Protein AF-A0A6C0L052-F1 (afdb_monomer_lite)

Organism: NCBI:txid1070528

Radius of gyration: 24.31 Å; chains: 1; bounding box: 56×55×85 Å

Secondary structure (DSSP, 8-state):
-----------EEEEEEESSEEEHHHHB-TTT--HHHHHHHEEEEE--TTS--EEET--S--EEEGGGSSS--HHHHHTT-TTHHHHHHHHHTTTTTT-SEEEEEETTEEB-SPPPPP-TTEEEEEEEEEESEETTEE-TTT--SS--THHHHHHHHHHHT----TGGGBT-EEEEEEEEEEEHHHHHHHHHHHHHHHHHHSGGGSSTTS--BTTHHHHHHHHHHHHHHHHHHHTT-EEEE---EE-----S-------BSS-TT-GGGGB-SSEEEEEEEEEEGGG--GGGSEEPEE--SS------S--SEEEEEEEETTEEEEEEEETTEEEEEPP-PPPGGGTTT-SSTT-GGGS--TTSEEEEEEEEETTEEEEEEEEEEEEETTTTEEEEEEEEE--

Foldseek 3Di:
DDDPPDDDPAFAAEEAEDAEEFAPVQAEDCVADDQVNQQRHYEYEYEDPVYHHYHPPDPPHHYDYQLLAQDHDNVCVLLQLGQLRVLQSCLVSVVCVPGQKYWYAYSQWHHPDHDDDDDQQEKEFAFPPDFCDEPLDGDPLLDDPPDDCVVLVVLVCVQVVHDDDSVLSHPFTFGARSGMMHGSVLSNVLNSSSVVVLVVCRVQQPDPPHPFFRCVSNSSVRSSVRVSNRVSVSVRGHYDYDDIDRDPPPPPPDPPDGDTSRHCPDPCVLAFPQKDKDWDDKDFLVPDDPVQWAWAAEDDPDDPDPPPPDAQWGWHWDADPQFIFIWIGGNNDIGRGHFYADGPVPCVPDPDRGGPRRHNLPQWTKIWHWDDDPPDSHTHTFWIWTARVVVRMIIIMGIDGND

pLDDT: mean 81.36, std 17.08, range [28.56, 98.69]

Structure (mmCIF, N/CA/C/O backbone):
data_AF-A0A6C0L052-F1
#
_entry.id   AF-A0A6C0L052-F1
#
loop_
_atom_site.group_PDB
_atom_site.id
_atom_site.type_symbol
_atom_site.label_atom_id
_atom_site.label_alt_id
_atom_site.label_comp_id
_atom_site.label_asym_id
_atom_site.label_entity_id
_atom_site.label_seq_id
_atom_site.pdbx_PDB_ins_code
_atom_site.Cartn_x
_atom_site.Cartn_y
_atom_site.Cartn_z
_atom_site.occupancy
_atom_site.B_iso_or_equiv
_atom_site.auth_seq_id
_atom_site.auth_comp_id
_atom_site.auth_asym_id
_atom_site.auth_atom_id
_atom_site.pdbx_PDB_model_num
ATOM 1 N N . MET A 1 1 ? -18.364 -15.162 44.210 1.00 34.34 1 MET A N 1
ATOM 2 C CA . MET A 1 1 ? -17.426 -14.215 43.572 1.00 34.34 1 MET A CA 1
ATOM 3 C C . MET A 1 1 ? -16.785 -14.972 42.418 1.00 34.34 1 MET A C 1
ATOM 5 O O . MET A 1 1 ? -15.914 -15.796 42.653 1.00 34.34 1 MET A O 1
ATOM 9 N N . VAL A 1 2 ? -17.345 -14.854 41.212 1.00 28.56 2 VAL A N 1
ATOM 10 C CA . VAL A 1 2 ? -16.835 -15.578 40.038 1.00 28.56 2 VAL A CA 1
ATOM 11 C C . VAL A 1 2 ? -15.667 -14.765 39.505 1.00 28.56 2 VAL A C 1
ATOM 13 O O . VAL A 1 2 ? -15.855 -13.648 39.029 1.00 28.56 2 VAL A O 1
ATOM 16 N N . VAL A 1 3 ? -14.462 -15.298 39.674 1.00 31.58 3 VAL A N 1
ATOM 17 C CA . VAL A 1 3 ? -13.251 -14.767 39.055 1.00 31.58 3 VAL A CA 1
ATOM 18 C C . VAL A 1 3 ? -13.452 -14.914 37.552 1.00 31.58 3 VAL A C 1
ATOM 20 O O . VAL A 1 3 ? -13.498 -16.030 37.038 1.00 31.58 3 VAL A O 1
ATOM 23 N N . ALA A 1 4 ? -13.665 -13.789 36.869 1.00 32.47 4 ALA A N 1
ATOM 24 C CA . ALA A 1 4 ? -13.688 -13.750 35.419 1.00 32.47 4 ALA A CA 1
ATOM 25 C C . ALA A 1 4 ? -12.354 -14.317 34.923 1.00 32.47 4 ALA A C 1
ATOM 27 O O . ALA A 1 4 ? -11.288 -13.785 35.233 1.00 32.47 4 ALA A O 1
ATOM 28 N N . SER A 1 5 ? -12.431 -15.443 34.218 1.00 31.64 5 SER A N 1
ATOM 29 C CA . SER A 1 5 ? -11.298 -16.077 33.561 1.00 31.64 5 SER A CA 1
ATOM 30 C C . SER A 1 5 ? -10.594 -15.054 32.677 1.00 31.64 5 SER A C 1
ATOM 32 O O . SER A 1 5 ? -11.250 -14.401 31.862 1.00 31.64 5 SER A O 1
ATOM 34 N N . CYS A 1 6 ? -9.277 -14.932 32.847 1.00 33.31 6 CYS A N 1
ATOM 35 C CA . CYS A 1 6 ? -8.391 -14.150 31.997 1.00 33.31 6 CYS A CA 1
ATOM 36 C C . CYS A 1 6 ? -8.767 -14.345 30.524 1.00 33.31 6 CYS A C 1
ATOM 38 O O . CYS A 1 6 ? -8.654 -15.451 29.995 1.00 33.31 6 CYS A O 1
ATOM 40 N N . SER A 1 7 ? -9.224 -13.278 29.867 1.00 41.44 7 SER A N 1
ATOM 41 C CA . SER A 1 7 ? -9.304 -13.252 28.412 1.00 41.44 7 SER A CA 1
ATOM 42 C C . SER A 1 7 ? -7.902 -13.528 27.883 1.00 41.44 7 SER A C 1
ATOM 44 O O . SER A 1 7 ? -6.975 -12.800 28.244 1.00 41.44 7 SER A O 1
ATOM 46 N N . SER A 1 8 ? -7.743 -14.566 27.063 1.00 45.16 8 SER A N 1
ATOM 47 C CA . SER A 1 8 ? -6.544 -14.763 26.252 1.00 45.16 8 SER A CA 1
ATOM 48 C C . SER A 1 8 ? -6.166 -13.423 25.625 1.00 45.16 8 SER A C 1
ATOM 50 O O . SER A 1 8 ? -6.999 -12.807 24.955 1.00 45.16 8 SER A O 1
ATOM 52 N N . GLU A 1 9 ? -4.968 -12.930 25.917 1.00 58.28 9 GLU A N 1
ATOM 53 C CA . GLU A 1 9 ? -4.509 -11.643 25.416 1.00 58.28 9 GLU A CA 1
ATOM 54 C C . GLU A 1 9 ? -4.489 -11.709 23.883 1.00 58.28 9 GLU A C 1
ATOM 56 O O . GLU A 1 9 ? -3.733 -12.482 23.300 1.00 58.28 9 GLU A O 1
ATOM 61 N N . GLN A 1 10 ? -5.409 -10.994 23.229 1.00 75.19 10 GLN A N 1
ATOM 62 C CA . GLN A 1 10 ? -5.582 -11.078 21.778 1.00 75.19 10 GLN A CA 1
ATOM 63 C C . GLN A 1 10 ? -4.306 -10.616 21.070 1.00 75.19 10 GLN A C 1
ATOM 65 O O . GLN A 1 10 ? -3.712 -9.598 21.446 1.00 75.19 10 GLN A O 1
ATOM 70 N N . ASN A 1 11 ? -3.885 -11.351 20.039 1.00 91.19 11 ASN A N 1
ATOM 71 C CA . ASN A 1 11 ? -2.610 -11.105 19.380 1.00 91.19 11 ASN A CA 1
ATOM 72 C C . ASN A 1 11 ? -2.710 -9.895 18.438 1.00 91.19 11 ASN A C 1
ATOM 74 O O . ASN A 1 11 ? -3.114 -10.014 17.279 1.00 91.19 11 ASN A O 1
ATOM 78 N N . SER A 1 12 ? -2.384 -8.707 18.943 1.00 93.31 12 SER A N 1
ATOM 79 C CA . SER A 1 12 ? -2.395 -7.456 18.182 1.00 93.31 12 SER A CA 1
ATOM 80 C C . SER A 1 12 ? -0.989 -6.913 17.973 1.00 93.31 12 SER A C 1
ATOM 82 O O . SER A 1 12 ? -0.229 -6.841 18.939 1.00 93.31 12 SER A O 1
ATOM 84 N N . HIS A 1 13 ? -0.701 -6.400 16.776 1.00 96.56 13 HIS A N 1
ATOM 85 C CA . HIS A 1 13 ? 0.561 -5.709 16.497 1.00 96.56 13 HIS A CA 1
ATOM 86 C C . HIS A 1 13 ? 0.348 -4.397 15.750 1.00 96.56 13 HIS A C 1
ATOM 88 O O . HIS A 1 13 ? -0.489 -4.328 14.849 1.00 96.56 13 HIS A O 1
ATOM 94 N N . ILE A 1 14 ? 1.098 -3.357 16.115 1.00 97.19 14 ILE A N 1
ATOM 95 C CA . ILE A 1 14 ? 0.934 -1.991 15.607 1.00 97.19 14 ILE A CA 1
ATOM 96 C C . ILE A 1 14 ? 2.226 -1.511 14.938 1.00 97.19 14 ILE A C 1
ATOM 98 O O . ILE A 1 14 ? 3.282 -1.416 15.564 1.00 97.19 14 ILE A O 1
ATOM 102 N N . PHE A 1 15 ? 2.136 -1.146 13.663 1.00 97.88 15 PHE A N 1
ATOM 103 C CA . PHE A 1 15 ? 3.251 -0.608 12.891 1.00 97.88 15 PHE A CA 1
ATOM 104 C C . PHE A 1 15 ? 3.292 0.923 12.988 1.00 97.88 15 PHE A C 1
ATOM 106 O O . PHE A 1 15 ? 2.350 1.606 12.583 1.00 97.88 15 PHE A O 1
ATOM 113 N N . ILE A 1 16 ? 4.386 1.470 13.521 1.00 95.44 16 ILE A N 1
ATOM 114 C CA . ILE A 1 16 ? 4.616 2.917 13.638 1.00 95.44 16 ILE A CA 1
ATOM 115 C C . ILE A 1 16 ? 5.424 3.387 12.435 1.00 95.44 16 ILE A C 1
ATOM 117 O O . ILE A 1 16 ? 6.620 3.116 12.340 1.00 95.44 16 ILE A O 1
ATOM 121 N N . VAL A 1 17 ? 4.780 4.101 11.519 1.00 95.31 17 VAL A N 1
ATOM 122 C CA . VAL A 1 17 ? 5.386 4.510 10.250 1.00 95.31 17 VAL A CA 1
ATOM 123 C C . VAL A 1 17 ? 6.203 5.784 10.422 1.00 95.31 17 VAL A C 1
ATOM 125 O O . VAL A 1 17 ? 5.678 6.787 10.908 1.00 95.31 17 VAL A O 1
ATOM 128 N N . PHE A 1 18 ? 7.468 5.775 9.990 1.00 92.19 18 PHE A N 1
ATOM 129 C CA . PHE A 1 18 ? 8.348 6.947 10.046 1.00 92.19 18 PHE A CA 1
ATOM 130 C C . PHE A 1 18 ? 9.170 7.145 8.762 1.00 92.19 18 PHE A C 1
ATOM 132 O O . PHE A 1 18 ? 9.684 6.202 8.161 1.00 92.19 18 PHE A O 1
ATOM 139 N N . HIS A 1 19 ? 9.322 8.409 8.349 1.00 87.44 19 HIS A N 1
ATOM 140 C CA . HIS A 1 19 ? 9.937 8.780 7.062 1.00 87.44 19 HIS A CA 1
ATOM 141 C C . HIS A 1 19 ? 11.418 9.170 7.156 1.00 87.44 19 HIS A C 1
ATOM 143 O O . HIS A 1 19 ? 12.119 9.183 6.144 1.00 87.44 19 HIS A O 1
ATOM 149 N N . ASN A 1 20 ? 11.906 9.541 8.342 1.00 85.50 20 ASN A N 1
ATOM 150 C CA . ASN A 1 20 ? 13.270 10.047 8.533 1.00 85.50 20 ASN A CA 1
ATOM 151 C C . ASN A 1 20 ? 13.757 9.803 9.976 1.00 85.50 20 ASN A C 1
ATOM 153 O O . ASN A 1 20 ? 13.970 8.654 10.360 1.00 85.50 20 ASN A O 1
ATOM 157 N N . ILE A 1 21 ? 13.884 10.863 10.781 1.00 84.75 21 ILE A N 1
ATOM 158 C CA . ILE A 1 21 ? 14.320 10.794 12.174 1.00 84.75 21 ILE A CA 1
ATOM 159 C C . ILE A 1 21 ? 13.099 10.738 13.085 1.00 84.75 21 ILE A C 1
ATOM 161 O O . ILE A 1 21 ? 12.199 11.574 12.973 1.00 84.75 21 ILE A O 1
ATOM 165 N N . VAL A 1 22 ? 13.103 9.797 14.021 1.00 86.62 22 VAL A N 1
ATOM 166 C CA . VAL A 1 22 ? 12.081 9.664 15.057 1.00 86.62 22 VAL A CA 1
ATOM 167 C C . VAL A 1 22 ? 12.734 9.621 16.436 1.00 86.62 22 VAL A C 1
ATOM 169 O O . VAL A 1 22 ? 13.754 8.968 16.634 1.00 86.62 22 VAL A O 1
ATOM 172 N N . ASN A 1 23 ? 12.148 10.327 17.405 1.00 86.25 23 ASN A N 1
ATOM 173 C CA . ASN A 1 23 ? 12.566 10.241 18.801 1.00 86.25 23 ASN A CA 1
ATOM 174 C C . ASN A 1 23 ? 11.616 9.306 19.552 1.00 86.25 23 ASN A C 1
ATOM 176 O O . ASN A 1 23 ? 10.443 9.623 19.762 1.00 86.25 23 ASN A O 1
ATOM 180 N N . SER A 1 24 ? 12.140 8.147 19.939 1.00 83.06 24 SER A N 1
ATOM 181 C CA . SER A 1 24 ? 11.338 7.044 20.460 1.00 83.06 24 SER A CA 1
ATOM 182 C C . SER A 1 24 ? 10.744 7.324 21.850 1.00 83.06 24 SER A C 1
ATOM 184 O O . SER A 1 24 ? 9.637 6.874 22.149 1.00 83.06 24 SER A O 1
ATOM 186 N N . VAL A 1 25 ? 11.423 8.118 22.691 1.00 82.62 25 VAL A N 1
ATOM 187 C CA . VAL A 1 25 ? 10.948 8.453 24.047 1.00 82.62 25 VAL A CA 1
ATOM 188 C C . VAL A 1 25 ? 9.806 9.456 24.050 1.00 82.62 25 VAL A C 1
ATOM 190 O O . VAL A 1 25 ? 9.066 9.545 25.025 1.00 82.62 25 VAL A O 1
ATOM 193 N N . ARG A 1 26 ? 9.635 10.209 22.960 1.00 85.50 26 ARG A N 1
ATOM 194 C CA . ARG A 1 26 ? 8.521 11.151 22.819 1.00 85.50 26 ARG A CA 1
ATOM 195 C C . ARG A 1 26 ? 7.219 10.466 22.426 1.00 85.50 26 ARG A C 1
ATOM 197 O O . ARG A 1 26 ? 6.167 11.026 22.699 1.00 85.50 26 ARG A O 1
ATOM 204 N N . ILE A 1 27 ? 7.284 9.286 21.815 1.00 89.75 27 ILE A N 1
ATOM 205 C CA . ILE A 1 27 ? 6.112 8.571 21.296 1.00 89.75 27 ILE A CA 1
ATOM 206 C C . ILE A 1 27 ? 5.348 7.879 22.417 1.00 89.75 27 ILE A C 1
ATOM 208 O O . ILE A 1 27 ? 4.124 7.943 22.459 1.00 89.75 27 ILE A O 1
ATOM 212 N N . PHE A 1 28 ? 6.051 7.230 23.343 1.00 91.06 28 PHE A N 1
ATOM 213 C CA . PHE A 1 28 ? 5.418 6.381 24.346 1.00 91.06 28 PHE A CA 1
ATOM 214 C C . PHE A 1 28 ? 5.415 7.019 25.727 1.00 91.06 28 PHE A C 1
ATOM 216 O O . PHE A 1 28 ? 6.459 7.350 26.285 1.00 91.06 28 PHE A O 1
ATOM 223 N N . ASN A 1 29 ? 4.234 7.099 26.337 1.00 89.56 29 ASN A N 1
ATOM 224 C CA . ASN A 1 29 ? 4.146 7.392 27.757 1.00 89.56 29 ASN A CA 1
ATOM 225 C C . ASN A 1 29 ? 4.495 6.134 28.567 1.00 89.56 29 ASN A C 1
ATOM 227 O O . ASN A 1 29 ? 3.733 5.162 28.599 1.00 89.56 29 ASN A O 1
ATOM 231 N N . HIS A 1 30 ? 5.629 6.180 29.268 1.00 86.94 30 HIS A N 1
ATOM 232 C CA . HIS A 1 30 ? 6.147 5.066 30.066 1.00 86.94 30 HIS A CA 1
ATOM 233 C C . HIS A 1 30 ? 5.243 4.634 31.233 1.00 86.94 30 HIS A C 1
ATOM 235 O O . HIS A 1 30 ? 5.433 3.546 31.768 1.00 86.94 30 HIS A O 1
ATOM 241 N N . LYS A 1 31 ? 4.208 5.415 31.578 1.00 88.69 31 LYS A N 1
ATOM 242 C CA . LYS A 1 31 ? 3.135 4.975 32.484 1.00 88.69 31 LYS A CA 1
ATOM 243 C C . LYS A 1 31 ? 2.346 3.780 31.931 1.00 88.69 31 LYS A C 1
ATOM 245 O O . LYS A 1 31 ? 1.877 2.955 32.706 1.00 88.69 31 LYS A O 1
ATOM 250 N N . PHE A 1 32 ? 2.158 3.708 30.613 1.00 88.00 32 PHE A N 1
ATOM 251 C CA . PHE A 1 32 ? 1.315 2.693 29.963 1.00 88.00 32 PHE A CA 1
ATOM 252 C C . PHE A 1 32 ? 2.111 1.662 29.158 1.00 88.00 32 PHE A C 1
ATOM 254 O O . PHE A 1 32 ? 1.600 0.568 28.890 1.00 88.00 32 PHE A O 1
ATOM 261 N N . TYR A 1 33 ? 3.340 2.019 28.777 1.00 90.94 33 TYR A N 1
ATOM 262 C CA . TYR A 1 33 ? 4.181 1.266 27.853 1.00 90.94 33 TYR A CA 1
ATOM 263 C C . TYR A 1 33 ? 5.606 1.122 28.400 1.00 90.94 33 TYR A C 1
ATOM 265 O O . TYR A 1 33 ? 6.430 2.041 28.323 1.00 90.94 33 TYR A O 1
ATOM 273 N N . THR A 1 34 ? 5.892 -0.055 28.956 1.00 91.69 34 THR A N 1
ATOM 274 C CA . THR A 1 34 ? 7.256 -0.498 29.266 1.00 91.69 34 THR A CA 1
ATOM 275 C C . THR A 1 34 ? 7.992 -0.862 27.976 1.00 91.69 34 THR A C 1
ATOM 277 O O . THR A 1 34 ? 7.363 -1.071 26.940 1.00 91.69 34 THR A O 1
ATOM 280 N N . LYS A 1 35 ? 9.326 -0.974 28.026 1.00 89.88 35 LYS A N 1
ATOM 281 C CA . LYS A 1 35 ? 10.120 -1.414 26.869 1.00 89.88 35 LYS A CA 1
ATOM 282 C C . LYS A 1 35 ? 9.641 -2.767 26.326 1.00 89.88 35 LYS A C 1
ATOM 284 O O . LYS A 1 35 ? 9.470 -2.898 25.119 1.00 89.88 35 LYS A O 1
ATOM 289 N N . ASP A 1 36 ? 9.380 -3.726 27.211 1.00 91.06 36 ASP A N 1
ATOM 290 C CA . ASP A 1 36 ? 8.952 -5.071 26.814 1.00 91.06 36 ASP A CA 1
ATOM 291 C C . ASP A 1 36 ? 7.594 -5.034 26.118 1.00 91.06 36 ASP A C 1
ATOM 293 O O . ASP A 1 36 ? 7.454 -5.567 25.024 1.00 91.06 36 ASP A O 1
ATOM 297 N N . LYS A 1 37 ? 6.633 -4.284 26.671 1.00 91.25 37 LYS A N 1
ATOM 298 C CA . LYS A 1 37 ? 5.316 -4.096 26.051 1.00 91.25 37 LYS A CA 1
ATOM 299 C C . LYS A 1 37 ? 5.396 -3.371 24.705 1.00 91.25 37 LYS A C 1
ATOM 301 O O . LYS A 1 37 ? 4.594 -3.638 23.814 1.00 91.25 37 LYS A O 1
ATOM 306 N N . ILE A 1 38 ? 6.344 -2.442 24.547 1.00 93.00 38 ILE A N 1
ATOM 307 C CA . ILE A 1 38 ? 6.591 -1.781 23.259 1.00 93.00 38 ILE A CA 1
ATOM 308 C C . ILE A 1 38 ? 7.080 -2.807 22.239 1.00 93.00 38 ILE A C 1
ATOM 310 O O . ILE A 1 38 ? 6.515 -2.888 21.156 1.00 93.00 38 ILE A O 1
ATOM 314 N N . ASN A 1 39 ? 8.078 -3.618 22.584 1.00 92.69 39 ASN A N 1
ATOM 315 C CA . ASN A 1 39 ? 8.598 -4.642 21.677 1.00 92.69 39 ASN A CA 1
ATOM 316 C C . ASN A 1 39 ? 7.581 -5.745 21.374 1.00 92.69 39 ASN A C 1
ATOM 318 O O . ASN A 1 39 ? 7.561 -6.265 20.263 1.00 92.69 39 ASN A O 1
ATOM 322 N N . GLU A 1 40 ? 6.718 -6.070 22.328 1.00 93.00 40 GLU A N 1
ATOM 323 C CA . GLU A 1 40 ? 5.660 -7.055 22.143 1.00 93.00 40 GLU A CA 1
ATOM 324 C C . GLU A 1 40 ? 4.571 -6.570 21.177 1.00 93.00 40 GLU A C 1
ATOM 326 O O . GLU A 1 40 ? 4.131 -7.339 20.332 1.00 93.00 40 GLU A O 1
ATOM 331 N N . LYS A 1 41 ? 4.126 -5.310 21.294 1.00 94.50 41 LYS A N 1
ATOM 332 C CA . LYS A 1 41 ? 2.937 -4.817 20.571 1.00 94.50 41 LYS A CA 1
ATOM 333 C C . LYS A 1 41 ? 3.242 -3.891 19.395 1.00 94.50 41 LYS A C 1
ATOM 335 O O . LYS A 1 41 ? 2.324 -3.569 18.640 1.00 94.50 41 LYS A O 1
ATOM 340 N N . PHE A 1 42 ? 4.470 -3.390 19.261 1.00 95.50 42 PHE A N 1
ATOM 341 C CA . PHE A 1 42 ? 4.813 -2.362 18.279 1.00 95.50 42 PHE A CA 1
ATOM 342 C C . PHE A 1 42 ? 6.042 -2.721 17.447 1.00 95.50 42 PHE A C 1
ATOM 344 O O . PHE A 1 42 ? 6.959 -3.427 17.868 1.00 95.50 42 PHE A O 1
ATOM 351 N N . THR A 1 43 ? 6.089 -2.176 16.237 1.00 96.00 43 THR A N 1
ATOM 352 C CA . THR A 1 43 ? 7.289 -2.175 15.400 1.00 96.00 43 THR A CA 1
ATOM 353 C C . THR A 1 43 ? 7.410 -0.850 14.672 1.00 96.00 43 THR A C 1
ATOM 355 O O . THR A 1 43 ? 6.468 -0.396 14.024 1.00 96.00 43 THR A O 1
ATOM 358 N N . PHE A 1 44 ? 8.583 -0.234 14.766 1.00 95.56 44 PHE A N 1
ATOM 359 C CA . PHE A 1 44 ? 8.933 0.932 13.970 1.00 95.56 44 PHE A CA 1
ATOM 360 C C . PHE A 1 44 ? 9.140 0.500 12.519 1.00 95.56 44 PHE A C 1
ATOM 362 O O . PHE A 1 44 ? 9.944 -0.382 12.229 1.00 95.56 44 PHE A O 1
ATOM 369 N N . PHE A 1 45 ? 8.399 1.115 11.607 1.00 96.44 45 PHE A N 1
ATOM 370 C CA . PHE A 1 45 ? 8.378 0.775 10.193 1.00 96.44 45 PHE A CA 1
ATOM 371 C C . PHE A 1 45 ? 8.927 1.951 9.381 1.00 96.44 45 PHE A C 1
ATOM 373 O O . PHE A 1 45 ? 8.236 2.941 9.128 1.00 96.44 45 PHE A O 1
ATOM 380 N N . GLY A 1 46 ? 10.202 1.862 9.009 1.00 93.62 46 GLY A N 1
ATOM 381 C CA . GLY A 1 46 ? 10.897 2.913 8.272 1.00 93.62 46 GLY A CA 1
ATOM 382 C C . GLY A 1 46 ? 10.597 2.830 6.781 1.00 93.62 46 GLY A C 1
ATOM 383 O O . GLY A 1 46 ? 10.841 1.797 6.161 1.00 93.62 46 GLY A O 1
ATOM 384 N N . VAL A 1 47 ? 10.106 3.919 6.193 1.00 90.56 47 VAL A N 1
ATOM 385 C CA . VAL A 1 47 ? 9.712 3.979 4.771 1.00 90.56 47 VAL A CA 1
ATOM 386 C C . VAL A 1 47 ? 10.549 4.972 3.978 1.00 90.56 47 VAL A C 1
ATOM 388 O O . VAL A 1 47 ? 11.150 5.863 4.563 1.00 90.56 47 VAL A O 1
ATOM 391 N N . ASN A 1 48 ? 10.542 4.887 2.648 1.00 83.38 48 ASN A N 1
ATOM 392 C CA . ASN A 1 48 ? 11.262 5.799 1.747 1.00 83.38 48 ASN A CA 1
ATOM 393 C C . ASN A 1 48 ? 12.789 5.726 1.917 1.00 83.38 48 ASN A C 1
ATOM 395 O O . ASN A 1 48 ? 13.378 6.412 2.753 1.00 83.38 48 ASN A O 1
ATOM 399 N N . GLU A 1 49 ? 13.452 4.922 1.090 1.00 79.00 49 GLU A N 1
ATOM 400 C CA . GLU A 1 49 ? 14.892 4.651 1.170 1.00 79.00 49 GLU A CA 1
ATOM 401 C C . GLU A 1 49 ? 15.790 5.859 0.864 1.00 79.00 49 GLU 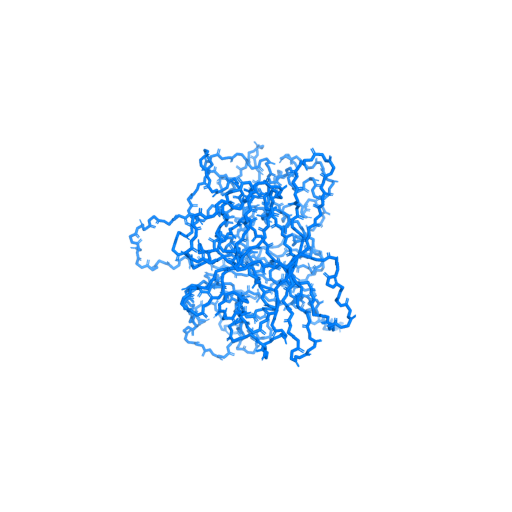A C 1
ATOM 403 O O . GLU A 1 49 ? 16.995 5.798 1.095 1.00 79.00 49 GLU A O 1
ATOM 408 N N . LEU A 1 50 ? 15.237 6.960 0.341 1.00 72.38 50 LEU A N 1
ATOM 409 C CA . LEU A 1 50 ? 16.025 8.149 -0.003 1.00 72.38 50 LEU A CA 1
ATOM 410 C C . LEU A 1 50 ? 16.544 8.906 1.215 1.00 72.38 50 LEU A C 1
ATOM 412 O O . LEU A 1 50 ? 17.511 9.660 1.106 1.00 72.38 50 LEU A O 1
ATOM 416 N N . TYR A 1 51 ? 15.852 8.779 2.341 1.00 77.25 51 TYR A N 1
ATOM 417 C CA . TYR A 1 51 ? 16.213 9.473 3.564 1.00 77.25 51 TYR A CA 1
ATOM 418 C C . TYR A 1 51 ? 16.836 8.483 4.531 1.00 77.25 51 TYR A C 1
ATOM 420 O O . TYR A 1 51 ? 16.269 7.418 4.782 1.00 77.25 51 TYR A O 1
ATOM 428 N N . GLU A 1 52 ? 17.975 8.860 5.102 1.00 78.38 52 GLU A N 1
ATOM 429 C CA . GLU A 1 52 ? 18.563 8.122 6.210 1.00 78.38 52 GLU A CA 1
ATOM 430 C C . GLU A 1 52 ? 17.534 7.962 7.336 1.00 78.38 52 GLU A C 1
ATOM 432 O O . GLU A 1 52 ? 16.714 8.847 7.593 1.00 78.38 52 GLU A O 1
ATOM 437 N N . LYS A 1 53 ? 17.529 6.787 7.962 1.00 84.31 53 LYS A N 1
ATOM 438 C CA . LYS A 1 53 ? 16.608 6.459 9.042 1.00 84.31 53 LYS A CA 1
ATOM 439 C C . LYS A 1 53 ? 17.357 6.463 10.349 1.00 84.31 53 LYS A C 1
ATOM 441 O O . LYS A 1 53 ? 18.362 5.776 10.488 1.00 84.31 53 LYS A O 1
ATOM 446 N N . GLN A 1 54 ? 16.832 7.210 11.310 1.00 83.88 54 GLN A N 1
ATOM 447 C CA . GLN A 1 54 ? 17.423 7.282 12.633 1.00 83.88 54 GLN A CA 1
ATOM 448 C C . GLN A 1 54 ? 16.334 7.265 13.697 1.00 83.88 54 GLN A C 1
ATOM 450 O O . GLN A 1 54 ? 15.461 8.132 13.730 1.00 83.88 54 GLN A O 1
ATOM 455 N N . ILE A 1 55 ? 16.422 6.299 14.606 1.00 84.12 55 ILE A N 1
ATOM 456 C CA . ILE A 1 55 ? 15.672 6.317 15.857 1.00 84.12 55 ILE A CA 1
ATOM 457 C C . ILE A 1 55 ? 16.605 6.916 16.907 1.00 84.12 55 ILE A C 1
ATOM 459 O O . ILE A 1 55 ? 17.538 6.269 17.375 1.00 84.12 55 ILE A O 1
ATOM 463 N N . THR A 1 56 ? 16.417 8.189 17.245 1.00 82.38 56 THR A N 1
ATOM 464 C CA . THR A 1 56 ? 17.191 8.810 18.327 1.00 82.38 56 THR A CA 1
ATOM 465 C C . THR A 1 56 ? 16.703 8.277 19.663 1.00 82.38 56 THR A C 1
ATOM 467 O O . THR A 1 56 ? 15.493 8.096 19.843 1.00 82.38 56 THR A O 1
ATOM 470 N N . GLU A 1 57 ? 17.635 8.089 20.598 1.00 79.88 57 GLU A N 1
ATOM 471 C CA . GLU A 1 57 ? 17.367 7.431 21.882 1.00 79.88 57 GLU A CA 1
ATOM 472 C C . GLU A 1 57 ? 16.795 6.021 21.679 1.00 79.88 57 GLU A C 1
ATOM 474 O O . GLU A 1 57 ? 15.819 5.627 22.318 1.00 79.88 57 GLU A O 1
ATOM 479 N N . ASP A 1 58 ? 17.369 5.275 20.731 1.00 76.31 58 ASP A N 1
ATOM 480 C CA . ASP A 1 58 ? 16.978 3.893 20.486 1.00 76.31 58 ASP A CA 1
ATOM 481 C C . ASP A 1 58 ? 17.178 3.055 21.754 1.00 76.31 58 ASP A C 1
ATOM 483 O O . ASP A 1 58 ? 18.276 2.963 22.307 1.00 76.31 58 ASP A O 1
ATOM 487 N N . LYS A 1 59 ? 16.088 2.446 22.224 1.00 80.38 59 LYS A N 1
ATOM 488 C CA . LYS A 1 59 ? 16.102 1.545 23.378 1.00 80.38 59 LYS A CA 1
ATOM 489 C C . LYS A 1 59 ? 16.214 0.080 22.955 1.00 80.38 59 LYS A C 1
ATOM 491 O O . LYS A 1 59 ? 15.989 -0.795 23.793 1.00 80.38 59 LYS A O 1
ATOM 496 N N . GLY A 1 60 ? 16.566 -0.201 21.701 1.00 84.31 60 GLY A N 1
ATOM 497 C CA . GLY A 1 60 ? 16.537 -1.530 21.097 1.00 84.31 60 GLY A CA 1
ATOM 498 C C . GLY A 1 60 ? 15.105 -1.935 20.771 1.00 84.31 60 GLY A C 1
ATOM 499 O O . GLY A 1 60 ? 14.648 -2.988 21.226 1.00 84.31 60 GLY A O 1
ATOM 500 N N . TYR A 1 61 ? 14.375 -1.050 20.087 1.00 89.12 61 TYR A N 1
ATOM 501 C CA . TYR A 1 61 ? 13.002 -1.331 19.677 1.00 89.12 61 TYR A CA 1
ATOM 502 C C . TYR A 1 61 ? 12.943 -2.120 18.371 1.00 89.12 61 TYR A C 1
ATOM 504 O O . TYR A 1 61 ? 13.748 -1.901 17.462 1.00 89.12 61 TYR A O 1
ATOM 512 N N . ASN A 1 62 ? 11.946 -3.000 18.252 1.00 92.62 62 ASN A N 1
ATOM 513 C CA . ASN A 1 62 ? 11.689 -3.732 17.014 1.00 92.62 62 ASN A CA 1
ATOM 514 C C . ASN A 1 62 ? 11.513 -2.754 15.847 1.00 92.62 62 ASN A C 1
ATOM 516 O O . ASN A 1 62 ? 10.616 -1.908 15.860 1.00 92.62 62 ASN A O 1
ATOM 520 N N . THR A 1 63 ? 12.385 -2.876 14.849 1.00 93.00 63 THR A N 1
ATOM 521 C CA . THR A 1 63 ? 12.446 -1.971 13.701 1.00 93.00 63 THR A CA 1
ATOM 522 C C . THR A 1 63 ? 12.583 -2.776 12.421 1.00 93.00 63 THR A C 1
ATOM 524 O O . THR A 1 63 ? 13.437 -3.656 12.325 1.00 93.00 63 THR A O 1
ATOM 527 N N . ILE A 1 64 ? 11.756 -2.454 11.431 1.00 94.19 64 ILE A N 1
ATOM 528 C CA . ILE A 1 64 ? 11.848 -2.986 10.073 1.00 94.19 64 ILE A CA 1
ATOM 529 C C . ILE A 1 64 ? 11.847 -1.839 9.072 1.00 94.19 64 ILE A C 1
ATOM 531 O O . ILE A 1 64 ? 11.269 -0.778 9.316 1.00 94.19 64 ILE A O 1
ATOM 535 N N . TYR A 1 65 ? 12.488 -2.063 7.932 1.00 90.19 65 TYR A N 1
ATOM 536 C CA . TYR A 1 65 ? 12.509 -1.112 6.832 1.00 90.19 65 TYR A CA 1
ATOM 537 C C . TYR A 1 65 ? 11.721 -1.670 5.658 1.00 90.19 65 TYR A C 1
ATOM 539 O O . TYR A 1 65 ? 11.888 -2.831 5.290 1.00 90.19 65 TYR A O 1
ATOM 547 N N . GLU A 1 66 ? 10.882 -0.833 5.053 1.00 88.06 66 GLU A N 1
ATOM 548 C CA . GLU A 1 66 ? 10.019 -1.205 3.929 1.00 88.06 66 GLU A CA 1
ATOM 549 C C . GLU A 1 66 ? 10.805 -1.835 2.778 1.00 88.06 66 GLU A C 1
ATOM 551 O O . GLU A 1 66 ? 10.386 -2.828 2.188 1.00 88.06 66 GLU A O 1
ATOM 556 N N . TYR A 1 67 ? 11.980 -1.272 2.506 1.00 82.44 67 TYR A N 1
ATOM 557 C CA . TYR A 1 67 ? 12.885 -1.719 1.460 1.00 82.44 67 TYR A CA 1
ATOM 558 C C . TYR A 1 67 ? 13.659 -2.996 1.821 1.00 82.44 67 TYR A C 1
ATOM 560 O O . TYR A 1 67 ? 14.223 -3.607 0.930 1.00 82.44 67 TYR A O 1
ATOM 568 N N . ASP A 1 68 ? 13.664 -3.457 3.075 1.00 81.31 68 ASP A N 1
ATOM 569 C CA . ASP A 1 68 ? 14.296 -4.731 3.463 1.00 81.31 68 ASP A CA 1
ATOM 570 C C . ASP A 1 68 ? 13.318 -5.933 3.440 1.00 81.31 68 ASP A C 1
ATOM 572 O O . ASP A 1 68 ? 13.695 -7.069 3.778 1.00 81.31 68 ASP A O 1
ATOM 576 N N . LEU A 1 69 ? 12.060 -5.699 3.049 1.00 78.75 69 LEU A N 1
ATOM 577 C CA . LEU A 1 69 ? 11.032 -6.729 2.890 1.00 78.75 69 LEU A CA 1
ATOM 578 C C . LEU A 1 69 ? 11.211 -7.550 1.608 1.00 78.75 69 LEU A C 1
ATOM 580 O O . LEU A 1 69 ? 11.851 -7.125 0.649 1.00 78.75 69 LEU A O 1
ATOM 584 N N . ASP A 1 70 ? 10.626 -8.747 1.603 1.00 72.69 70 ASP A N 1
ATOM 585 C CA . ASP A 1 70 ? 10.782 -9.730 0.528 1.00 72.69 70 ASP A CA 1
ATOM 586 C C . ASP A 1 70 ? 10.057 -9.274 -0.747 1.00 72.69 70 ASP A C 1
ATOM 588 O O . ASP A 1 70 ? 10.577 -9.402 -1.856 1.00 72.69 70 ASP A O 1
ATOM 592 N N . ILE A 1 71 ? 8.872 -8.686 -0.571 1.00 74.62 71 ILE A N 1
ATOM 593 C CA . ILE A 1 71 ? 8.084 -8.012 -1.597 1.00 74.62 71 ILE A CA 1
ATOM 594 C C . ILE A 1 71 ? 8.137 -6.512 -1.311 1.00 74.62 71 ILE A C 1
ATOM 596 O O . ILE A 1 71 ? 7.497 -6.027 -0.376 1.00 74.62 71 ILE A O 1
ATOM 600 N N . TYR A 1 72 ? 8.867 -5.770 -2.142 1.00 79.88 72 TYR A N 1
ATOM 601 C CA . TYR A 1 72 ? 9.015 -4.319 -2.042 1.00 79.88 72 TYR A CA 1
ATOM 602 C C . TYR A 1 72 ? 8.629 -3.620 -3.354 1.00 79.88 72 TYR A C 1
ATOM 604 O O . TYR A 1 72 ? 8.886 -4.121 -4.445 1.00 79.88 72 TYR A O 1
ATOM 612 N N . ASN A 1 73 ? 8.016 -2.436 -3.245 1.00 77.62 73 ASN A N 1
ATOM 613 C CA . ASN A 1 73 ? 7.621 -1.605 -4.382 1.00 77.62 73 ASN A CA 1
ATOM 614 C C . ASN A 1 73 ? 8.002 -0.134 -4.114 1.00 77.62 73 ASN A C 1
ATOM 616 O O . ASN A 1 73 ? 7.217 0.589 -3.491 1.00 77.62 73 ASN A O 1
ATOM 620 N N . PRO A 1 74 ? 9.156 0.339 -4.622 1.00 76.19 74 PRO A N 1
ATOM 621 C CA . PRO A 1 74 ? 9.634 1.705 -4.410 1.00 76.19 74 PRO A CA 1
ATOM 622 C C . PRO A 1 74 ? 8.767 2.762 -5.091 1.00 76.19 74 PRO A C 1
ATOM 624 O O . PRO A 1 74 ? 8.827 3.940 -4.732 1.00 76.19 74 PRO A O 1
ATOM 627 N N . PHE A 1 75 ? 7.922 2.382 -6.057 1.00 78.12 75 PHE A N 1
ATOM 628 C CA . PHE A 1 75 ? 7.030 3.347 -6.686 1.00 78.12 75 PHE A CA 1
ATOM 629 C C . PHE A 1 75 ? 6.008 3.902 -5.700 1.00 78.12 75 PHE A C 1
ATOM 631 O O . PHE A 1 75 ? 5.609 5.048 -5.867 1.00 78.12 75 PHE A O 1
ATOM 638 N N . LEU A 1 76 ? 5.611 3.166 -4.658 1.00 85.81 76 LEU A N 1
ATOM 639 C CA . LEU A 1 76 ? 4.653 3.690 -3.684 1.00 85.81 76 LEU A CA 1
ATOM 640 C C . LEU A 1 76 ? 5.226 4.904 -2.930 1.00 85.81 76 LEU A C 1
ATOM 642 O O . LEU A 1 76 ? 4.615 5.971 -2.905 1.00 85.81 76 LEU A O 1
ATOM 646 N N . GLN A 1 77 ? 6.443 4.806 -2.400 1.00 85.62 77 GLN A N 1
ATOM 647 C CA . GLN A 1 77 ? 7.070 5.946 -1.724 1.00 85.62 77 GLN A CA 1
ATOM 648 C C . GLN A 1 77 ? 7.429 7.071 -2.690 1.00 85.62 77 GLN A C 1
ATOM 650 O O . GLN A 1 77 ? 7.121 8.237 -2.438 1.00 85.62 77 GLN A O 1
ATOM 655 N N . LYS A 1 78 ? 7.990 6.730 -3.853 1.00 79.12 78 LYS A N 1
ATOM 656 C CA . LYS A 1 78 ? 8.339 7.705 -4.893 1.00 79.12 78 LYS A CA 1
ATOM 657 C C . LYS A 1 78 ? 7.147 8.542 -5.356 1.00 79.12 78 LYS A C 1
ATOM 659 O O . LYS A 1 78 ? 7.290 9.732 -5.630 1.00 79.12 78 LYS A O 1
ATOM 664 N N . ARG A 1 79 ? 5.985 7.902 -5.483 1.00 81.12 79 ARG A N 1
ATOM 665 C CA . ARG A 1 79 ? 4.729 8.524 -5.908 1.00 81.12 79 ARG A CA 1
ATOM 666 C C . ARG A 1 79 ? 3.992 9.182 -4.741 1.00 81.12 79 ARG A C 1
ATOM 668 O O . ARG A 1 79 ? 2.890 9.658 -4.952 1.00 81.12 79 ARG A O 1
ATOM 675 N N . GLY A 1 80 ? 4.563 9.218 -3.536 1.00 83.31 80 GLY A N 1
ATOM 676 C CA . GLY A 1 80 ? 4.005 9.926 -2.385 1.00 83.31 80 GLY A CA 1
ATOM 677 C C . GLY A 1 80 ? 2.744 9.287 -1.801 1.00 83.31 80 GLY A C 1
ATOM 678 O O . GLY A 1 80 ? 1.857 10.017 -1.361 1.00 83.31 80 GLY A O 1
ATOM 679 N N . TYR A 1 81 ? 2.660 7.948 -1.793 1.00 88.31 81 TYR A N 1
ATOM 680 C CA . TYR A 1 81 ? 1.629 7.201 -1.049 1.00 88.31 81 TYR A CA 1
ATOM 681 C C . TYR A 1 81 ? 1.854 7.209 0.466 1.00 88.31 81 TYR A C 1
ATOM 683 O O . TYR A 1 81 ? 0.935 6.882 1.210 1.00 88.31 81 TYR A O 1
ATOM 691 N N . MET A 1 82 ? 3.048 7.611 0.911 1.00 88.12 82 MET A N 1
ATOM 692 C CA . MET A 1 82 ? 3.391 7.807 2.318 1.00 88.12 82 MET A CA 1
ATOM 693 C C . MET A 1 82 ? 3.037 6.580 3.175 1.00 88.12 82 MET A C 1
ATOM 695 O O . MET A 1 82 ? 3.446 5.478 2.836 1.00 88.12 82 MET A O 1
ATOM 699 N N . GLU A 1 83 ? 2.286 6.731 4.262 1.00 90.38 83 GLU A N 1
ATOM 700 C CA . GLU A 1 83 ? 1.918 5.653 5.182 1.00 90.38 83 GLU A CA 1
ATOM 701 C C . GLU A 1 83 ? 1.100 4.539 4.524 1.00 90.38 83 GLU A C 1
ATOM 703 O O . GLU A 1 83 ? 1.165 3.389 4.960 1.00 90.38 83 GLU A O 1
ATOM 708 N N . THR A 1 84 ? 0.356 4.836 3.455 1.00 92.88 84 THR A N 1
ATOM 709 C CA . THR A 1 84 ? -0.456 3.829 2.753 1.00 92.88 84 THR A CA 1
ATOM 710 C C . THR A 1 84 ? 0.387 2.706 2.163 1.00 92.88 84 THR A C 1
ATOM 712 O O . THR A 1 84 ? -0.104 1.583 2.044 1.00 92.88 84 THR A O 1
ATOM 715 N N . SER A 1 85 ? 1.650 2.958 1.808 1.00 94.25 85 SER A N 1
ATOM 716 C CA . SER A 1 85 ? 2.511 1.887 1.298 1.00 94.25 85 SER A CA 1
ATOM 717 C C . SER A 1 85 ? 2.692 0.770 2.326 1.00 94.25 85 SER A C 1
ATOM 719 O O . SER A 1 85 ? 2.603 -0.401 1.969 1.00 94.25 85 SER A O 1
ATOM 721 N N . VAL A 1 86 ? 2.800 1.119 3.611 1.00 96.75 86 VAL A N 1
ATOM 722 C CA . VAL A 1 86 ? 3.012 0.165 4.706 1.00 96.75 86 VAL A CA 1
ATOM 723 C C . VAL A 1 86 ? 1.841 -0.799 4.837 1.00 96.75 86 VAL A C 1
ATOM 725 O O . VAL A 1 86 ? 2.059 -1.989 5.040 1.00 96.75 86 VAL A O 1
ATOM 728 N N . TYR A 1 87 ? 0.603 -0.332 4.644 1.00 98.19 87 TYR A N 1
ATOM 729 C CA . TYR A 1 87 ? -0.577 -1.205 4.631 1.00 98.19 87 TYR A CA 1
ATOM 730 C C . TYR A 1 87 ? -0.441 -2.304 3.569 1.00 98.19 87 TYR A C 1
ATOM 732 O O . TYR A 1 87 ? -0.711 -3.479 3.834 1.00 98.19 87 TYR A O 1
ATOM 740 N N . LEU A 1 88 ? 0.006 -1.930 2.367 1.00 96.88 88 LEU A N 1
ATOM 741 C CA . LEU A 1 88 ? 0.186 -2.861 1.257 1.00 96.88 88 LEU A CA 1
ATOM 742 C C . LEU A 1 88 ? 1.394 -3.773 1.471 1.00 96.88 88 LEU A C 1
ATOM 744 O O . LEU A 1 88 ? 1.279 -4.974 1.250 1.00 96.88 88 LEU A O 1
ATOM 748 N N . HIS A 1 89 ? 2.521 -3.261 1.963 1.00 94.62 89 HIS A N 1
ATOM 749 C CA . HIS A 1 89 ? 3.706 -4.084 2.214 1.00 94.62 89 HIS A CA 1
ATOM 750 C C . HIS A 1 89 ? 3.521 -5.060 3.380 1.00 94.62 89 HIS A C 1
ATOM 752 O O . HIS A 1 89 ? 3.948 -6.206 3.258 1.00 94.62 89 HIS A O 1
ATOM 758 N N . VAL A 1 90 ? 2.820 -4.681 4.453 1.00 97.75 90 VAL A N 1
ATOM 759 C CA . VAL A 1 90 ? 2.404 -5.604 5.533 1.00 97.75 90 VAL A CA 1
ATOM 760 C C . VAL A 1 90 ? 1.475 -6.697 4.995 1.00 97.75 90 VAL A C 1
ATOM 762 O O . VAL A 1 90 ? 1.568 -7.861 5.400 1.00 97.75 90 VAL A O 1
ATOM 765 N N . TYR A 1 91 ? 0.586 -6.347 4.062 1.00 97.88 91 TYR A N 1
ATOM 766 C CA . TYR A 1 91 ? -0.306 -7.302 3.413 1.00 97.88 91 TYR A CA 1
ATOM 767 C C . TYR A 1 91 ? 0.453 -8.266 2.489 1.00 97.88 91 TYR A C 1
ATOM 769 O O . TYR A 1 91 ? 0.391 -9.476 2.692 1.00 97.88 91 TYR A O 1
ATOM 777 N N . TRP A 1 92 ? 1.225 -7.758 1.529 1.00 92.00 92 TRP A N 1
ATOM 778 C CA . TRP A 1 92 ? 1.948 -8.573 0.549 1.00 92.00 92 TRP A CA 1
ATOM 779 C C . TRP A 1 92 ? 2.982 -9.499 1.192 1.00 92.00 92 TRP A C 1
ATOM 781 O O . TRP A 1 92 ? 3.081 -10.660 0.806 1.00 92.00 92 TRP A O 1
ATOM 791 N N . ASN A 1 93 ? 3.689 -9.027 2.221 1.00 90.69 93 ASN A N 1
ATOM 792 C CA . ASN A 1 93 ? 4.690 -9.819 2.944 1.00 90.69 93 ASN A CA 1
ATOM 793 C C . ASN A 1 93 ? 4.093 -10.692 4.049 1.00 90.69 93 ASN A C 1
ATOM 795 O O . ASN A 1 93 ? 4.833 -11.281 4.829 1.00 90.69 93 ASN A O 1
ATOM 799 N N . ASN A 1 94 ? 2.763 -10.793 4.139 1.00 94.00 94 ASN A N 1
ATOM 800 C CA . ASN A 1 94 ? 2.087 -11.667 5.093 1.00 94.00 94 ASN A CA 1
ATOM 801 C C . ASN A 1 94 ? 2.412 -11.394 6.576 1.00 94.00 94 ASN A C 1
ATOM 803 O O . ASN A 1 94 ? 2.144 -12.250 7.415 1.00 94.00 94 ASN A O 1
ATOM 807 N N . LEU A 1 95 ? 2.895 -10.195 6.925 1.00 96.56 95 LEU A N 1
ATOM 808 C CA . LEU A 1 95 ? 3.265 -9.819 8.303 1.00 96.56 95 LEU A CA 1
ATOM 809 C C . LEU A 1 95 ? 2.062 -9.762 9.265 1.00 96.56 95 LEU A C 1
ATOM 811 O O . LEU A 1 95 ? 2.212 -9.542 10.459 1.00 96.56 95 LEU A O 1
ATOM 815 N N . HIS A 1 96 ? 0.858 -9.944 8.730 1.00 97.38 96 HIS A N 1
ATOM 816 C CA . HIS A 1 96 ? -0.406 -9.948 9.449 1.00 97.38 96 HIS A CA 1
ATOM 817 C C . HIS A 1 96 ? -0.966 -11.355 9.712 1.00 97.38 96 HIS A C 1
ATOM 819 O O . HIS A 1 96 ? -1.987 -11.466 10.388 1.00 97.38 96 HIS A O 1
ATOM 825 N N . LYS A 1 97 ? -0.384 -12.423 9.140 1.00 94.75 97 LYS A N 1
ATOM 826 C CA . LYS A 1 97 ? -1.012 -13.761 9.111 1.00 94.75 97 LYS A CA 1
ATOM 827 C C . LYS A 1 97 ? -1.317 -14.312 10.500 1.00 94.75 97 LYS A C 1
ATOM 829 O O . LYS A 1 97 ? -2.438 -14.777 10.726 1.00 94.75 97 LYS A O 1
ATOM 834 N N . ASP A 1 98 ? -0.359 -14.185 11.410 1.00 95.06 98 ASP A N 1
ATOM 835 C CA . ASP A 1 98 ? -0.432 -14.760 12.756 1.00 95.06 98 ASP A CA 1
ATOM 836 C C . ASP A 1 98 ? -1.090 -13.820 13.775 1.00 95.06 98 ASP A C 1
ATOM 838 O O . ASP A 1 98 ? -1.233 -14.170 14.943 1.00 95.06 98 ASP A O 1
ATOM 842 N N . LEU A 1 99 ? -1.532 -12.639 13.333 1.00 96.44 99 LEU A N 1
ATOM 843 C CA . LEU A 1 99 ? -2.187 -11.643 14.175 1.00 96.44 99 LEU A CA 1
ATOM 844 C C . LEU A 1 99 ? -3.708 -11.823 14.167 1.00 96.44 99 LEU A C 1
ATOM 846 O O . LEU A 1 99 ? -4.310 -12.184 13.150 1.00 96.44 99 LEU A O 1
ATOM 850 N N . ASP A 1 100 ? -4.345 -11.492 15.279 1.00 97.19 100 ASP A N 1
ATOM 851 C CA . ASP A 1 100 ? -5.790 -11.279 15.358 1.00 97.19 100 ASP A CA 1
ATOM 852 C C . ASP A 1 100 ? -6.139 -9.853 14.920 1.00 97.19 100 ASP A C 1
ATOM 854 O O . ASP A 1 100 ? -7.140 -9.632 14.229 1.00 97.19 100 ASP A O 1
ATOM 858 N N . PHE A 1 101 ? -5.265 -8.896 15.255 1.00 98.12 101 PHE A N 1
ATOM 859 C CA . PHE A 1 101 ? -5.440 -7.476 14.964 1.00 98.12 101 PHE A CA 1
ATOM 860 C C . PHE A 1 101 ? -4.181 -6.837 14.387 1.00 98.12 101 PHE A C 1
ATOM 862 O O . PHE A 1 101 ? -3.065 -7.082 14.843 1.00 98.12 101 PHE A O 1
ATOM 869 N N . VAL A 1 102 ? -4.382 -5.956 13.411 1.00 98.44 102 VAL A N 1
ATOM 870 C CA . VAL A 1 102 ? -3.313 -5.239 12.711 1.00 98.44 102 VAL A CA 1
ATOM 871 C C . VAL A 1 102 ? -3.534 -3.746 12.882 1.00 98.44 102 VAL A C 1
ATOM 873 O O . VAL A 1 102 ? -4.593 -3.229 12.514 1.00 98.44 102 VAL A O 1
ATOM 876 N N . GLY A 1 103 ? -2.549 -3.059 13.448 1.00 97.56 103 GLY A N 1
ATOM 877 C CA . GLY A 1 103 ? -2.591 -1.628 13.701 1.00 97.56 103 GLY A CA 1
ATOM 878 C C . GLY A 1 103 ? -1.542 -0.842 12.932 1.00 97.56 103 GLY A C 1
ATOM 879 O O . GLY A 1 103 ? -0.485 -1.357 12.577 1.00 97.56 103 GLY A O 1
ATOM 880 N N . PHE A 1 104 ? -1.834 0.434 12.719 1.00 97.62 104 PHE A N 1
ATOM 881 C CA . PHE A 1 104 ? -0.951 1.403 12.085 1.00 97.62 104 PHE A CA 1
ATOM 882 C C . PHE A 1 104 ? -1.064 2.732 12.824 1.00 97.62 104 PHE A C 1
ATOM 884 O O . PHE A 1 104 ? -2.171 3.138 13.181 1.00 97.62 104 PHE A O 1
ATOM 891 N N . CYS A 1 105 ? 0.064 3.408 13.017 1.00 94.69 105 CYS A N 1
ATOM 892 C CA . CYS A 1 105 ? 0.141 4.759 13.568 1.00 94.69 105 CYS A CA 1
ATOM 893 C C . CYS A 1 105 ? 1.206 5.571 12.831 1.00 94.69 105 CYS A C 1
ATOM 895 O O . CYS A 1 105 ? 2.218 5.022 12.390 1.00 94.69 105 CYS A O 1
ATOM 897 N N . GLN A 1 106 ? 1.022 6.887 12.769 1.00 90.69 106 GLN A N 1
ATOM 898 C CA . GLN A 1 106 ? 2.098 7.804 12.391 1.00 90.69 106 GLN A CA 1
ATOM 899 C C . GLN A 1 106 ? 3.063 8.024 13.564 1.00 90.69 106 GLN A C 1
ATOM 901 O O . GLN A 1 106 ? 2.670 7.974 14.730 1.00 90.69 106 GLN A O 1
ATOM 906 N N . TYR A 1 107 ? 4.340 8.264 13.261 1.00 88.50 107 TYR A N 1
ATOM 907 C CA . TYR A 1 107 ? 5.396 8.473 14.261 1.00 88.50 107 TYR A CA 1
ATOM 908 C C . TYR A 1 107 ? 5.211 9.715 15.148 1.00 88.50 107 TYR A C 1
ATOM 910 O O . TYR A 1 107 ? 5.882 9.843 16.171 1.00 88.50 107 TYR A O 1
ATOM 918 N N . ASP A 1 108 ? 4.356 10.653 14.753 1.00 88.00 108 ASP A N 1
ATOM 919 C CA . ASP A 1 108 ? 4.022 11.867 15.496 1.00 88.00 108 ASP A CA 1
ATOM 920 C C . ASP A 1 108 ? 2.741 11.733 16.342 1.00 88.00 108 ASP A C 1
ATOM 922 O O . ASP A 1 108 ? 2.298 12.703 16.969 1.00 88.00 108 ASP A O 1
ATOM 926 N N . MET A 1 109 ? 2.203 10.513 16.447 1.00 90.62 109 MET A N 1
ATOM 927 C CA . MET A 1 109 ? 1.163 10.149 17.406 1.00 90.62 109 MET A CA 1
ATOM 928 C C . MET A 1 109 ? 1.777 9.775 18.759 1.00 90.62 109 MET A C 1
ATOM 930 O O . MET A 1 109 ? 2.620 8.885 18.867 1.00 90.62 109 MET A O 1
ATOM 934 N N . ILE A 1 110 ? 1.325 10.435 19.823 1.00 91.62 110 ILE A N 1
ATOM 935 C CA . ILE A 1 110 ? 1.782 10.182 21.189 1.00 91.62 110 ILE A CA 1
ATOM 936 C C . ILE A 1 110 ? 0.841 9.187 21.862 1.00 91.62 110 ILE A C 1
ATOM 938 O O . ILE A 1 110 ? -0.329 9.475 22.122 1.00 91.62 110 ILE A O 1
ATOM 942 N N . HIS A 1 111 ? 1.388 8.029 22.213 1.00 91.88 111 HIS A N 1
ATOM 943 C CA . HIS A 1 111 ? 0.737 6.939 22.928 1.00 91.88 111 HIS A CA 1
ATOM 944 C C . HIS A 1 111 ? 0.656 7.247 24.427 1.00 91.88 111 HIS A C 1
ATOM 946 O O . HIS A 1 111 ? 1.359 6.675 25.264 1.00 91.88 111 HIS A O 1
ATOM 952 N N . ASN A 1 112 ? -0.217 8.196 24.761 1.00 90.25 112 ASN A N 1
ATOM 953 C CA . ASN A 1 112 ? -0.521 8.650 26.119 1.00 90.25 112 ASN A CA 1
ATOM 954 C C . ASN A 1 112 ? -1.676 7.879 26.785 1.00 90.25 112 ASN A C 1
ATOM 956 O O . ASN A 1 112 ? -1.994 8.159 27.935 1.00 90.25 112 ASN A O 1
ATOM 960 N N . ASN A 1 113 ? -2.277 6.917 26.084 1.00 91.00 113 ASN A N 1
ATOM 961 C CA . ASN A 1 113 ? -3.367 6.064 26.551 1.00 91.00 113 ASN A CA 1
ATOM 962 C C . ASN A 1 113 ? -3.065 4.596 26.210 1.00 91.00 113 ASN A C 1
ATOM 964 O O . ASN A 1 113 ? -2.382 4.344 25.210 1.00 91.00 113 ASN A O 1
ATOM 968 N N . PRO A 1 114 ? -3.560 3.617 26.994 1.00 91.25 114 PRO A N 1
ATOM 969 C CA . PRO A 1 114 ? -3.407 2.203 26.662 1.00 91.25 114 PRO A CA 1
ATOM 970 C C . PRO A 1 114 ? -4.097 1.864 25.331 1.00 91.25 114 PRO A C 1
ATOM 972 O O . PRO A 1 114 ? -4.997 2.582 24.884 1.00 91.25 114 PRO A O 1
ATOM 975 N N . ILE A 1 115 ? -3.673 0.764 24.705 1.00 91.31 115 ILE A N 1
ATOM 976 C CA . ILE A 1 115 ? -4.381 0.183 23.558 1.00 91.31 115 ILE A CA 1
ATOM 977 C C . ILE A 1 115 ? -5.803 -0.174 24.031 1.00 91.31 115 ILE A C 1
ATOM 979 O O . ILE A 1 115 ? -5.936 -0.776 25.102 1.00 91.31 115 ILE A O 1
ATOM 983 N N . PRO A 1 116 ? -6.865 0.222 23.304 1.00 91.69 116 PRO A N 1
ATOM 984 C CA . PRO A 1 116 ? -8.231 -0.129 23.675 1.00 91.69 116 PRO A CA 1
ATOM 985 C C . PRO A 1 116 ? -8.455 -1.644 23.691 1.00 91.69 116 PRO A C 1
ATOM 987 O O . PRO A 1 116 ? -7.745 -2.386 23.021 1.00 91.69 116 PRO A O 1
ATOM 990 N N . ILE A 1 117 ? -9.482 -2.096 24.413 1.00 88.69 117 ILE A N 1
ATOM 991 C CA . ILE A 1 117 ? -9.921 -3.496 24.347 1.00 88.69 117 ILE A CA 1
ATOM 992 C C . ILE A 1 117 ? -10.391 -3.785 22.919 1.00 88.69 117 ILE A C 1
ATOM 994 O O . ILE A 1 117 ? -11.195 -3.029 22.366 1.00 88.69 117 ILE A O 1
ATOM 998 N N . LEU A 1 118 ? -9.865 -4.863 22.345 1.00 91.69 118 LEU A N 1
ATOM 999 C CA . LEU A 1 118 ? -10.129 -5.277 20.977 1.00 91.69 118 LEU A CA 1
ATOM 1000 C C . LEU A 1 118 ? -11.169 -6.413 20.960 1.00 91.69 118 LEU A C 1
ATOM 1002 O O . LEU A 1 118 ? -11.277 -7.215 21.890 1.00 91.69 118 LEU A O 1
ATOM 1006 N N . ASP A 1 119 ? -11.980 -6.444 19.907 1.00 93.19 119 ASP A N 1
ATOM 1007 C CA . ASP A 1 119 ? -12.889 -7.543 19.590 1.00 93.19 119 ASP A CA 1
ATOM 1008 C C . ASP A 1 119 ? -13.061 -7.635 18.069 1.00 93.19 119 ASP A C 1
ATOM 1010 O O . ASP A 1 119 ? -12.810 -6.671 17.343 1.00 93.19 119 ASP A O 1
ATOM 1014 N N . GLU A 1 120 ? -13.460 -8.804 17.565 1.00 94.88 120 GLU A N 1
ATOM 1015 C CA . GLU A 1 120 ? -13.513 -9.074 16.121 1.00 94.88 120 GLU A CA 1
ATOM 1016 C C . GLU A 1 120 ? -14.504 -8.187 15.345 1.00 94.88 120 GLU A C 1
ATOM 1018 O O . GLU A 1 120 ? -14.425 -8.114 14.118 1.00 94.88 120 GLU A O 1
ATOM 1023 N N . ASN A 1 121 ? -15.395 -7.483 16.050 1.00 95.62 121 ASN A N 1
ATOM 1024 C CA . ASN A 1 121 ? -16.416 -6.600 15.493 1.00 95.62 121 ASN A CA 1
ATOM 1025 C C . ASN A 1 121 ? -16.089 -5.115 15.708 1.00 95.62 121 ASN A C 1
ATOM 1027 O O . ASN A 1 121 ? -16.931 -4.258 15.427 1.00 95.62 121 ASN A O 1
ATOM 1031 N N . THR A 1 122 ? -14.878 -4.784 16.164 1.00 96.19 122 THR A N 1
ATOM 1032 C CA . THR A 1 122 ? -14.476 -3.413 16.481 1.00 96.19 122 THR A CA 1
ATOM 1033 C C . THR A 1 122 ? -13.286 -2.960 15.647 1.00 96.19 122 THR A C 1
ATOM 1035 O O . THR A 1 122 ? -12.219 -3.565 15.663 1.00 96.19 122 THR A O 1
ATOM 1038 N N . ILE A 1 123 ? -13.453 -1.827 14.965 1.00 97.69 123 ILE A N 1
ATOM 1039 C CA . ILE A 1 123 ? -12.364 -1.048 14.375 1.00 97.69 123 ILE A CA 1
ATOM 1040 C C . ILE A 1 123 ? -12.008 0.075 15.346 1.00 97.69 123 ILE A C 1
ATOM 1042 O O . ILE A 1 123 ? -12.867 0.844 15.794 1.00 97.69 123 ILE A O 1
ATOM 1046 N N . VAL A 1 124 ? -10.725 0.194 15.654 1.00 97.12 124 VAL A N 1
ATOM 1047 C CA . VAL A 1 124 ? -10.183 1.302 16.435 1.00 97.12 124 VAL A CA 1
ATOM 1048 C C . VAL A 1 124 ? -9.655 2.350 15.473 1.00 97.12 124 VAL A C 1
ATOM 1050 O O . VAL A 1 124 ? -8.907 2.016 14.561 1.00 97.12 124 VAL A O 1
ATOM 1053 N N . VAL A 1 125 ? -10.014 3.613 15.673 1.00 96.19 125 VAL A N 1
ATOM 1054 C CA . VAL A 1 125 ? -9.559 4.720 14.821 1.00 96.19 125 VAL A CA 1
ATOM 1055 C C . VAL A 1 125 ? -9.151 5.915 15.666 1.00 96.19 125 VAL A C 1
ATOM 1057 O O . VAL A 1 125 ? -9.732 6.155 16.722 1.00 96.19 125 VAL A O 1
ATOM 1060 N N . GLN A 1 126 ? -8.239 6.742 15.176 1.00 93.38 126 GLN A N 1
ATOM 1061 C CA . GLN A 1 126 ? -8.166 8.131 15.611 1.00 93.38 126 GLN A CA 1
ATOM 1062 C C . GLN A 1 126 ? -9.310 8.907 14.945 1.00 93.38 126 GLN A C 1
ATOM 1064 O O . GLN A 1 126 ? -9.429 8.928 13.720 1.00 93.38 126 GLN A O 1
ATOM 1069 N N . SER A 1 127 ? -10.182 9.537 15.736 1.00 86.44 127 SER A N 1
ATOM 1070 C CA . SER A 1 127 ? -11.354 10.256 15.218 1.00 86.44 127 SER A CA 1
ATOM 1071 C C . SER A 1 127 ? -11.197 11.768 15.309 1.00 86.44 127 SER A C 1
ATOM 1073 O O . SER A 1 127 ? -10.679 12.304 16.285 1.00 86.44 127 SER A O 1
ATOM 1075 N N . SER A 1 128 ? -11.757 12.464 14.321 1.00 84.06 128 SER A N 1
ATOM 1076 C CA . SER A 1 128 ? -11.972 13.913 14.375 1.00 84.06 128 SER A CA 1
ATOM 1077 C C . SER A 1 128 ? -13.138 14.347 15.270 1.00 84.06 128 SER A C 1
ATOM 1079 O O . SER A 1 128 ? -13.351 15.547 15.444 1.00 84.06 128 SER A O 1
ATOM 1081 N N . HIS A 1 129 ? -13.951 13.396 15.749 1.00 86.94 129 HIS A N 1
ATOM 1082 C CA . HIS A 1 129 ? -15.275 13.625 16.346 1.00 86.94 129 HIS A CA 1
ATOM 1083 C C . HIS A 1 129 ? -16.287 14.330 15.425 1.00 86.94 129 HIS A C 1
ATOM 1085 O O . HIS A 1 129 ? -17.357 14.737 15.874 1.00 86.94 129 HIS A O 1
ATOM 1091 N N . LYS A 1 130 ? -15.977 14.455 14.130 1.00 92.62 130 LYS A N 1
ATOM 1092 C CA . LYS A 1 130 ? -16.888 14.957 13.100 1.00 92.62 130 LYS A CA 1
ATOM 1093 C C . LYS A 1 130 ? -17.450 13.795 12.289 1.00 92.62 130 LYS A C 1
ATOM 1095 O O . LYS A 1 130 ? -16.881 12.702 12.259 1.00 92.62 130 LYS A O 1
ATOM 1100 N N . ASN A 1 131 ? -18.545 14.067 11.591 1.00 95.00 131 ASN A N 1
ATOM 1101 C CA . ASN A 1 131 ? -19.111 13.127 10.635 1.00 95.00 131 ASN A CA 1
ATOM 1102 C C . ASN A 1 131 ? -18.417 13.282 9.280 1.00 95.00 131 ASN A C 1
ATOM 1104 O O . ASN A 1 131 ? -18.104 14.405 8.886 1.00 95.00 131 ASN A O 1
ATOM 1108 N N . ILE A 1 132 ? -18.197 12.177 8.567 1.00 95.19 132 ILE A N 1
ATOM 1109 C CA . ILE A 1 132 ? -17.599 12.162 7.221 1.00 95.19 132 ILE A CA 1
ATOM 1110 C C . ILE A 1 132 ? -18.473 12.913 6.207 1.00 95.19 132 ILE A C 1
ATOM 1112 O O . ILE A 1 132 ? -17.957 13.605 5.326 1.00 95.19 132 ILE A O 1
ATOM 1116 N N . VAL A 1 133 ? -19.794 12.823 6.383 1.00 94.62 133 VAL A N 1
ATOM 1117 C CA . VAL A 1 133 ? -20.819 13.553 5.636 1.00 94.62 133 VAL A CA 1
ATOM 1118 C C . VAL A 1 133 ? -21.844 14.119 6.616 1.00 94.62 133 VAL A C 1
ATOM 1120 O O . VAL A 1 133 ? -22.310 13.427 7.526 1.00 94.62 133 VAL A O 1
ATOM 1123 N N . ALA A 1 134 ? -22.221 15.378 6.407 1.00 91.50 134 ALA A N 1
ATOM 1124 C CA . ALA A 1 134 ? -23.320 16.039 7.103 1.00 91.50 134 ALA A CA 1
ATOM 1125 C C . ALA A 1 134 ? -24.114 16.895 6.110 1.00 91.50 134 ALA A C 1
ATOM 1127 O O . ALA A 1 134 ? -23.529 17.555 5.252 1.00 91.50 134 ALA A O 1
ATOM 1128 N N . PHE A 1 135 ? -25.447 16.874 6.211 1.00 88.75 135 PHE A N 1
ATOM 1129 C CA . PHE A 1 135 ? -26.345 17.645 5.335 1.00 88.75 135 PHE A CA 1
ATOM 1130 C C . PHE A 1 135 ? -26.078 17.424 3.832 1.00 88.75 135 PHE A C 1
ATOM 1132 O O . PHE A 1 135 ? -26.079 18.363 3.039 1.00 88.75 135 PHE A O 1
ATOM 1139 N N . GLY A 1 136 ? -25.782 16.176 3.446 1.00 87.12 136 GLY A N 1
ATOM 1140 C CA . GLY A 1 136 ? -25.493 15.798 2.057 1.00 87.12 136 GLY A CA 1
ATOM 1141 C C . GLY A 1 136 ? -24.157 16.311 1.507 1.00 87.12 136 GLY A C 1
ATOM 1142 O O . GLY A 1 136 ? -23.926 16.219 0.305 1.00 87.12 136 GLY A O 1
ATOM 1143 N N . LYS A 1 137 ? -23.275 16.853 2.357 1.00 90.12 137 LYS A N 1
ATOM 1144 C CA . LYS A 1 137 ? -21.967 17.388 1.963 1.00 90.12 137 LYS A CA 1
ATOM 1145 C C . LYS A 1 137 ? -20.838 16.662 2.682 1.00 90.12 137 LYS A C 1
ATOM 1147 O O . LYS A 1 137 ? -20.953 16.325 3.861 1.00 90.12 137 LYS A O 1
ATOM 1152 N N . TRP A 1 138 ? -19.735 16.460 1.966 1.00 91.69 138 TRP A N 1
ATOM 1153 C CA . TRP A 1 138 ? -18.481 15.992 2.547 1.00 91.69 138 TRP A CA 1
ATOM 1154 C C . TRP A 1 138 ? -17.991 16.957 3.624 1.00 91.69 138 TRP A C 1
ATOM 1156 O O . TRP A 1 138 ? -18.127 18.176 3.503 1.00 91.69 138 TRP A O 1
ATOM 1166 N N . GLN A 1 139 ? -17.390 16.411 4.673 1.00 92.31 139 GLN A N 1
ATOM 1167 C CA . GLN A 1 139 ? -16.698 17.209 5.674 1.00 92.31 139 GLN A CA 1
ATOM 1168 C C . GLN A 1 139 ? -15.472 17.903 5.043 1.00 92.31 139 GLN A C 1
ATOM 1170 O O . GLN A 1 139 ? -14.801 17.327 4.196 1.00 92.31 139 GLN A O 1
ATOM 1175 N N . ASN A 1 140 ? -15.138 19.126 5.463 1.00 87.81 140 ASN A N 1
ATOM 1176 C CA . ASN A 1 140 ? -14.061 19.923 4.847 1.00 87.81 140 ASN A CA 1
ATOM 1177 C C . ASN A 1 140 ? -12.677 19.235 4.773 1.00 87.81 140 ASN A C 1
ATOM 1179 O O . ASN A 1 140 ? -11.927 19.502 3.846 1.00 87.81 140 ASN A O 1
ATOM 1183 N N . MET A 1 141 ? -12.333 18.353 5.715 1.00 86.69 141 MET A N 1
ATOM 1184 C CA . MET A 1 141 ? -11.093 17.555 5.725 1.00 86.69 141 MET A CA 1
ATOM 1185 C C . MET A 1 141 ? -11.133 16.411 4.704 1.00 86.69 141 MET A C 1
ATOM 1187 O O . MET A 1 141 ? -10.092 15.914 4.289 1.00 86.69 141 MET A O 1
ATOM 1191 N N . MET A 1 142 ? -12.326 16.025 4.247 1.00 87.25 142 MET A N 1
ATOM 1192 C CA . MET A 1 142 ? -12.506 15.111 3.124 1.00 87.25 142 MET A CA 1
ATOM 1193 C C . MET A 1 142 ? -12.380 15.838 1.779 1.00 87.25 142 MET A C 1
ATOM 1195 O O . MET A 1 142 ? -11.942 15.229 0.815 1.00 87.25 142 MET A O 1
ATOM 1199 N N . CYS A 1 143 ? -12.681 17.131 1.676 1.00 78.25 143 CYS A N 1
ATOM 1200 C CA . CYS A 1 143 ? -12.676 17.827 0.386 1.00 78.25 143 CYS A CA 1
ATOM 1201 C C . CYS A 1 143 ? -11.251 17.981 -0.201 1.00 78.25 143 CYS A C 1
ATOM 1203 O O . CYS A 1 143 ? -10.384 18.578 0.445 1.00 78.25 143 CYS A O 1
ATOM 1205 N N . PRO A 1 144 ? -10.979 17.465 -1.416 1.00 74.56 144 PRO A N 1
ATOM 1206 C CA . PRO A 1 144 ? -9.871 17.927 -2.249 1.00 74.56 144 PRO A CA 1
ATOM 1207 C C . PRO A 1 144 ? -10.129 19.374 -2.698 1.00 74.56 144 PRO A C 1
ATOM 1209 O O . PRO A 1 144 ? -11.258 19.865 -2.623 1.00 74.56 144 PRO A O 1
ATOM 1212 N N . LYS A 1 145 ? -9.096 20.063 -3.181 1.00 70.31 145 LYS A N 1
ATOM 1213 C CA . LYS A 1 145 ? -9.199 21.429 -3.720 1.00 70.31 145 LYS A CA 1
ATOM 1214 C C . LYS A 1 145 ? -9.884 21.481 -5.087 1.00 70.31 145 LYS A C 1
ATOM 1216 O O . LYS A 1 145 ? -10.583 22.447 -5.367 1.00 70.31 145 LYS A O 1
ATOM 1221 N N . VAL A 1 146 ? -9.672 20.474 -5.932 1.00 70.00 146 VAL A N 1
ATOM 1222 C CA . VAL A 1 146 ? -10.072 20.489 -7.350 1.00 70.00 146 VAL A CA 1
ATOM 1223 C C . VAL A 1 146 ? -11.147 19.445 -7.661 1.00 70.00 146 VAL A C 1
ATOM 1225 O O . VAL A 1 146 ? -11.948 19.645 -8.571 1.00 70.00 146 VAL A O 1
ATOM 1228 N N . ARG A 1 147 ? -11.216 18.329 -6.918 1.00 69.56 147 ARG A N 1
ATOM 1229 C CA . ARG A 1 147 ? -12.047 17.173 -7.302 1.00 69.56 147 ARG A CA 1
ATOM 1230 C C . ARG A 1 147 ? -13.134 16.815 -6.289 1.00 69.56 147 ARG A C 1
ATOM 1232 O O . ARG A 1 147 ? -12.931 16.857 -5.085 1.00 69.56 147 ARG A O 1
ATOM 1239 N N . ASN A 1 148 ? -14.284 16.358 -6.787 1.00 73.88 148 ASN A N 1
ATOM 1240 C CA . ASN A 1 148 ? -15.312 15.709 -5.968 1.00 73.88 148 ASN A CA 1
ATOM 1241 C C . ASN A 1 148 ? -14.887 14.272 -5.610 1.00 73.88 148 ASN A C 1
ATOM 1243 O O . ASN A 1 148 ? -14.479 13.514 -6.485 1.00 73.88 148 ASN A O 1
ATOM 1247 N N . LEU A 1 149 ? -15.059 13.863 -4.352 1.00 85.19 149 LEU A N 1
ATOM 1248 C CA . LEU A 1 149 ? -14.766 12.512 -3.857 1.00 85.19 149 LEU A CA 1
ATOM 1249 C C . LEU A 1 149 ? -15.694 11.395 -4.350 1.00 85.19 149 LEU A C 1
ATOM 1251 O O . LEU A 1 149 ? -15.514 10.250 -3.940 1.00 85.19 149 LEU A O 1
ATOM 1255 N N . LYS A 1 150 ? -16.665 11.676 -5.227 1.00 86.62 150 LYS A N 1
ATOM 1256 C CA . LYS A 1 150 ? -17.546 10.642 -5.799 1.00 86.62 150 LYS A CA 1
ATOM 1257 C C . LYS A 1 150 ? -16.761 9.429 -6.320 1.00 86.62 150 LYS A C 1
ATOM 1259 O O . LYS A 1 150 ? -17.175 8.301 -6.091 1.00 86.62 150 LYS A O 1
ATOM 1264 N N . PHE A 1 151 ? -15.593 9.650 -6.926 1.00 87.44 151 PHE A N 1
ATOM 1265 C CA . PHE A 1 151 ? -14.758 8.564 -7.446 1.00 87.44 151 PHE A CA 1
ATOM 1266 C C . PHE A 1 151 ? -14.277 7.576 -6.365 1.00 87.44 151 PHE A C 1
ATOM 1268 O O . PHE A 1 151 ? -14.111 6.400 -6.675 1.00 87.44 151 PHE A O 1
ATOM 1275 N N . LEU A 1 152 ? -14.055 8.015 -5.115 1.00 90.94 152 LEU A N 1
ATOM 1276 C CA . LEU A 1 152 ? -13.682 7.111 -4.017 1.00 90.94 152 LEU A CA 1
ATOM 1277 C C . LEU A 1 152 ? -14.822 6.137 -3.727 1.00 90.94 152 LEU A C 1
ATOM 1279 O O . LEU A 1 152 ? -14.603 4.934 -3.611 1.00 90.94 152 LEU A O 1
ATOM 1283 N N . LEU A 1 153 ? -16.043 6.671 -3.645 1.00 94.38 153 LEU A N 1
ATOM 1284 C CA . LEU A 1 153 ? -17.246 5.881 -3.419 1.00 94.38 153 LEU A CA 1
ATOM 1285 C C . LEU A 1 153 ? -17.527 4.950 -4.601 1.00 94.38 153 LEU A C 1
ATOM 1287 O O . LEU A 1 153 ? -17.805 3.776 -4.387 1.00 94.38 153 LEU A O 1
ATOM 1291 N N . ASP A 1 154 ? -17.374 5.440 -5.833 1.00 94.56 154 ASP A N 1
ATOM 1292 C CA . ASP A 1 154 ? -17.519 4.632 -7.047 1.00 94.56 154 ASP A CA 1
ATOM 1293 C C . ASP A 1 154 ? -16.483 3.497 -7.097 1.00 94.56 154 ASP A C 1
ATOM 1295 O O . ASP A 1 154 ? -16.828 2.366 -7.434 1.00 94.56 154 ASP A O 1
ATOM 1299 N N . SER A 1 155 ? -15.227 3.768 -6.719 1.00 95.12 155 SER A N 1
ATOM 1300 C CA . SER A 1 155 ? -14.169 2.753 -6.639 1.00 95.12 155 SER A CA 1
ATOM 1301 C C . SER A 1 155 ? -14.500 1.675 -5.605 1.00 95.12 155 SER A C 1
ATOM 1303 O O . SER A 1 155 ? -14.400 0.488 -5.915 1.00 95.12 155 SER A O 1
ATOM 1305 N N . TYR A 1 156 ? -14.947 2.066 -4.405 1.00 97.19 156 TYR A N 1
ATOM 1306 C CA . TYR A 1 156 ? -15.377 1.120 -3.369 1.00 97.19 156 TYR A CA 1
ATOM 1307 C C . TYR A 1 156 ? -16.557 0.268 -3.852 1.00 97.19 156 TYR A C 1
ATOM 1309 O O . TYR A 1 156 ? -16.511 -0.960 -3.783 1.00 97.19 156 TYR A O 1
ATOM 1317 N N . ASN A 1 157 ? -17.600 0.920 -4.370 1.00 98.12 157 ASN A N 1
ATOM 1318 C CA . ASN A 1 157 ? -18.812 0.273 -4.864 1.00 98.12 157 ASN A CA 1
ATOM 1319 C C . ASN A 1 157 ? -18.502 -0.740 -5.962 1.00 98.12 157 ASN A C 1
ATOM 1321 O O . ASN A 1 157 ? -18.940 -1.883 -5.880 1.00 98.12 157 ASN A O 1
ATOM 1325 N N . LYS A 1 158 ? -17.678 -0.353 -6.940 1.00 97.31 158 LYS A N 1
ATOM 1326 C CA . LYS A 1 158 ? -17.230 -1.246 -8.010 1.00 97.31 158 LYS A CA 1
ATOM 1327 C C . LYS A 1 158 ? -16.442 -2.439 -7.470 1.00 97.31 158 LYS A C 1
ATOM 1329 O O . LYS A 1 158 ? -16.631 -3.550 -7.947 1.00 97.31 158 LYS A O 1
ATOM 1334 N N . HIS A 1 159 ? -15.543 -2.223 -6.508 1.00 97.69 159 HIS A N 1
ATOM 1335 C CA . HIS A 1 159 ? -14.686 -3.289 -5.988 1.00 97.69 159 HIS A CA 1
ATOM 1336 C C . HIS A 1 159 ? -15.457 -4.317 -5.147 1.00 97.69 159 HIS A C 1
ATOM 1338 O O . HIS A 1 159 ? -15.182 -5.510 -5.239 1.00 97.69 159 HIS A O 1
ATOM 1344 N N . PHE A 1 160 ? -16.408 -3.865 -4.327 1.00 97.75 160 PHE A N 1
ATOM 1345 C CA . PHE A 1 160 ? -17.157 -4.719 -3.397 1.00 97.75 160 PHE A CA 1
ATOM 1346 C C . PHE A 1 160 ? -18.575 -5.071 -3.862 1.00 97.75 160 PHE A C 1
ATOM 1348 O O . PHE A 1 160 ? -19.337 -5.625 -3.067 1.00 97.75 160 PHE A O 1
ATOM 1355 N N . ASP A 1 161 ? -18.921 -4.734 -5.107 1.00 97.69 161 ASP A N 1
ATOM 1356 C CA . ASP A 1 161 ? -20.258 -4.895 -5.688 1.00 97.69 161 ASP A CA 1
ATOM 1357 C C . ASP A 1 161 ? -21.356 -4.317 -4.775 1.00 97.69 161 ASP A C 1
ATOM 1359 O O . ASP A 1 161 ? -22.239 -5.000 -4.250 1.00 97.69 161 ASP A O 1
ATOM 1363 N N . LYS A 1 162 ? -21.221 -3.020 -4.482 1.00 97.94 162 LYS A N 1
ATOM 1364 C CA . LYS A 1 162 ? -22.128 -2.241 -3.630 1.00 97.94 162 LYS A CA 1
ATOM 1365 C C . LYS A 1 162 ? -22.708 -1.064 -4.398 1.00 97.94 162 LYS A C 1
ATOM 1367 O O . LYS A 1 162 ? -22.179 -0.643 -5.416 1.00 97.94 162 LYS A O 1
ATOM 1372 N N . ASN A 1 163 ? -23.775 -0.495 -3.843 1.00 97.38 163 ASN A N 1
ATOM 1373 C CA . ASN A 1 163 ? -24.462 0.676 -4.385 1.00 97.38 163 ASN A CA 1
ATOM 1374 C C . ASN A 1 163 ? -24.641 1.759 -3.312 1.00 97.38 163 ASN A C 1
ATOM 1376 O O . ASN A 1 163 ? -25.709 2.357 -3.196 1.00 97.38 163 ASN A O 1
ATOM 1380 N N . PHE A 1 164 ? -23.618 1.983 -2.482 1.00 97.50 164 PHE A N 1
ATOM 1381 C CA . PHE A 1 164 ? -23.674 3.023 -1.459 1.00 97.50 164 PHE A CA 1
ATOM 1382 C C . PHE A 1 164 ? -23.703 4.415 -2.082 1.00 97.50 164 PHE A C 1
ATOM 1384 O O . PHE A 1 164 ? -23.041 4.693 -3.084 1.00 97.50 164 PHE A O 1
ATOM 1391 N N . THR A 1 165 ? -24.439 5.307 -1.439 1.00 95.69 165 THR A N 1
ATOM 1392 C CA . THR A 1 165 ? -24.601 6.709 -1.818 1.00 95.69 165 THR A CA 1
ATOM 1393 C C . THR A 1 165 ? -23.965 7.627 -0.776 1.00 95.69 165 THR A C 1
ATOM 1395 O O . THR A 1 165 ? -23.598 7.203 0.320 1.00 95.69 165 THR A O 1
ATOM 1398 N N . ILE A 1 166 ? -23.845 8.922 -1.081 1.00 93.50 166 ILE A N 1
ATOM 1399 C CA . ILE A 1 166 ? -23.365 9.894 -0.088 1.00 93.50 166 ILE A CA 1
ATOM 1400 C C . ILE A 1 166 ? -24.314 9.984 1.122 1.00 93.50 166 ILE A C 1
ATOM 1402 O O . ILE A 1 166 ? -23.870 10.247 2.238 1.00 93.50 166 ILE A O 1
ATOM 1406 N N . GLN A 1 167 ? -25.609 9.715 0.932 1.00 94.12 167 GLN A N 1
ATOM 1407 C CA . GLN A 1 167 ? -26.599 9.661 2.007 1.00 94.12 167 GLN A CA 1
ATOM 1408 C C . GLN A 1 167 ? -26.318 8.515 2.982 1.00 94.12 167 GLN A C 1
ATOM 1410 O O . GLN A 1 167 ? -26.499 8.698 4.185 1.00 94.12 167 GLN A O 1
ATOM 1415 N N . ASP A 1 168 ? -25.802 7.378 2.506 1.00 96.38 168 ASP A N 1
ATOM 1416 C CA . ASP A 1 168 ? -25.431 6.252 3.372 1.00 96.38 168 ASP A CA 1
ATOM 1417 C C . ASP A 1 168 ? -24.308 6.591 4.351 1.00 96.38 168 ASP A C 1
ATOM 1419 O O . ASP A 1 168 ? -24.212 5.962 5.402 1.00 96.38 168 ASP A O 1
ATOM 1423 N N . LEU A 1 169 ? -23.499 7.600 4.022 1.00 95.88 169 LEU A N 1
ATOM 1424 C CA . LEU A 1 169 ? -22.395 8.101 4.837 1.00 95.88 169 LEU A CA 1
ATOM 1425 C C . LEU A 1 169 ? -22.824 9.160 5.862 1.00 95.88 169 LEU A C 1
ATOM 1427 O O . LEU A 1 169 ? -22.019 9.570 6.704 1.00 95.88 169 LEU A O 1
ATOM 1431 N N . SER A 1 170 ? -24.071 9.632 5.793 1.00 95.44 170 SER A N 1
ATOM 1432 C CA . SER A 1 170 ? -24.571 10.694 6.663 1.00 95.44 170 SER A CA 1
ATOM 1433 C C . SER A 1 170 ? -24.531 10.263 8.130 1.00 95.44 170 SER A C 1
ATOM 1435 O O . SER A 1 170 ? -25.086 9.231 8.505 1.00 95.44 170 SER A O 1
ATOM 1437 N N . GLY A 1 171 ? -23.868 11.059 8.971 1.00 93.81 171 GLY A N 1
ATOM 1438 C CA . GLY A 1 171 ? -23.749 10.770 10.405 1.00 93.81 171 GLY A CA 1
ATOM 1439 C C . GLY A 1 171 ? -22.701 9.712 10.775 1.00 93.81 171 GLY A C 1
ATOM 1440 O O . GLY A 1 171 ? -22.544 9.406 11.956 1.00 93.81 171 GLY A O 1
ATOM 1441 N N . LEU A 1 172 ? -21.969 9.155 9.805 1.00 95.94 172 LEU A N 1
ATOM 1442 C CA . LEU A 1 172 ? -20.885 8.207 10.076 1.00 95.94 172 LEU A CA 1
ATOM 1443 C C . LEU A 1 172 ? -19.596 8.942 10.479 1.00 95.94 172 LEU A C 1
ATOM 1445 O O . LEU A 1 172 ? -19.362 10.056 10.009 1.00 95.94 172 LEU A O 1
ATOM 1449 N N . PRO A 1 173 ? -18.747 8.353 11.341 1.00 94.88 173 PRO A N 1
ATOM 1450 C CA . PRO A 1 173 ? -17.585 9.036 11.895 1.00 94.88 173 PRO A CA 1
ATOM 1451 C C . PRO A 1 173 ? -16.487 9.232 10.849 1.00 94.88 173 PRO A C 1
ATOM 1453 O O . PRO A 1 173 ? -16.258 8.379 9.995 1.00 94.88 173 PRO A O 1
ATOM 1456 N N . LEU A 1 174 ? -15.759 10.338 10.977 1.00 95.19 174 LEU A N 1
ATOM 1457 C CA . LEU A 1 174 ? -14.556 10.625 10.205 1.00 95.19 174 LEU A CA 1
ATOM 1458 C C . LEU A 1 174 ? -13.300 10.270 11.014 1.00 95.19 174 LEU A C 1
ATOM 1460 O O . LEU A 1 174 ? -12.997 10.935 12.017 1.00 95.19 174 LEU A O 1
ATOM 1464 N N . SER A 1 175 ? -12.581 9.235 10.571 1.00 94.81 175 SER A N 1
ATOM 1465 C CA . SER A 1 175 ? -11.238 8.886 11.054 1.00 94.81 175 SER A CA 1
ATOM 1466 C C . SER A 1 175 ? -10.152 9.717 10.364 1.00 94.81 175 SER A C 1
ATOM 1468 O O . SER A 1 175 ? -10.353 10.148 9.231 1.00 94.81 175 SER A O 1
ATOM 1470 N N . LEU A 1 176 ? -9.016 9.923 11.031 1.00 90.06 176 LEU A N 1
ATOM 1471 C CA . LEU A 1 176 ? -7.904 10.766 10.568 1.00 90.06 176 LEU A CA 1
ATOM 1472 C C . LEU A 1 176 ? -6.539 10.070 10.704 1.00 90.06 176 LEU A C 1
ATOM 1474 O O . LEU A 1 176 ? -6.405 9.092 11.443 1.00 90.06 176 LEU A O 1
ATOM 1478 N N . TRP A 1 177 ? -5.529 10.623 10.023 1.00 88.12 177 TRP A N 1
ATOM 1479 C CA . TRP A 1 177 ? -4.091 10.395 10.264 1.00 88.12 177 TRP A CA 1
ATOM 1480 C C . TRP A 1 177 ? -3.641 8.943 10.108 1.00 88.12 177 TRP A C 1
ATOM 1482 O O . TRP A 1 177 ? -2.698 8.492 10.753 1.00 88.12 177 TRP A O 1
ATOM 1492 N N . GLN A 1 178 ? -4.384 8.166 9.311 1.00 91.56 178 GLN A N 1
ATOM 1493 C CA . GLN A 1 178 ? -4.125 6.747 9.032 1.00 91.56 178 GLN A CA 1
ATOM 1494 C C . GLN A 1 178 ? -3.810 5.905 10.285 1.00 91.56 178 GLN A C 1
ATOM 1496 O O . GLN A 1 178 ? -3.127 4.884 10.198 1.00 91.56 178 GLN A O 1
ATOM 1501 N N . THR A 1 179 ? -4.359 6.315 11.432 1.00 94.44 179 THR A N 1
ATOM 1502 C CA . THR A 1 179 ? -4.080 5.742 12.746 1.00 94.44 179 THR A CA 1
ATOM 1503 C C . THR A 1 179 ? -5.249 4.867 13.165 1.00 94.44 179 THR A C 1
ATOM 1505 O O . THR A 1 179 ? -6.301 5.368 13.570 1.00 94.44 179 THR A O 1
ATOM 1508 N N . ASN A 1 180 ? -5.100 3.555 12.988 1.00 96.56 180 ASN A N 1
ATOM 1509 C CA . ASN A 1 180 ? -6.200 2.602 13.107 1.00 96.56 180 ASN A CA 1
ATOM 1510 C C . ASN A 1 180 ? -5.714 1.228 13.585 1.00 96.56 180 ASN A C 1
ATOM 1512 O O . ASN A 1 180 ? -4.568 0.865 13.340 1.00 96.56 180 ASN A O 1
ATOM 1516 N N . ILE A 1 181 ? -6.602 0.441 14.194 1.00 97.81 181 ILE A N 1
ATOM 1517 C CA . ILE A 1 181 ? -6.409 -0.988 14.481 1.00 97.81 181 ILE A CA 1
ATOM 1518 C C . ILE A 1 181 ? -7.619 -1.749 13.942 1.00 97.81 181 ILE A C 1
ATOM 1520 O O . ILE A 1 181 ? -8.765 -1.400 14.235 1.00 97.81 181 ILE A O 1
ATOM 1524 N N . TYR A 1 182 ? -7.360 -2.791 13.158 1.00 98.44 182 TYR A N 1
ATOM 1525 C CA . TYR A 1 182 ? -8.375 -3.588 12.479 1.00 98.44 182 TYR A CA 1
ATOM 1526 C C . TYR A 1 182 ? -8.330 -5.043 12.936 1.00 98.44 182 TYR A C 1
ATOM 1528 O O . TYR A 1 182 ? -7.234 -5.593 13.060 1.00 98.44 182 TYR A O 1
ATOM 1536 N N . PRO A 1 183 ? -9.484 -5.722 13.051 1.00 98.19 183 PRO A N 1
ATOM 1537 C CA . PRO A 1 183 ? -9.517 -7.177 12.988 1.00 98.19 183 PRO A CA 1
ATOM 1538 C C . PRO A 1 183 ? -8.878 -7.645 11.674 1.00 98.19 183 PRO A C 1
ATOM 1540 O O . PRO A 1 183 ? -9.131 -7.056 10.616 1.00 98.19 183 PRO A O 1
ATOM 1543 N N . LYS A 1 184 ? -8.092 -8.728 11.700 1.00 97.94 184 LYS A N 1
ATOM 1544 C CA . LYS A 1 184 ? -7.349 -9.238 10.529 1.00 97.94 184 LYS A CA 1
ATOM 1545 C C . LYS A 1 184 ? -8.210 -9.351 9.267 1.00 97.94 184 LYS A C 1
ATOM 1547 O O . LYS A 1 184 ? -7.780 -8.950 8.188 1.00 97.94 184 LYS A O 1
ATOM 1552 N N . LYS A 1 185 ? -9.443 -9.858 9.389 1.00 97.81 185 LYS A N 1
ATOM 1553 C CA . LYS A 1 185 ? -10.373 -10.010 8.251 1.00 97.81 185 LYS A CA 1
ATOM 1554 C C . LYS A 1 185 ? -10.705 -8.667 7.588 1.00 97.81 185 LYS A C 1
ATOM 1556 O O . LYS A 1 185 ? -10.762 -8.585 6.362 1.00 97.81 185 LYS A O 1
ATOM 1561 N N . VAL A 1 186 ? -10.880 -7.617 8.388 1.00 98.56 186 VAL A N 1
ATOM 1562 C CA . VAL A 1 186 ? -11.187 -6.259 7.919 1.00 98.56 186 VAL A CA 1
ATOM 1563 C C . VAL A 1 186 ? -9.952 -5.609 7.300 1.00 98.56 186 VAL A C 1
ATOM 1565 O O . VAL A 1 186 ? -10.056 -5.012 6.232 1.00 98.56 186 VAL A O 1
ATOM 1568 N N . PHE A 1 187 ? -8.774 -5.799 7.902 1.00 98.69 187 PHE A N 1
ATOM 1569 C CA . PHE A 1 187 ? -7.502 -5.358 7.321 1.00 98.69 187 PHE A CA 1
ATOM 1570 C C . PHE A 1 187 ? -7.266 -5.960 5.927 1.00 98.69 187 PHE A C 1
ATOM 1572 O O . PHE A 1 187 ? -7.005 -5.234 4.971 1.00 98.69 187 PHE A O 1
ATOM 1579 N N . VAL A 1 188 ? -7.433 -7.279 5.777 1.00 98.62 188 VAL A N 1
ATOM 1580 C CA . VAL A 1 188 ? -7.288 -7.960 4.478 1.00 98.62 188 VAL A CA 1
ATOM 1581 C C . VAL A 1 188 ? -8.288 -7.419 3.452 1.00 98.62 188 VAL A C 1
ATOM 1583 O O . VAL A 1 188 ? -7.927 -7.208 2.294 1.00 98.62 188 VAL A O 1
ATOM 1586 N N . LYS A 1 189 ? -9.538 -7.162 3.861 1.00 98.62 189 LYS A N 1
ATOM 1587 C CA . LYS A 1 189 ? -10.559 -6.542 3.002 1.00 98.62 189 LYS A CA 1
ATOM 1588 C C . LYS A 1 189 ? -10.123 -5.149 2.532 1.00 98.62 189 LYS A C 1
ATOM 1590 O O . LYS A 1 189 ? -10.202 -4.875 1.337 1.00 98.62 189 LYS A O 1
ATOM 1595 N N . LEU A 1 190 ? -9.624 -4.307 3.440 1.00 98.62 190 LEU A N 1
ATOM 1596 C CA . LEU A 1 190 ? -9.091 -2.981 3.119 1.00 98.62 190 LEU A CA 1
ATOM 1597 C C . LEU A 1 190 ? -7.947 -3.074 2.102 1.00 98.62 190 LEU A C 1
ATOM 1599 O O . LEU A 1 190 ? -7.991 -2.401 1.074 1.00 98.62 190 LEU A O 1
ATOM 1603 N N . CYS A 1 191 ? -6.952 -3.930 2.344 1.00 98.44 191 CYS A N 1
ATOM 1604 C CA . CYS A 1 191 ? -5.777 -4.030 1.475 1.00 98.44 191 CYS A CA 1
ATOM 1605 C C . CYS A 1 191 ? -6.102 -4.537 0.067 1.00 98.44 191 CYS A C 1
ATOM 1607 O O . CYS A 1 191 ? -5.520 -4.039 -0.896 1.00 98.44 191 CYS A O 1
ATOM 1609 N N . LYS A 1 192 ? -7.068 -5.453 -0.083 1.00 97.62 192 LYS A N 1
ATOM 1610 C CA . LYS A 1 192 ? -7.548 -5.895 -1.407 1.00 97.62 192 LYS A CA 1
ATOM 1611 C C . LYS A 1 192 ? -8.101 -4.743 -2.242 1.00 97.62 192 LYS A C 1
ATOM 1613 O O . LYS A 1 192 ? -7.840 -4.681 -3.442 1.00 97.62 192 LYS A O 1
ATOM 1618 N N . TRP A 1 193 ? -8.824 -3.817 -1.614 1.00 98.19 193 TRP A N 1
ATOM 1619 C CA . TRP A 1 193 ? -9.310 -2.624 -2.300 1.00 98.19 193 TRP A CA 1
ATOM 1620 C C . TRP A 1 193 ? -8.194 -1.606 -2.537 1.00 98.19 193 TRP A C 1
ATOM 1622 O O . TRP A 1 193 ? -8.054 -1.119 -3.660 1.00 98.19 193 TRP A O 1
ATOM 1632 N N . LEU A 1 194 ? -7.358 -1.335 -1.526 1.00 97.12 194 LEU A N 1
ATOM 1633 C CA . LEU A 1 194 ? -6.238 -0.398 -1.649 1.00 97.12 194 LEU A CA 1
ATOM 1634 C C . LEU A 1 194 ? -5.285 -0.783 -2.783 1.00 97.12 194 LEU A C 1
ATOM 1636 O O . LEU A 1 194 ? -4.855 0.100 -3.514 1.00 97.12 194 LEU A O 1
ATOM 1640 N N . GLU A 1 195 ? -4.995 -2.070 -2.991 1.00 92.44 195 GLU A N 1
ATOM 1641 C CA . GLU A 1 195 ? -4.111 -2.525 -4.073 1.00 92.44 195 GLU A CA 1
ATOM 1642 C C . GLU A 1 195 ? -4.603 -2.106 -5.471 1.00 92.44 195 GLU A C 1
ATOM 1644 O O . GLU A 1 195 ? -3.794 -1.814 -6.359 1.00 92.44 195 GLU A O 1
ATOM 1649 N N . ILE A 1 196 ? -5.920 -2.080 -5.677 1.00 91.12 196 ILE A N 1
ATOM 1650 C CA . ILE A 1 196 ? -6.531 -1.599 -6.920 1.00 91.12 196 ILE A CA 1
ATOM 1651 C C . ILE A 1 196 ? -6.564 -0.074 -6.917 1.00 91.12 196 ILE A C 1
ATOM 1653 O O . ILE A 1 196 ? -6.098 0.561 -7.860 1.00 91.12 196 ILE A O 1
ATOM 1657 N N . PHE A 1 197 ? -7.030 0.517 -5.818 1.00 92.81 197 PHE A N 1
ATOM 1658 C CA . PHE A 1 197 ? -7.205 1.957 -5.696 1.00 92.81 197 PHE A CA 1
ATOM 1659 C C . PHE A 1 197 ? -5.906 2.742 -5.922 1.00 92.81 197 PHE A C 1
ATOM 1661 O O . PHE A 1 197 ? -5.916 3.759 -6.617 1.00 92.81 197 PHE A O 1
ATOM 1668 N N . VAL A 1 198 ? -4.768 2.267 -5.397 1.00 89.88 198 VAL A N 1
ATOM 1669 C CA . VAL A 1 198 ? -3.477 2.935 -5.621 1.00 89.88 198 VAL A CA 1
ATOM 1670 C C . VAL A 1 198 ? -3.092 2.951 -7.099 1.00 89.88 198 VAL A C 1
ATOM 1672 O O . VAL A 1 198 ? -2.474 3.912 -7.541 1.00 89.88 198 VAL A O 1
ATOM 1675 N N . LYS A 1 199 ? -3.476 1.946 -7.891 1.00 84.06 199 LYS A N 1
ATOM 1676 C CA . LYS A 1 199 ? -3.211 1.925 -9.338 1.00 84.06 199 LYS A CA 1
ATOM 1677 C C . LYS A 1 199 ? -4.122 2.914 -10.065 1.00 84.06 199 LYS A C 1
ATOM 1679 O O . LYS A 1 199 ? -3.640 3.659 -10.910 1.00 84.06 199 LYS A O 1
ATOM 1684 N N . ASP A 1 200 ? -5.391 2.979 -9.672 1.00 84.75 200 ASP A N 1
ATOM 1685 C CA . ASP A 1 200 ? -6.400 3.831 -10.309 1.00 84.75 200 ASP A CA 1
ATOM 1686 C C . ASP A 1 200 ? -6.164 5.333 -10.068 1.00 84.75 200 ASP A C 1
ATOM 1688 O O . ASP A 1 200 ? -6.402 6.148 -10.957 1.00 84.75 200 ASP A O 1
ATOM 1692 N N . ILE A 1 201 ? -5.697 5.724 -8.875 1.00 84.81 201 ILE A N 1
ATOM 1693 C CA . ILE A 1 201 ? -5.563 7.146 -8.508 1.00 84.81 201 ILE A CA 1
ATOM 1694 C C . ILE A 1 201 ? -4.281 7.804 -9.030 1.00 84.81 201 ILE A C 1
ATOM 1696 O O . ILE A 1 201 ? -4.216 9.032 -9.138 1.00 84.81 201 ILE A O 1
ATOM 1700 N N . TYR A 1 202 ? -3.253 7.007 -9.343 1.00 80.94 202 TYR A N 1
ATOM 1701 C CA . TYR A 1 202 ? -1.941 7.535 -9.715 1.00 80.94 202 TYR A CA 1
ATOM 1702 C C . TYR A 1 202 ? -1.969 8.403 -10.981 1.00 80.94 202 TYR A C 1
ATOM 1704 O O . TYR A 1 202 ? -1.502 9.542 -10.893 1.00 80.94 202 TYR A O 1
ATOM 1712 N N . PRO A 1 203 ? -2.528 7.941 -12.123 1.00 74.81 203 PRO A N 1
ATOM 1713 C CA . PRO A 1 203 ? -2.493 8.707 -13.372 1.00 74.81 203 PRO A CA 1
ATOM 1714 C C . PRO A 1 203 ? -3.162 10.078 -13.244 1.00 74.81 203 PRO A C 1
ATOM 1716 O O . PRO A 1 203 ? -2.808 11.021 -13.935 1.00 74.81 203 PRO A O 1
ATOM 1719 N N . TRP A 1 204 ? -4.105 10.218 -12.313 1.00 71.00 204 TRP A N 1
ATOM 1720 C CA . TRP A 1 204 ? -4.843 11.461 -12.097 1.00 71.00 204 TRP A CA 1
ATOM 1721 C C . TRP A 1 204 ? -4.179 12.411 -11.109 1.00 71.00 204 TRP A C 1
ATOM 1723 O O . TRP A 1 204 ? -4.749 13.445 -10.800 1.00 71.00 204 TRP A O 1
ATOM 1733 N N . SER A 1 205 ? -3.036 12.053 -10.539 1.00 71.38 205 SER A N 1
ATOM 1734 C CA . SER A 1 205 ? -2.369 12.860 -9.511 1.00 71.38 205 SER A CA 1
ATOM 1735 C C . SER A 1 205 ? -0.989 13.340 -9.969 1.00 71.38 205 SER A C 1
ATOM 1737 O O . SER A 1 205 ? -0.153 13.722 -9.148 1.00 71.38 205 SER A O 1
ATOM 1739 N N . ILE A 1 206 ? -0.725 13.264 -11.27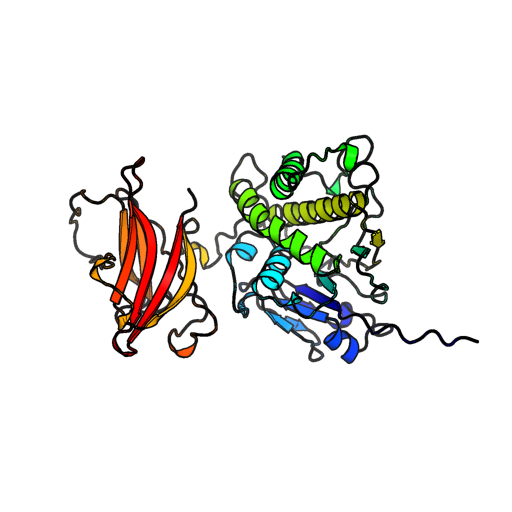8 1.00 69.25 206 ILE A N 1
ATOM 1740 C CA . ILE A 1 206 ? 0.585 13.545 -11.879 1.00 69.25 206 ILE A CA 1
ATOM 1741 C C . ILE A 1 206 ? 0.557 14.590 -12.998 1.00 69.25 206 ILE A C 1
ATOM 1743 O O . ILE A 1 206 ? 1.628 15.030 -13.406 1.00 69.25 206 ILE A O 1
ATOM 1747 N N . GLU A 1 207 ? -0.620 15.024 -13.453 1.00 68.06 207 GLU A N 1
ATOM 1748 C CA . GLU A 1 207 ? -0.763 16.037 -14.504 1.00 68.06 207 GLU A CA 1
ATOM 1749 C C . GLU A 1 207 ? -1.998 16.930 -14.303 1.00 68.06 207 GLU A C 1
ATOM 1751 O O . GLU A 1 207 ? -2.968 16.548 -13.644 1.00 68.06 207 GLU A O 1
ATOM 1756 N N . GLU A 1 208 ? -1.948 18.141 -14.860 1.00 66.56 208 GLU A N 1
ATOM 1757 C CA . GLU A 1 208 ? -3.088 19.063 -14.905 1.00 66.56 208 GLU A CA 1
ATOM 1758 C C . GLU A 1 208 ? -4.247 18.480 -15.744 1.00 66.56 208 GLU A C 1
ATOM 1760 O O . GLU A 1 208 ? -4.002 17.699 -16.662 1.00 66.56 208 GLU A O 1
ATOM 1765 N N . PRO A 1 209 ? -5.522 18.824 -15.460 1.00 69.56 209 PRO A N 1
ATOM 1766 C CA . PRO A 1 209 ? -6.011 19.850 -14.529 1.00 69.56 209 PRO A CA 1
ATOM 1767 C C . PRO A 1 209 ? -6.129 19.368 -13.073 1.00 69.56 209 PRO A C 1
ATOM 1769 O O . PRO A 1 209 ? -6.783 20.016 -12.258 1.00 69.56 209 PRO A O 1
ATOM 1772 N N . TRP A 1 210 ? -5.569 18.207 -12.738 1.00 74.12 210 TRP A N 1
ATOM 1773 C CA . TRP A 1 210 ? -5.726 17.601 -11.422 1.00 74.12 210 TRP A CA 1
ATOM 1774 C C . TRP A 1 210 ? -4.768 18.183 -10.375 1.00 74.12 210 TRP A C 1
ATOM 1776 O O . TRP A 1 210 ? -3.855 18.946 -10.673 1.00 74.12 210 TRP A O 1
ATOM 1786 N N . GLU A 1 211 ? -4.982 17.833 -9.104 1.00 73.06 211 GLU A N 1
ATOM 1787 C CA . GLU A 1 211 ? -4.069 18.228 -8.031 1.00 73.06 211 GLU A CA 1
ATOM 1788 C C . GLU A 1 211 ? -2.728 17.495 -8.173 1.00 73.06 211 GLU A C 1
ATOM 1790 O O . GLU A 1 211 ? -2.674 16.274 -8.068 1.00 73.06 211 GLU A O 1
ATOM 1795 N N . THR A 1 212 ? -1.646 18.254 -8.357 1.00 72.12 212 THR A N 1
ATOM 1796 C CA . THR A 1 212 ? -0.277 17.741 -8.581 1.00 72.12 212 THR A CA 1
ATOM 1797 C C . THR A 1 212 ? 0.705 18.085 -7.450 1.00 72.12 212 THR A C 1
ATOM 1799 O O . THR A 1 212 ? 1.902 17.796 -7.533 1.00 72.12 212 THR A O 1
ATOM 1802 N N . HIS A 1 213 ? 0.220 18.708 -6.370 1.00 75.75 213 HIS A N 1
ATOM 1803 C CA . HIS A 1 213 ? 1.047 19.104 -5.228 1.00 75.75 213 HIS A CA 1
ATOM 1804 C C . HIS A 1 213 ? 1.452 17.901 -4.367 1.00 75.75 213 HIS A C 1
ATOM 1806 O O . HIS A 1 213 ? 0.679 16.958 -4.203 1.00 75.75 213 HIS A O 1
ATOM 1812 N N . TRP A 1 214 ? 2.644 17.951 -3.766 1.00 73.19 214 TRP A N 1
ATOM 1813 C CA . TRP A 1 214 ? 3.110 16.898 -2.861 1.00 73.19 214 TRP A CA 1
ATOM 1814 C C . TRP A 1 214 ? 2.174 16.666 -1.678 1.00 73.19 214 TRP A C 1
ATOM 1816 O O . TRP A 1 214 ? 1.780 17.598 -0.978 1.00 73.19 214 TRP A O 1
ATOM 1826 N N . GLY A 1 215 ? 1.897 15.390 -1.427 1.00 77.00 215 GLY A N 1
ATOM 1827 C CA . GLY A 1 215 ? 1.003 14.930 -0.372 1.00 77.00 215 GLY A CA 1
ATOM 1828 C C . GLY A 1 215 ? -0.429 14.702 -0.848 1.00 77.00 215 GLY A C 1
ATOM 1829 O O . GLY A 1 215 ? -1.219 14.161 -0.078 1.00 77.00 215 GLY A O 1
ATOM 1830 N N . VAL A 1 216 ? -0.774 15.032 -2.099 1.00 83.31 216 VAL A N 1
ATOM 1831 C CA . VAL A 1 216 ? -2.136 14.820 -2.605 1.00 83.31 216 VAL A CA 1
ATOM 1832 C C . VAL A 1 216 ? -2.502 13.334 -2.657 1.00 83.31 216 VAL A C 1
ATOM 1834 O O . VAL A 1 216 ? -3.574 12.958 -2.189 1.00 83.31 216 VAL A O 1
ATOM 1837 N N . ILE A 1 217 ? -1.602 12.471 -3.145 1.00 87.31 217 ILE A N 1
ATOM 1838 C CA . ILE A 1 217 ? -1.844 11.019 -3.221 1.00 87.31 217 ILE A CA 1
ATOM 1839 C C . ILE A 1 217 ? -1.989 10.426 -1.816 1.00 87.31 217 ILE A C 1
ATOM 1841 O O . ILE A 1 217 ? -2.950 9.697 -1.556 1.00 87.31 217 ILE A O 1
ATOM 1845 N N . GLY A 1 218 ? -1.089 10.786 -0.894 1.00 87.75 218 GLY A N 1
ATOM 1846 C CA . GLY A 1 218 ? -1.208 10.433 0.523 1.00 87.75 218 GLY A CA 1
ATOM 1847 C C . GLY A 1 218 ? -2.571 10.851 1.075 1.00 87.75 218 GLY A C 1
ATOM 1848 O O . GLY A 1 218 ? -3.329 10.017 1.564 1.00 87.75 218 GLY A O 1
ATOM 1849 N N . GLY A 1 219 ? -2.973 12.100 0.835 1.00 88.75 219 GLY A N 1
ATOM 1850 C CA . GLY A 1 219 ? -4.280 12.606 1.233 1.00 88.75 219 GLY A CA 1
ATOM 1851 C C . GLY A 1 219 ? -5.464 11.866 0.599 1.00 88.75 219 GLY A C 1
ATOM 1852 O O . GLY A 1 219 ? -6.494 11.707 1.254 1.00 88.75 219 GLY A O 1
ATOM 1853 N N . TYR A 1 220 ? -5.391 11.427 -0.660 1.00 90.44 220 TYR A N 1
ATOM 1854 C CA . TYR A 1 220 ? -6.462 10.625 -1.267 1.00 90.44 220 TYR A CA 1
ATOM 1855 C C . TYR A 1 220 ? -6.585 9.258 -0.607 1.00 90.44 220 TYR A C 1
ATOM 1857 O O . TYR A 1 220 ? -7.698 8.787 -0.377 1.00 90.44 220 TYR A O 1
ATOM 1865 N N . THR A 1 221 ? -5.461 8.635 -0.270 1.00 92.31 221 THR A N 1
ATOM 1866 C CA . THR A 1 221 ? -5.470 7.331 0.397 1.00 92.31 221 THR A CA 1
ATOM 1867 C C . THR A 1 221 ? -5.888 7.408 1.865 1.00 92.31 221 THR A C 1
ATOM 1869 O O . THR A 1 221 ? -6.642 6.545 2.311 1.00 92.31 221 THR A O 1
ATOM 1872 N N . GLU A 1 222 ? -5.555 8.481 2.587 1.00 92.88 222 GLU A N 1
ATOM 1873 C CA . GLU A 1 222 ? -6.115 8.748 3.920 1.00 92.88 222 GLU A CA 1
ATOM 1874 C C . GLU A 1 222 ? -7.646 8.886 3.865 1.00 92.88 222 GLU A C 1
ATOM 1876 O O . GLU A 1 222 ? -8.365 8.251 4.640 1.00 92.88 222 GLU A O 1
ATOM 1881 N N . ARG A 1 223 ? -8.167 9.641 2.889 1.00 93.44 223 ARG A N 1
ATOM 1882 C CA . ARG A 1 223 ? -9.616 9.774 2.659 1.00 93.44 223 ARG A CA 1
ATOM 1883 C C . ARG A 1 223 ? -10.268 8.452 2.258 1.00 93.44 223 ARG A C 1
ATOM 1885 O O . ARG A 1 223 ? -11.389 8.183 2.683 1.00 93.44 223 ARG A O 1
ATOM 1892 N N . ALA A 1 224 ? -9.589 7.626 1.462 1.00 95.38 224 ALA A N 1
ATOM 1893 C CA . ALA A 1 224 ? -10.071 6.297 1.095 1.00 95.38 224 ALA A CA 1
ATOM 1894 C C . ALA A 1 224 ? -10.211 5.398 2.333 1.00 95.38 224 ALA A C 1
ATOM 1896 O O . ALA A 1 224 ? -11.253 4.774 2.519 1.00 95.38 224 ALA A O 1
ATOM 1897 N N . ILE A 1 225 ? -9.217 5.395 3.226 1.00 97.06 225 ILE A N 1
ATOM 1898 C CA . ILE A 1 225 ? -9.273 4.653 4.495 1.00 97.06 225 ILE A CA 1
ATOM 1899 C C . ILE A 1 225 ? -10.399 5.190 5.391 1.00 97.06 225 ILE A C 1
ATOM 1901 O O . ILE A 1 225 ? -11.158 4.408 5.961 1.00 97.06 225 ILE A O 1
ATOM 1905 N N . ALA A 1 226 ? -10.580 6.512 5.470 1.00 96.62 226 ALA A N 1
ATOM 1906 C CA . ALA A 1 226 ? -11.686 7.100 6.223 1.00 96.62 226 ALA A CA 1
ATOM 1907 C C . ALA A 1 226 ? -13.065 6.702 5.674 1.00 96.62 226 ALA A C 1
ATOM 1909 O O . ALA A 1 226 ? -13.969 6.369 6.445 1.00 96.62 226 ALA A O 1
ATOM 1910 N N . LEU A 1 227 ? -13.216 6.686 4.346 1.00 97.12 227 LEU A N 1
ATOM 1911 C CA . LEU A 1 227 ? -14.421 6.200 3.677 1.00 97.12 227 LEU A CA 1
ATOM 1912 C C . LEU A 1 227 ? -14.670 4.718 3.978 1.00 97.12 227 LEU A C 1
ATOM 1914 O O . LEU A 1 227 ? -15.792 4.352 4.326 1.00 97.12 227 LEU A O 1
ATOM 1918 N N . PHE A 1 228 ? -13.633 3.884 3.876 1.00 98.12 228 PHE A N 1
ATOM 1919 C CA . PHE A 1 228 ? -13.710 2.460 4.190 1.00 98.12 228 PHE A CA 1
ATOM 1920 C C . PHE A 1 228 ? -14.215 2.246 5.618 1.00 98.12 228 PHE A C 1
ATOM 1922 O O . PHE A 1 228 ? -15.212 1.558 5.811 1.00 98.12 228 PHE A O 1
ATOM 1929 N N . ASN A 1 229 ? -13.607 2.911 6.603 1.00 97.94 229 ASN A N 1
ATOM 1930 C CA . ASN A 1 229 ? -14.002 2.806 8.008 1.00 97.94 229 ASN A CA 1
ATOM 1931 C C . ASN A 1 229 ? -15.477 3.161 8.210 1.00 97.94 229 ASN A C 1
ATOM 1933 O O . ASN A 1 229 ? -16.225 2.398 8.824 1.00 97.94 229 ASN A O 1
ATOM 1937 N N . ALA A 1 230 ? -15.922 4.288 7.649 1.00 97.44 230 ALA A N 1
ATOM 1938 C CA . ALA A 1 230 ? -17.322 4.687 7.708 1.00 97.44 230 ALA A CA 1
ATOM 1939 C C . ALA A 1 230 ? -18.246 3.604 7.116 1.00 97.44 230 ALA A C 1
ATOM 1941 O O . ALA A 1 230 ? -19.213 3.201 7.762 1.00 97.44 230 ALA A O 1
ATOM 1942 N N . LEU A 1 231 ? -17.930 3.069 5.936 1.00 98.25 231 LEU A N 1
ATOM 1943 C CA . LEU A 1 231 ? -18.744 2.037 5.287 1.00 98.25 231 LEU A CA 1
ATOM 1944 C C . LEU A 1 231 ? -18.716 0.689 6.016 1.00 98.25 231 LEU A C 1
ATOM 1946 O O . LEU A 1 231 ? -19.731 -0.008 6.033 1.00 98.25 231 LEU A O 1
ATOM 1950 N N . GLU A 1 232 ? -17.620 0.312 6.668 1.00 98.31 232 GLU A N 1
ATOM 1951 C CA . GLU A 1 232 ? -17.605 -0.877 7.527 1.00 98.31 232 GLU A CA 1
ATOM 1952 C C . GLU A 1 232 ? -18.511 -0.683 8.751 1.00 98.31 232 GLU A C 1
ATOM 1954 O O . GLU A 1 232 ? -19.255 -1.597 9.111 1.00 98.31 232 GLU A O 1
ATOM 1959 N N . LYS A 1 233 ? -18.556 0.524 9.338 1.00 97.69 233 LYS A N 1
ATOM 1960 C CA . LYS A 1 233 ? -19.530 0.842 10.399 1.00 97.69 233 LYS A CA 1
ATOM 1961 C C . LYS A 1 233 ? -20.967 0.717 9.908 1.00 97.69 233 LYS A C 1
ATOM 1963 O O . LYS A 1 233 ? -21.803 0.138 10.598 1.00 97.69 233 LYS A O 1
ATOM 1968 N N . LYS A 1 234 ? -21.262 1.237 8.714 1.00 97.75 234 LYS A N 1
ATOM 1969 C CA . LYS A 1 234 ? -22.583 1.100 8.075 1.00 97.75 234 LYS A CA 1
ATOM 1970 C C . LYS A 1 234 ? -22.983 -0.368 7.896 1.00 97.75 234 LYS A C 1
ATOM 1972 O O . LYS A 1 234 ? -24.165 -0.684 7.974 1.00 97.75 234 LYS A O 1
ATOM 1977 N N . GLN A 1 235 ? -22.006 -1.244 7.680 1.00 97.19 235 GLN A N 1
ATOM 1978 C CA . GLN A 1 235 ? -22.189 -2.684 7.491 1.00 97.19 235 GLN A CA 1
ATOM 1979 C C . GLN A 1 235 ? -22.165 -3.494 8.799 1.00 97.19 235 GLN A C 1
ATOM 1981 O O . GLN A 1 235 ? -22.215 -4.719 8.742 1.00 97.19 235 GLN A O 1
ATOM 1986 N N . GLY A 1 236 ? -22.129 -2.839 9.964 1.00 97.00 236 GLY A N 1
ATOM 1987 C CA . GLY A 1 236 ? -22.295 -3.489 11.267 1.00 97.00 236 GLY A CA 1
ATOM 1988 C C . GLY A 1 236 ? -21.065 -3.460 12.173 1.00 97.00 236 GLY A C 1
ATOM 1989 O O . GLY A 1 236 ? -21.179 -3.849 13.333 1.00 97.00 236 GLY A O 1
ATOM 1990 N N . MET A 1 237 ? -19.914 -2.960 11.707 1.00 97.56 237 MET A N 1
ATOM 1991 C CA . MET A 1 237 ? -18.739 -2.822 12.573 1.00 97.56 237 MET A CA 1
ATOM 1992 C C . MET A 1 237 ? -18.950 -1.737 13.635 1.00 97.56 237 MET A C 1
ATOM 1994 O O . MET A 1 237 ? -19.459 -0.641 13.376 1.00 97.56 237 MET A O 1
ATOM 1998 N N . LYS A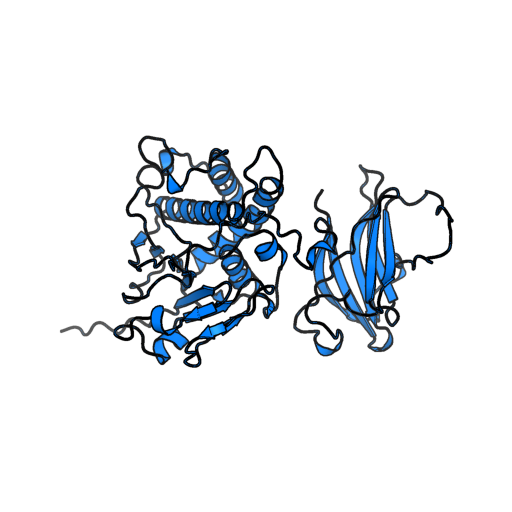 1 238 ? -18.471 -1.993 14.847 1.00 96.69 238 LYS A N 1
ATOM 1999 C CA . LYS A 1 238 ? -18.311 -0.961 15.867 1.00 96.69 238 LYS A CA 1
ATOM 2000 C C . LYS A 1 238 ? -17.061 -0.141 15.552 1.00 96.69 238 LYS A C 1
ATOM 2002 O O . LYS A 1 238 ? -16.031 -0.678 15.165 1.00 96.69 238 LYS A O 1
ATOM 2007 N N . ILE A 1 239 ? -17.148 1.174 15.745 1.00 95.69 239 ILE A N 1
ATOM 2008 C CA . ILE A 1 239 ? -15.985 2.067 15.695 1.00 95.69 239 ILE A CA 1
ATOM 2009 C C . ILE A 1 239 ? -15.778 2.663 17.074 1.00 95.69 239 ILE A C 1
ATOM 2011 O O . ILE A 1 239 ? -16.708 3.265 17.622 1.00 95.69 239 ILE A O 1
ATOM 2015 N N . ILE A 1 240 ? -14.561 2.539 17.596 1.00 94.75 240 ILE A N 1
ATOM 2016 C CA . ILE A 1 240 ? -14.128 3.212 18.820 1.00 94.75 240 ILE A CA 1
ATOM 2017 C C . ILE A 1 240 ? -12.981 4.176 18.529 1.00 94.75 240 ILE A C 1
ATOM 2019 O O . ILE A 1 240 ? -12.142 3.928 17.666 1.00 94.75 240 ILE A O 1
ATOM 2023 N N . CYS A 1 241 ? -12.961 5.295 19.253 1.00 92.56 241 CYS A N 1
ATOM 2024 C CA . CYS A 1 241 ? -11.915 6.300 19.115 1.00 92.56 241 CYS A CA 1
ATOM 2025 C C . CYS A 1 241 ? -10.749 5.984 20.060 1.00 92.56 241 CYS A C 1
ATOM 2027 O O . CYS A 1 241 ? -10.937 5.983 21.280 1.00 92.56 241 CYS A O 1
ATOM 2029 N N . TRP A 1 242 ? -9.555 5.769 19.512 1.00 90.50 242 TRP A N 1
ATOM 2030 C CA . TRP A 1 242 ? -8.311 5.806 20.273 1.00 90.50 242 TRP A CA 1
ATOM 2031 C C . TRP A 1 242 ? -7.847 7.250 20.337 1.00 90.50 242 TRP A C 1
ATOM 2033 O O . TRP A 1 242 ? -7.565 7.853 19.312 1.00 90.50 242 TRP A O 1
ATOM 2043 N N . ARG A 1 243 ? -7.847 7.838 21.533 1.00 86.00 243 ARG A N 1
ATOM 2044 C CA . ARG A 1 243 ? -7.485 9.244 21.720 1.00 86.00 243 ARG A CA 1
ATOM 2045 C C . ARG A 1 243 ? -5.977 9.353 21.886 1.00 86.00 243 ARG A C 1
ATOM 2047 O O . ARG A 1 243 ? -5.483 9.240 23.004 1.00 86.00 243 ARG A O 1
ATOM 2054 N N . LEU A 1 244 ? -5.265 9.536 20.786 1.00 89.62 244 LEU A N 1
ATOM 2055 C CA . LEU A 1 244 ? -3.839 9.833 20.793 1.00 89.62 244 LEU A CA 1
ATOM 2056 C C . LEU A 1 244 ? -3.617 11.324 20.521 1.00 89.62 244 LEU A C 1
ATOM 2058 O O . LEU A 1 244 ? -4.382 11.951 19.778 1.00 89.62 244 LEU A O 1
ATOM 2062 N N . ASP A 1 245 ? -2.567 11.894 21.113 1.00 88.38 245 ASP A N 1
ATOM 2063 C CA . ASP A 1 245 ? -2.190 13.277 20.815 1.00 88.38 245 ASP A CA 1
ATOM 2064 C C . ASP A 1 245 ? -1.380 13.292 19.521 1.00 88.38 245 ASP A C 1
ATOM 2066 O O . ASP A 1 245 ? -0.338 12.649 19.437 1.00 88.38 245 ASP A O 1
ATOM 2070 N N . HIS A 1 246 ? -1.817 14.056 18.526 1.00 85.06 246 HIS A N 1
ATOM 2071 C CA . HIS A 1 246 ? -1.028 14.289 17.322 1.00 85.06 246 HIS A CA 1
ATOM 2072 C C . HIS A 1 246 ? -0.138 15.512 17.540 1.00 85.06 246 HIS A C 1
ATOM 2074 O O . HIS A 1 246 ? -0.619 16.649 17.614 1.00 85.06 246 HIS A O 1
ATOM 2080 N N . ARG A 1 247 ? 1.170 15.295 17.684 1.00 76.06 247 ARG A N 1
ATOM 2081 C CA . ARG A 1 247 ? 2.139 16.385 17.785 1.00 76.06 247 ARG A CA 1
ATOM 2082 C C . ARG A 1 247 ? 2.773 16.597 16.426 1.00 76.06 247 ARG A C 1
ATOM 2084 O O . ARG A 1 247 ? 3.872 16.108 16.194 1.00 76.06 247 ARG A O 1
ATOM 2091 N N . CYS A 1 248 ? 2.148 17.428 15.588 1.00 55.72 248 CYS A N 1
ATOM 2092 C CA . CYS A 1 248 ? 2.850 18.033 14.459 1.00 55.72 248 CYS A CA 1
ATOM 2093 C C . CYS A 1 248 ? 4.116 18.685 15.012 1.00 55.72 248 CYS A C 1
ATOM 2095 O O . CYS A 1 248 ? 4.039 19.742 15.653 1.00 55.72 248 CYS A O 1
ATOM 2097 N N . GLY A 1 249 ? 5.270 18.052 14.815 1.00 43.72 249 GLY A N 1
ATOM 2098 C CA . GLY A 1 249 ? 6.544 18.643 15.161 1.00 43.72 249 GLY A CA 1
ATOM 2099 C C . GLY A 1 249 ? 6.616 19.977 14.441 1.00 43.72 249 GLY A C 1
ATOM 2100 O O . GLY A 1 249 ? 6.848 20.022 13.236 1.00 43.72 249 GLY A O 1
ATOM 2101 N N . HIS A 1 250 ? 6.425 21.070 15.179 1.00 35.75 250 HIS A N 1
ATOM 2102 C CA . HIS A 1 250 ? 6.848 22.395 14.762 1.00 35.75 250 HIS A CA 1
ATOM 2103 C C . HIS A 1 250 ? 8.375 22.387 14.844 1.00 35.75 250 HIS A C 1
ATOM 2105 O O . HIS A 1 250 ? 8.986 23.079 15.654 1.00 35.75 250 HIS A O 1
ATOM 2111 N N . GLY A 1 251 ? 9.011 21.549 14.019 1.00 41.75 251 GLY A N 1
ATOM 2112 C CA . GLY A 1 251 ? 10.355 21.845 13.577 1.00 41.75 251 GLY A CA 1
ATOM 2113 C C . GLY A 1 251 ? 10.331 23.263 13.006 1.00 41.75 251 GLY A C 1
ATOM 2114 O O . GLY A 1 251 ? 9.275 23.703 12.528 1.00 41.75 251 GLY A O 1
ATOM 2115 N N . PRO A 1 252 ? 11.448 24.004 13.089 1.00 36.03 252 PRO A N 1
ATOM 2116 C CA . PRO A 1 252 ? 11.514 25.358 12.550 1.00 36.03 252 PRO A CA 1
ATOM 2117 C C . PRO A 1 252 ? 10.887 25.339 11.163 1.00 36.03 252 PRO A C 1
ATOM 2119 O O . PRO A 1 252 ? 11.203 24.418 10.405 1.00 36.03 252 PRO A O 1
ATOM 2122 N N . LYS A 1 253 ? 9.955 26.273 10.890 1.00 38.16 253 LYS A N 1
ATOM 2123 C CA . LYS A 1 253 ? 9.269 26.415 9.598 1.00 38.16 253 LYS A CA 1
ATOM 2124 C C . LYS A 1 253 ? 10.326 26.254 8.512 1.00 38.16 253 LYS A C 1
ATOM 2126 O O . LYS A 1 253 ? 11.055 27.199 8.220 1.00 38.16 253 LYS A O 1
ATOM 2131 N N . ARG A 1 254 ? 10.471 25.046 7.960 1.00 44.56 254 ARG A N 1
ATOM 2132 C CA . ARG A 1 254 ? 11.332 24.857 6.804 1.00 44.56 254 ARG A CA 1
ATOM 2133 C C . ARG A 1 254 ? 10.652 25.720 5.759 1.00 44.56 254 ARG A C 1
ATOM 2135 O O . ARG A 1 254 ? 9.449 25.553 5.551 1.00 44.56 254 ARG A O 1
ATOM 2142 N N . LEU A 1 255 ? 11.390 26.691 5.212 1.00 38.25 255 LEU A N 1
ATOM 2143 C CA . LEU A 1 255 ? 10.969 27.458 4.041 1.00 38.25 255 LEU A CA 1
ATOM 2144 C C . LEU A 1 255 ? 10.213 26.497 3.131 1.00 38.25 255 LEU A C 1
ATOM 2146 O O . LEU A 1 255 ? 10.696 25.379 2.933 1.00 38.25 255 LEU A O 1
ATOM 2150 N N . ALA A 1 256 ? 9.003 26.873 2.715 1.00 42.50 256 ALA A N 1
ATOM 2151 C CA . ALA A 1 256 ? 8.134 26.028 1.913 1.00 42.50 256 ALA A CA 1
ATOM 2152 C C . ALA A 1 256 ? 8.841 25.729 0.587 1.00 42.50 256 ALA A C 1
ATOM 2154 O O . ALA A 1 256 ? 8.674 26.435 -0.398 1.00 42.50 256 ALA A O 1
ATOM 2155 N N . VAL A 1 257 ? 9.708 24.718 0.593 1.00 49.47 257 VAL A N 1
ATOM 2156 C CA . VAL A 1 257 ? 10.309 24.181 -0.612 1.00 49.47 257 VAL A CA 1
ATOM 2157 C C . VAL A 1 257 ? 9.158 23.499 -1.311 1.00 49.47 257 VAL A C 1
ATOM 2159 O O . VAL A 1 257 ? 8.563 22.572 -0.756 1.00 49.47 257 VAL A O 1
ATOM 2162 N N . GLU A 1 258 ? 8.821 23.999 -2.489 1.00 49.28 258 GLU A N 1
ATOM 2163 C CA . GLU A 1 258 ? 7.858 23.365 -3.365 1.00 49.28 258 GLU A CA 1
ATOM 2164 C C . GLU A 1 258 ? 8.291 21.911 -3.573 1.00 49.28 258 GLU A C 1
ATOM 2166 O O . GLU A 1 258 ? 9.378 21.613 -4.077 1.00 49.28 258 GLU A O 1
ATOM 2171 N N . ARG A 1 259 ? 7.481 20.986 -3.058 1.00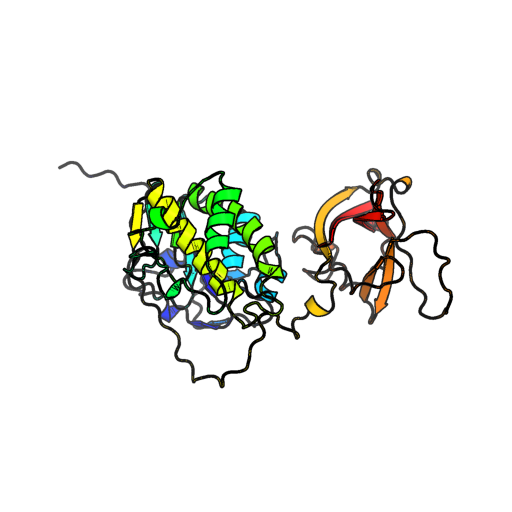 58.47 259 ARG A N 1
ATOM 2172 C CA . ARG A 1 259 ? 7.677 19.558 -3.266 1.00 58.47 259 ARG A CA 1
ATOM 2173 C C . ARG A 1 259 ? 6.715 19.157 -4.370 1.00 58.47 259 ARG 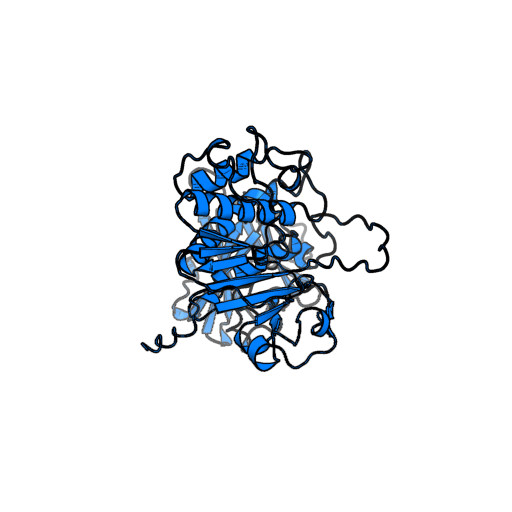A C 1
ATOM 2175 O O . ARG A 1 259 ? 5.505 19.338 -4.246 1.00 58.47 259 ARG A O 1
ATOM 2182 N N . PHE A 1 260 ? 7.264 18.618 -5.446 1.00 58.84 260 PHE A N 1
ATOM 2183 C CA . PHE A 1 260 ? 6.488 17.986 -6.504 1.00 58.84 260 PHE A CA 1
ATOM 2184 C C . PHE A 1 260 ? 5.936 16.654 -5.992 1.00 58.84 260 PHE A C 1
ATOM 2186 O O . PHE A 1 260 ? 6.679 15.925 -5.334 1.00 58.84 260 PHE A O 1
ATOM 2193 N N . GLN A 1 261 ? 4.677 16.309 -6.307 1.00 63.19 261 GLN A N 1
ATOM 2194 C CA . GLN A 1 261 ? 4.101 14.987 -5.989 1.00 63.19 261 GLN A CA 1
ATOM 2195 C C . GLN A 1 261 ? 4.980 13.846 -6.509 1.00 63.19 261 GLN A C 1
ATOM 2197 O O . GLN A 1 261 ? 5.151 12.809 -5.870 1.00 63.19 261 GLN A O 1
ATOM 2202 N N . TYR A 1 262 ? 5.576 14.084 -7.667 1.00 65.44 262 TYR A N 1
ATOM 2203 C CA . TYR A 1 262 ? 6.602 13.260 -8.257 1.00 65.44 262 TYR A CA 1
ATOM 2204 C C . TYR A 1 262 ? 7.976 13.826 -7.908 1.00 65.44 262 TYR A C 1
ATOM 2206 O O . TYR A 1 262 ? 8.307 14.911 -8.366 1.00 65.44 262 TYR A O 1
ATOM 2214 N N . ASN A 1 263 ? 8.806 13.105 -7.150 1.00 67.25 263 ASN A N 1
ATOM 2215 C CA . ASN A 1 263 ? 10.174 13.559 -6.886 1.00 67.25 263 ASN A CA 1
ATOM 2216 C C . ASN A 1 263 ? 11.049 13.389 -8.153 1.00 67.25 263 ASN A C 1
ATOM 2218 O O . ASN A 1 263 ? 11.452 12.257 -8.456 1.00 67.25 263 ASN A O 1
ATOM 2222 N N . PRO A 1 264 ? 11.407 14.473 -8.885 1.00 65.19 264 PRO A N 1
ATOM 2223 C CA . PRO A 1 264 ? 12.168 14.369 -10.131 1.00 65.19 264 PRO A CA 1
ATOM 2224 C C . PRO A 1 264 ? 13.632 13.972 -9.899 1.00 65.19 264 PRO A C 1
ATOM 2226 O O . PRO A 1 264 ? 14.317 13.572 -10.838 1.00 65.19 264 PRO A O 1
ATOM 2229 N N . LYS A 1 265 ? 14.099 14.003 -8.648 1.00 65.75 265 LYS A N 1
ATOM 2230 C CA . LYS A 1 265 ? 15.453 13.604 -8.252 1.00 65.75 265 LYS A CA 1
ATOM 2231 C C . LYS A 1 265 ? 15.531 12.164 -7.735 1.00 65.75 265 LYS A C 1
ATOM 2233 O O . LYS A 1 265 ? 16.614 11.715 -7.377 1.00 65.75 265 LYS A O 1
ATOM 2238 N N . HIS A 1 266 ? 14.416 11.431 -7.667 1.00 69.12 266 HIS A N 1
ATOM 2239 C CA . HIS A 1 266 ? 14.442 10.041 -7.212 1.00 69.12 266 HIS A CA 1
ATOM 2240 C C . HIS A 1 266 ? 15.209 9.165 -8.207 1.00 69.12 266 HIS A C 1
ATOM 2242 O O . HIS A 1 266 ? 14.949 9.215 -9.409 1.00 69.12 266 HIS A O 1
ATOM 2248 N N . TRP A 1 267 ? 16.103 8.309 -7.706 1.00 70.19 267 TRP A N 1
ATOM 2249 C CA . TRP A 1 267 ? 16.954 7.452 -8.542 1.00 70.19 267 TRP A CA 1
ATOM 2250 C C . TRP A 1 267 ? 16.166 6.568 -9.520 1.00 70.19 267 TRP A C 1
ATOM 2252 O O . TRP A 1 267 ? 16.647 6.290 -10.611 1.00 70.19 267 TRP A O 1
ATOM 2262 N N . VAL A 1 268 ? 14.929 6.175 -9.192 1.00 71.81 268 VAL A N 1
ATOM 2263 C CA . VAL A 1 268 ? 14.078 5.370 -10.080 1.00 71.81 268 VAL A CA 1
ATOM 2264 C C . VAL A 1 268 ? 13.696 6.103 -11.376 1.00 71.81 268 VAL A C 1
ATOM 2266 O O . VAL A 1 268 ? 13.198 5.478 -12.302 1.00 71.81 268 VAL A O 1
ATOM 2269 N N . ASN A 1 269 ? 13.935 7.416 -11.486 1.00 73.38 269 ASN A N 1
ATOM 2270 C CA . ASN A 1 269 ? 13.662 8.211 -12.695 1.00 73.38 269 ASN A CA 1
ATOM 2271 C C . ASN A 1 269 ? 14.591 7.895 -13.867 1.00 73.38 269 ASN A C 1
ATOM 2273 O O . ASN A 1 269 ? 14.298 8.314 -14.991 1.00 73.38 269 ASN A O 1
ATOM 2277 N N . GLN A 1 270 ? 15.690 7.183 -13.608 1.00 73.81 270 GLN A N 1
ATOM 2278 C CA . GLN A 1 270 ? 16.556 6.622 -14.644 1.00 73.81 270 GLN A CA 1
ATOM 2279 C C . GLN A 1 270 ? 15.931 5.397 -15.333 1.00 73.81 270 GLN A C 1
ATOM 2281 O O . GLN A 1 270 ? 16.383 5.002 -16.407 1.00 73.81 270 GLN A O 1
ATOM 2286 N N . PHE A 1 271 ? 14.879 4.824 -14.739 1.00 78.62 271 PHE A N 1
ATOM 2287 C CA . PHE A 1 271 ? 14.146 3.692 -15.286 1.00 78.62 271 PHE A CA 1
ATOM 2288 C C . PHE A 1 271 ? 12.824 4.120 -15.932 1.00 78.62 271 PHE A C 1
ATOM 2290 O O . PHE A 1 271 ? 12.304 5.211 -15.675 1.00 78.62 271 PHE A O 1
ATOM 2297 N N . ASP A 1 272 ? 12.296 3.262 -16.801 1.00 77.44 272 ASP A N 1
ATOM 2298 C CA . ASP A 1 272 ? 10.973 3.416 -17.378 1.00 77.44 272 ASP A CA 1
ATOM 2299 C C . ASP A 1 272 ? 9.920 3.134 -16.319 1.00 77.44 272 ASP A C 1
ATOM 2301 O O . ASP A 1 272 ? 9.934 2.110 -15.641 1.00 77.44 272 ASP A O 1
ATOM 2305 N N . LEU A 1 273 ? 9.032 4.101 -16.153 1.00 70.12 273 LEU A N 1
ATOM 2306 C CA . LEU A 1 273 ? 8.077 4.152 -15.054 1.00 70.12 273 LEU A CA 1
ATOM 2307 C C . LEU A 1 273 ? 6.744 3.523 -15.411 1.00 70.12 273 LEU A C 1
ATOM 2309 O O . LEU A 1 273 ? 5.949 3.240 -14.514 1.00 70.12 273 LEU A O 1
ATOM 2313 N N . ASN A 1 274 ? 6.520 3.344 -16.709 1.00 71.50 274 ASN A N 1
ATOM 2314 C CA . ASN A 1 274 ? 5.339 2.708 -17.249 1.00 71.50 274 ASN A CA 1
ATOM 2315 C C . ASN A 1 274 ? 5.592 1.215 -17.441 1.00 71.50 274 ASN A C 1
ATOM 2317 O O . ASN A 1 274 ? 4.650 0.489 -17.719 1.00 71.50 274 ASN A O 1
ATOM 2321 N N . ILE A 1 275 ? 6.833 0.737 -17.293 1.00 75.00 275 ILE A N 1
ATOM 2322 C CA . ILE A 1 275 ? 7.188 -0.678 -17.395 1.00 75.00 275 ILE A CA 1
ATOM 2323 C C . ILE A 1 275 ? 7.428 -1.240 -15.995 1.00 75.00 275 ILE A C 1
ATOM 2325 O O . ILE A 1 275 ? 8.477 -1.051 -15.381 1.00 75.00 275 ILE A O 1
ATOM 2329 N N . HIS A 1 276 ? 6.449 -1.991 -15.508 1.00 74.19 276 HIS A N 1
ATOM 2330 C CA . HIS A 1 276 ? 6.530 -2.730 -14.258 1.00 74.19 276 HIS A CA 1
ATOM 2331 C C . HIS A 1 276 ? 7.147 -4.093 -14.509 1.00 74.19 276 HIS A C 1
ATOM 2333 O O . HIS A 1 276 ? 6.695 -4.824 -15.393 1.00 74.19 276 HIS A O 1
ATOM 2339 N N . SER A 1 277 ? 8.129 -4.465 -13.695 1.00 77.06 277 SER A N 1
ATOM 2340 C CA . SER A 1 277 ? 8.556 -5.853 -13.592 1.00 77.06 277 SER A CA 1
ATOM 2341 C C . SER A 1 277 ? 8.102 -6.456 -12.273 1.00 77.06 277 SER A C 1
ATOM 2343 O O . SER A 1 277 ? 7.893 -5.771 -11.273 1.00 77.06 277 SER A O 1
ATOM 2345 N N . THR A 1 278 ? 7.925 -7.763 -12.258 1.00 75.31 278 THR A N 1
ATOM 2346 C CA . THR A 1 278 ? 7.708 -8.532 -11.038 1.00 75.31 278 THR A CA 1
ATOM 2347 C C . THR A 1 278 ? 8.490 -9.814 -11.192 1.00 75.31 278 THR A C 1
ATOM 2349 O O . THR A 1 278 ? 8.325 -10.504 -12.198 1.00 75.31 278 THR A O 1
ATOM 2352 N N . PHE A 1 279 ? 9.364 -10.118 -10.235 1.00 79.25 279 PHE A N 1
ATOM 2353 C CA . PHE A 1 279 ? 10.017 -11.417 -10.224 1.00 79.25 279 PHE A CA 1
ATOM 2354 C C . PHE A 1 279 ? 8.953 -12.507 -10.140 1.00 79.25 279 PHE A C 1
ATOM 2356 O O . PHE A 1 279 ? 8.050 -12.439 -9.308 1.00 79.25 279 PHE A O 1
ATOM 2363 N N . GLU A 1 280 ? 9.039 -13.480 -11.033 1.00 80.31 280 GLU A N 1
ATOM 2364 C CA . GLU A 1 280 ? 8.064 -14.555 -11.118 1.00 80.31 280 GLU A CA 1
ATOM 2365 C C . GLU A 1 280 ? 8.585 -15.807 -10.421 1.00 80.31 280 GLU A C 1
ATOM 2367 O O . GLU A 1 280 ? 7.905 -16.341 -9.548 1.00 80.31 280 GLU A O 1
ATOM 2372 N N . LYS A 1 281 ? 9.773 -16.283 -10.813 1.00 83.94 281 LYS A N 1
ATOM 2373 C CA . LYS A 1 281 ? 10.374 -17.515 -10.287 1.00 83.94 281 LYS A CA 1
ATOM 2374 C C . LYS A 1 281 ? 11.815 -17.710 -10.756 1.00 83.94 281 LYS A C 1
ATOM 2376 O O . LYS A 1 281 ? 12.215 -17.180 -11.797 1.00 83.94 281 LYS A O 1
ATOM 2381 N N . THR A 1 282 ? 12.525 -18.574 -10.037 1.00 86.44 282 THR A N 1
ATOM 2382 C CA . THR A 1 282 ? 13.731 -19.266 -10.510 1.00 86.44 282 THR A CA 1
ATOM 2383 C C . THR A 1 282 ? 13.329 -20.644 -11.037 1.00 86.44 282 THR A C 1
ATOM 2385 O O . THR A 1 282 ? 12.453 -21.295 -10.466 1.00 86.44 282 THR A O 1
ATOM 2388 N N . MET A 1 283 ? 13.936 -21.087 -12.135 1.00 90.94 283 MET A N 1
ATOM 2389 C CA . MET A 1 283 ? 13.769 -22.434 -12.688 1.00 90.94 283 MET A CA 1
ATOM 2390 C C . MET A 1 283 ? 15.114 -23.015 -13.123 1.00 90.94 283 MET A C 1
ATOM 2392 O O . MET A 1 283 ? 16.065 -22.270 -13.372 1.00 90.94 283 MET A O 1
ATOM 2396 N N . ASP A 1 284 ? 15.185 -24.338 -13.231 1.00 93.88 284 ASP A N 1
ATOM 2397 C CA . ASP A 1 284 ? 16.365 -25.017 -13.762 1.00 93.88 284 ASP A CA 1
ATOM 2398 C C . ASP A 1 284 ? 16.489 -24.784 -15.272 1.00 93.88 284 ASP A C 1
ATOM 2400 O O . ASP A 1 284 ? 15.487 -24.691 -15.985 1.00 93.88 284 ASP A O 1
ATOM 2404 N N . LEU A 1 285 ? 17.724 -24.726 -15.775 1.00 93.56 285 LEU A N 1
ATOM 2405 C CA . LEU A 1 285 ? 18.009 -24.498 -17.197 1.00 93.56 285 LEU A CA 1
ATOM 2406 C C . LEU A 1 285 ? 17.330 -25.527 -18.112 1.00 93.56 285 LEU A C 1
ATOM 2408 O O . LEU A 1 285 ? 16.895 -25.179 -19.200 1.00 93.56 285 LEU A O 1
ATOM 2412 N N . GLU A 1 286 ? 17.185 -26.770 -17.658 1.00 94.19 286 GLU A N 1
ATOM 2413 C CA . GLU A 1 286 ? 16.536 -27.852 -18.414 1.00 94.19 286 GLU A CA 1
ATOM 2414 C C . GLU A 1 286 ? 15.032 -27.617 -18.633 1.00 94.19 286 GLU A C 1
ATOM 2416 O O . GLU A 1 286 ? 14.445 -28.158 -19.567 1.00 94.19 286 GLU A O 1
ATOM 2421 N N . GLN A 1 287 ? 14.404 -26.786 -17.797 1.00 93.38 287 GLN A N 1
ATOM 2422 C CA . GLN A 1 287 ? 12.994 -26.409 -17.925 1.00 93.38 287 GLN A CA 1
ATOM 2423 C C . GLN A 1 287 ? 12.793 -25.211 -18.865 1.00 93.38 287 GLN A C 1
ATOM 2425 O O . GLN A 1 287 ? 11.652 -24.855 -19.175 1.00 93.38 287 GLN A O 1
ATOM 2430 N N . PHE A 1 288 ? 13.878 -24.559 -19.295 1.00 95.12 288 PHE A N 1
ATOM 2431 C CA . PHE A 1 288 ? 13.829 -23.361 -20.120 1.00 95.12 288 PHE A CA 1
ATOM 2432 C C . PHE A 1 288 ? 13.929 -23.706 -21.607 1.00 95.12 288 PHE A C 1
ATOM 2434 O O . PHE A 1 288 ? 14.958 -24.156 -22.101 1.00 95.12 288 PHE A O 1
ATOM 2441 N N . ASP A 1 289 ? 12.838 -23.468 -22.332 1.00 92.25 289 ASP A N 1
ATOM 2442 C CA . ASP A 1 289 ? 12.756 -23.719 -23.768 1.00 92.25 289 ASP A CA 1
ATOM 2443 C C . ASP A 1 289 ? 13.140 -22.460 -24.559 1.00 92.25 289 ASP A C 1
ATOM 2445 O O . ASP A 1 289 ? 12.304 -21.588 -24.820 1.00 92.25 289 ASP A O 1
ATOM 2449 N N . GLU A 1 290 ? 14.417 -22.377 -24.945 1.00 91.75 290 GLU A N 1
ATOM 2450 C CA . GLU A 1 290 ? 14.971 -21.258 -25.721 1.00 91.75 290 GLU A CA 1
ATOM 2451 C C . GLU A 1 290 ? 14.259 -21.054 -27.074 1.00 91.75 290 GLU A C 1
ATOM 2453 O O . GLU A 1 290 ? 14.247 -19.940 -27.593 1.00 91.75 290 GLU A O 1
ATOM 2458 N N . SER A 1 291 ? 13.588 -22.077 -27.625 1.00 87.88 291 SER A N 1
ATOM 2459 C CA . SER A 1 291 ? 12.857 -21.959 -28.898 1.00 87.88 291 SER A CA 1
ATOM 2460 C C . SER A 1 291 ? 11.568 -21.132 -28.799 1.00 87.88 291 SER A C 1
ATOM 2462 O O . SER A 1 291 ? 11.016 -20.713 -29.817 1.00 87.88 291 SER A O 1
ATOM 2464 N N . LYS A 1 292 ? 11.082 -20.878 -27.577 1.00 88.06 292 LYS A N 1
ATOM 2465 C CA . LYS A 1 292 ? 9.839 -20.134 -27.300 1.00 88.06 292 LYS A CA 1
ATOM 2466 C C . LYS A 1 292 ? 10.069 -18.681 -26.892 1.00 88.06 292 LYS A C 1
ATOM 2468 O O . LYS A 1 292 ? 9.118 -17.986 -26.522 1.00 88.06 292 LYS A O 1
ATOM 2473 N N . VAL A 1 293 ? 11.313 -18.222 -26.915 1.00 90.75 293 VAL A N 1
ATOM 2474 C CA . VAL A 1 293 ? 11.711 -16.890 -26.459 1.00 90.75 293 VAL A CA 1
ATOM 2475 C C . VAL A 1 293 ? 12.579 -16.201 -27.504 1.00 90.75 293 VAL A C 1
ATOM 2477 O O . VAL A 1 293 ? 13.139 -16.819 -28.402 1.00 90.75 293 VAL A O 1
ATOM 2480 N N . PHE A 1 294 ? 12.689 -14.888 -27.378 1.00 88.25 294 PHE A N 1
ATOM 2481 C CA . PHE A 1 294 ? 13.525 -14.046 -28.215 1.00 88.25 294 PHE A CA 1
ATOM 2482 C C . PHE A 1 294 ? 14.779 -13.659 -27.442 1.00 88.25 294 PHE A C 1
ATOM 2484 O O . PHE A 1 294 ? 14.697 -13.267 -26.279 1.00 88.25 294 PHE A O 1
ATOM 2491 N N . GLN A 1 295 ? 15.942 -13.727 -28.082 1.00 90.75 295 GLN A N 1
ATOM 2492 C CA . GLN A 1 295 ? 17.184 -13.263 -27.474 1.00 90.75 295 GLN A CA 1
ATOM 2493 C C . GLN A 1 295 ? 17.215 -11.729 -27.415 1.00 90.75 295 GLN A C 1
ATOM 2495 O O . GLN A 1 295 ? 16.856 -11.044 -28.379 1.00 90.75 295 GLN A O 1
ATOM 2500 N N . VAL A 1 296 ? 17.651 -11.177 -26.283 1.00 87.06 296 VAL A N 1
ATOM 2501 C CA . VAL A 1 296 ? 17.908 -9.740 -26.134 1.00 87.06 296 VAL A CA 1
ATOM 2502 C C . VAL A 1 296 ? 19.160 -9.394 -26.930 1.00 87.06 296 VAL A C 1
ATOM 2504 O O . VAL A 1 296 ? 20.223 -9.972 -26.718 1.00 87.06 296 VAL A O 1
ATOM 2507 N N . LYS A 1 297 ? 19.040 -8.434 -27.848 1.00 81.38 297 LYS A N 1
ATOM 2508 C CA . LYS A 1 297 ? 20.160 -8.002 -28.693 1.00 81.38 297 LYS A CA 1
ATOM 2509 C C . LYS A 1 297 ? 21.005 -6.951 -27.976 1.00 81.38 297 LYS A C 1
ATOM 2511 O O . LYS A 1 297 ? 20.467 -6.105 -27.263 1.00 81.38 297 LYS A O 1
ATOM 2516 N N . GLU A 1 298 ? 22.314 -6.962 -28.197 1.00 76.75 298 GLU A N 1
ATOM 2517 C CA . GLU A 1 298 ? 23.184 -5.844 -27.821 1.00 76.75 298 GLU A CA 1
ATOM 2518 C C . GLU A 1 298 ? 23.123 -4.757 -28.893 1.00 76.75 298 GLU A C 1
ATOM 2520 O O . GLU A 1 298 ? 23.227 -5.050 -30.086 1.00 76.75 298 GLU A O 1
ATOM 2525 N N . GLN A 1 299 ? 22.943 -3.500 -28.486 1.00 67.50 299 GLN A N 1
ATOM 2526 C CA . GLN A 1 299 ? 23.037 -2.379 -29.418 1.00 67.50 299 GLN A CA 1
ATOM 2527 C C . GLN A 1 299 ? 24.490 -1.885 -29.461 1.00 67.50 299 GLN A C 1
ATOM 2529 O O . GLN A 1 299 ? 24.998 -1.360 -28.470 1.00 67.50 299 GLN A O 1
ATOM 2534 N N . SER A 1 300 ? 25.172 -2.043 -30.601 1.00 50.41 300 SER A N 1
ATOM 2535 C CA . SER A 1 300 ? 26.501 -1.457 -30.796 1.00 50.41 300 SER A CA 1
ATOM 2536 C C . SER A 1 300 ? 26.389 0.068 -30.891 1.00 50.41 300 SER A C 1
ATOM 2538 O O . SER A 1 300 ? 25.642 0.595 -31.713 1.00 50.41 300 SER A O 1
ATOM 2540 N N . LEU A 1 301 ? 27.163 0.793 -30.077 1.00 42.16 301 LEU A N 1
ATOM 2541 C CA . LEU A 1 301 ? 27.211 2.268 -30.045 1.00 42.16 301 LEU A CA 1
ATOM 2542 C C . LEU A 1 301 ? 27.732 2.913 -31.347 1.00 42.16 301 LEU A C 1
ATOM 2544 O O . LEU A 1 301 ? 27.722 4.133 -31.479 1.00 42.16 301 LEU A O 1
ATOM 2548 N N . GLN A 1 302 ? 28.175 2.114 -32.316 1.00 34.47 302 GLN A N 1
ATOM 2549 C CA . GLN A 1 302 ? 28.615 2.570 -33.627 1.00 34.47 302 GLN A CA 1
ATOM 2550 C C . GLN A 1 302 ? 27.809 1.855 -34.705 1.00 34.47 302 GLN A C 1
ATOM 2552 O O . GLN A 1 302 ? 28.002 0.671 -34.971 1.00 34.47 302 GLN A O 1
ATOM 2557 N N . GLY A 1 303 ? 26.881 2.585 -35.310 1.00 34.72 303 GLY A N 1
ATOM 2558 C CA . GLY A 1 303 ? 26.125 2.109 -36.453 1.00 34.72 303 GLY A CA 1
ATOM 2559 C C . GLY A 1 303 ? 24.833 2.885 -36.617 1.00 34.72 303 GLY A C 1
ATOM 2560 O O . GLY A 1 303 ? 23.828 2.547 -36.001 1.00 34.72 303 GLY A O 1
ATOM 2561 N N . ASN A 1 304 ? 24.834 3.857 -37.531 1.00 34.22 304 ASN A N 1
ATOM 2562 C CA . ASN A 1 304 ? 23.631 4.378 -38.192 1.00 34.22 304 ASN A CA 1
ATOM 2563 C C . ASN A 1 304 ? 22.982 3.293 -39.081 1.00 34.22 304 ASN A C 1
ATOM 2565 O O . ASN A 1 304 ? 22.665 3.515 -40.247 1.00 34.22 304 ASN A O 1
ATOM 2569 N N . GLY A 1 305 ? 22.828 2.082 -38.551 1.00 35.88 305 GLY A N 1
ATOM 2570 C CA . GLY A 1 305 ? 22.086 1.001 -39.161 1.00 35.88 305 GLY A CA 1
ATOM 2571 C C . GLY A 1 305 ? 20.666 1.071 -38.640 1.00 35.88 305 GLY A C 1
ATOM 2572 O O . GLY A 1 305 ? 20.367 0.506 -37.592 1.00 35.88 305 GLY A O 1
ATOM 2573 N N . LEU A 1 306 ? 19.793 1.764 -39.372 1.00 37.91 306 LEU A N 1
ATOM 2574 C CA . LEU A 1 306 ? 18.355 1.523 -39.309 1.00 37.91 306 LEU A CA 1
ATOM 2575 C C . LEU A 1 306 ? 18.139 0.009 -39.434 1.00 37.91 306 LEU A C 1
ATOM 2577 O O . LEU A 1 306 ? 18.241 -0.551 -40.528 1.00 37.91 306 LEU A O 1
ATOM 2581 N N . MET A 1 307 ? 17.881 -0.668 -38.311 1.00 39.88 307 MET A N 1
ATOM 2582 C CA . MET A 1 307 ? 17.331 -2.016 -38.341 1.00 39.88 307 MET A CA 1
ATOM 2583 C C . MET A 1 307 ? 16.047 -1.930 -39.159 1.00 39.88 307 MET A C 1
ATOM 2585 O O . MET A 1 307 ? 15.130 -1.189 -38.804 1.00 39.88 307 MET A O 1
ATOM 2589 N N . LYS A 1 308 ? 16.027 -2.623 -40.302 1.00 39.31 308 LYS A N 1
ATOM 2590 C CA . LYS A 1 308 ? 14.878 -2.655 -41.205 1.00 39.31 308 LYS A CA 1
ATOM 2591 C C . LYS A 1 308 ? 13.630 -3.015 -40.403 1.00 39.31 308 LYS A C 1
ATOM 2593 O O . LYS A 1 308 ? 13.570 -4.081 -39.794 1.00 39.31 308 LYS A O 1
ATOM 2598 N N . LEU A 1 309 ? 12.672 -2.087 -40.424 1.00 41.81 309 LEU A N 1
ATOM 2599 C CA . LEU A 1 309 ? 11.337 -2.228 -39.868 1.00 41.81 309 LEU A CA 1
ATOM 2600 C C . LEU A 1 309 ? 10.711 -3.532 -40.370 1.00 41.81 309 LEU A C 1
ATOM 2602 O O . LEU A 1 309 ? 10.438 -3.682 -41.560 1.00 41.81 309 LEU A O 1
ATOM 2606 N N . GLY A 1 310 ? 10.493 -4.454 -39.441 1.00 44.25 310 GLY A N 1
ATOM 2607 C CA . GLY A 1 310 ? 9.772 -5.703 -39.655 1.00 44.25 310 GLY A CA 1
ATOM 2608 C C . GLY A 1 310 ? 9.080 -6.158 -38.373 1.00 44.25 310 GLY A C 1
ATOM 2609 O O . GLY A 1 310 ? 7.908 -6.505 -38.423 1.00 44.25 310 GLY A O 1
ATOM 2610 N N . ASP A 1 311 ? 9.746 -6.007 -37.221 1.00 51.56 311 ASP A N 1
ATOM 2611 C CA . ASP A 1 311 ? 9.168 -6.328 -35.914 1.00 51.56 311 ASP A CA 1
ATOM 2612 C C . ASP A 1 311 ? 9.024 -5.073 -35.048 1.00 51.56 311 ASP A C 1
ATOM 2614 O O . ASP A 1 311 ? 9.993 -4.411 -34.676 1.00 51.56 311 ASP A O 1
ATOM 2618 N N . SER A 1 312 ? 7.774 -4.725 -34.748 1.00 68.19 312 SER A N 1
ATOM 2619 C CA . SER A 1 312 ? 7.373 -3.456 -34.142 1.00 68.19 312 SER A CA 1
ATOM 2620 C C . SER A 1 312 ? 7.730 -3.307 -32.659 1.00 68.19 312 SER A C 1
ATOM 2622 O O . SER A 1 312 ? 7.531 -2.227 -32.108 1.00 68.19 312 SER A O 1
ATOM 2624 N N . THR A 1 313 ? 8.241 -4.330 -31.963 1.00 76.75 313 THR A N 1
ATOM 2625 C CA . THR A 1 313 ? 8.581 -4.242 -30.528 1.00 76.75 313 THR A CA 1
ATOM 2626 C C . THR A 1 313 ? 9.638 -5.269 -30.106 1.00 76.75 313 THR A C 1
ATOM 2628 O O . THR A 1 313 ? 9.481 -6.450 -30.400 1.00 76.75 313 THR A O 1
ATOM 2631 N N . TYR A 1 314 ? 10.687 -4.846 -29.389 1.00 83.88 314 TYR A N 1
ATOM 2632 C CA . TYR A 1 314 ? 11.774 -5.719 -28.911 1.00 83.88 314 TYR A CA 1
ATOM 2633 C C . TYR A 1 314 ? 12.479 -5.172 -27.658 1.00 83.88 314 TYR A C 1
ATOM 2635 O O . TYR A 1 314 ? 12.366 -3.986 -27.345 1.00 83.88 314 TYR A O 1
ATOM 2643 N N . ILE A 1 315 ? 13.240 -6.025 -26.957 1.00 87.06 315 ILE A N 1
ATOM 2644 C CA . ILE A 1 315 ? 14.167 -5.605 -25.889 1.00 87.06 315 ILE A CA 1
ATOM 2645 C C . ILE A 1 315 ? 15.603 -5.681 -26.378 1.00 87.06 315 ILE A C 1
ATOM 2647 O O . ILE A 1 315 ? 15.997 -6.631 -27.058 1.00 87.06 315 ILE A O 1
ATOM 2651 N N . TYR A 1 316 ? 16.395 -4.694 -25.980 1.00 88.69 316 TYR A N 1
ATOM 2652 C CA . TYR A 1 316 ? 17.828 -4.680 -26.217 1.00 88.69 316 TYR A CA 1
ATOM 2653 C C . TYR A 1 316 ? 18.602 -4.222 -24.975 1.00 88.69 316 TYR A C 1
ATOM 2655 O O . TYR A 1 316 ? 18.037 -3.608 -24.066 1.00 88.69 316 TYR A O 1
ATOM 2663 N N . LYS A 1 317 ? 19.897 -4.541 -24.938 1.00 89.12 317 LYS A N 1
ATOM 2664 C CA . LYS A 1 317 ? 20.830 -4.208 -23.855 1.00 89.12 317 LYS A CA 1
ATOM 2665 C C . LYS A 1 317 ? 21.832 -3.140 -24.314 1.00 89.12 317 LYS A C 1
ATOM 2667 O O . LYS A 1 317 ? 22.377 -3.240 -25.412 1.00 89.12 317 LYS A O 1
ATOM 2672 N N . GLU A 1 318 ? 22.120 -2.166 -23.451 1.00 88.56 318 GLU A N 1
ATOM 2673 C CA . GLU A 1 318 ? 23.309 -1.298 -23.532 1.00 88.56 318 GLU A CA 1
ATOM 2674 C C . GLU A 1 318 ? 24.097 -1.401 -22.224 1.00 88.56 318 GLU A C 1
ATOM 2676 O O . GLU A 1 318 ? 23.495 -1.441 -21.154 1.00 88.56 318 GLU A O 1
ATOM 2681 N N . ASN A 1 319 ? 25.426 -1.360 -22.285 1.00 85.38 319 ASN A N 1
ATOM 2682 C CA . ASN A 1 319 ? 26.269 -1.279 -21.093 1.00 85.38 319 ASN A CA 1
ATOM 2683 C C . ASN A 1 319 ? 26.745 0.163 -20.876 1.00 85.38 319 ASN A C 1
ATOM 2685 O O . ASN A 1 319 ? 27.277 0.786 -21.795 1.00 85.38 319 ASN A O 1
ATOM 2689 N N . LYS A 1 320 ? 26.555 0.697 -19.666 1.00 81.25 320 LYS A N 1
ATOM 2690 C CA . LYS A 1 320 ? 27.017 2.031 -19.241 1.00 81.25 320 LYS A CA 1
ATOM 2691 C C . LYS A 1 320 ? 27.653 1.906 -17.867 1.00 81.25 320 LYS A C 1
ATOM 2693 O O . LYS A 1 320 ? 27.062 1.291 -16.991 1.00 81.25 320 LYS A O 1
ATOM 2698 N N . ASP A 1 321 ? 28.863 2.428 -17.691 1.00 81.06 321 ASP A N 1
ATOM 2699 C CA . ASP A 1 321 ? 29.580 2.409 -16.405 1.00 81.06 321 ASP A CA 1
ATOM 2700 C C . ASP A 1 321 ? 29.641 1.016 -15.735 1.00 81.06 321 ASP A C 1
ATOM 2702 O O . ASP A 1 321 ? 29.461 0.877 -14.526 1.00 81.06 321 ASP A O 1
ATOM 2706 N N . ASN A 1 322 ? 29.886 -0.038 -16.529 1.00 78.44 322 ASN A N 1
ATOM 2707 C CA . ASN A 1 322 ? 29.870 -1.449 -16.101 1.00 78.44 322 ASN A CA 1
ATOM 2708 C C . ASN A 1 322 ? 28.526 -1.944 -15.539 1.00 78.44 322 ASN A C 1
ATOM 2710 O O . ASN A 1 322 ? 28.482 -2.889 -14.749 1.00 78.44 322 ASN A O 1
ATOM 2714 N N . ILE A 1 323 ? 27.428 -1.329 -15.960 1.00 78.81 323 ILE A N 1
ATOM 2715 C CA . ILE A 1 323 ? 26.067 -1.718 -15.623 1.00 78.81 323 ILE A CA 1
ATOM 2716 C C . ILE A 1 323 ? 25.298 -1.972 -16.919 1.00 78.81 323 ILE A C 1
ATOM 2718 O O . ILE A 1 323 ? 25.306 -1.149 -17.837 1.00 78.81 323 ILE A O 1
ATOM 2722 N N . SER A 1 324 ? 24.628 -3.118 -17.003 1.00 85.00 324 SER A N 1
ATOM 2723 C CA . SER A 1 324 ? 23.753 -3.432 -18.128 1.00 85.00 324 SER A CA 1
ATOM 2724 C C . SER A 1 324 ? 22.397 -2.777 -17.939 1.00 85.00 324 SER A C 1
ATOM 2726 O O . SER A 1 324 ? 21.756 -2.977 -16.916 1.00 85.00 324 SER A O 1
ATOM 2728 N N . HIS A 1 325 ? 21.943 -2.051 -18.956 1.00 85.06 325 HIS A N 1
ATOM 2729 C CA . HIS A 1 325 ? 20.637 -1.413 -19.062 1.00 85.06 325 HIS A CA 1
ATOM 2730 C C . HIS A 1 325 ? 19.799 -2.108 -20.132 1.00 85.06 325 HIS A C 1
ATOM 2732 O O . HIS A 1 325 ? 20.254 -2.252 -21.265 1.00 85.06 325 HIS A O 1
ATOM 2738 N N . LEU A 1 326 ? 18.572 -2.504 -19.795 1.00 88.19 326 LEU A N 1
ATOM 2739 C CA . LEU A 1 326 ? 17.631 -3.093 -20.752 1.00 88.19 326 LEU A CA 1
ATOM 2740 C C . LEU A 1 326 ? 16.631 -2.040 -21.203 1.00 88.19 326 LEU A C 1
ATOM 2742 O O . LEU A 1 326 ? 16.099 -1.326 -20.365 1.00 88.19 326 LEU A O 1
ATOM 2746 N N . TYR A 1 327 ? 16.328 -1.964 -22.490 1.00 87.31 327 TYR A N 1
ATOM 2747 C CA . TYR A 1 327 ? 15.382 -0.997 -23.043 1.00 87.31 327 TYR A CA 1
ATOM 2748 C C . TYR A 1 327 ? 14.333 -1.716 -23.874 1.00 87.31 327 TYR A C 1
ATOM 2750 O O . TYR A 1 327 ? 14.649 -2.653 -24.605 1.00 87.31 327 TYR A O 1
ATOM 2758 N N . LEU A 1 328 ? 13.093 -1.249 -23.779 1.00 86.31 328 LEU A N 1
ATOM 2759 C CA . LEU A 1 328 ? 12.014 -1.601 -24.684 1.00 86.31 328 LEU A CA 1
ATOM 2760 C C . LEU A 1 328 ? 12.049 -0.637 -25.869 1.00 86.31 328 LEU A C 1
ATOM 2762 O O . LEU A 1 328 ? 11.991 0.579 -25.682 1.00 86.31 328 LEU A O 1
ATOM 2766 N N . SER A 1 329 ? 12.107 -1.169 -27.083 1.00 82.88 329 SER A N 1
ATOM 2767 C CA . SER A 1 329 ? 11.801 -0.400 -28.283 1.00 82.88 329 SER A CA 1
ATOM 2768 C C . SER A 1 329 ? 10.425 -0.785 -28.801 1.00 82.88 329 SER A C 1
ATOM 2770 O O . SER A 1 329 ? 10.137 -1.974 -28.922 1.00 82.88 329 SER A O 1
ATOM 2772 N N . CYS A 1 330 ? 9.589 0.204 -29.112 1.00 76.06 330 CYS A N 1
ATOM 2773 C CA . CYS A 1 330 ? 8.293 0.027 -29.764 1.00 76.06 330 CYS A CA 1
ATOM 2774 C C . CYS A 1 330 ? 8.193 1.013 -30.930 1.00 76.06 330 CYS A C 1
ATOM 2776 O O . CYS A 1 330 ? 8.268 2.216 -30.712 1.00 76.06 330 CYS A O 1
ATOM 2778 N N . ASN A 1 331 ? 8.013 0.528 -32.160 1.00 72.31 331 ASN A N 1
ATOM 2779 C CA . ASN A 1 331 ? 7.892 1.354 -33.370 1.00 72.31 331 ASN A CA 1
ATOM 2780 C C . ASN A 1 331 ? 9.025 2.386 -33.545 1.00 72.31 331 ASN A C 1
ATOM 2782 O O . ASN A 1 331 ? 8.798 3.488 -34.031 1.00 72.31 331 ASN A O 1
ATOM 2786 N N . GLY A 1 332 ? 10.249 2.036 -33.139 1.00 69.31 332 GLY A N 1
ATOM 2787 C CA . GLY A 1 332 ? 11.408 2.931 -33.203 1.00 69.31 332 GLY A CA 1
ATOM 2788 C C . GLY A 1 332 ? 11.534 3.901 -32.024 1.00 69.31 332 GLY A C 1
ATOM 2789 O O . GLY A 1 332 ? 12.593 4.503 -31.857 1.00 69.31 332 GLY A O 1
ATOM 2790 N N . GLU A 1 333 ? 10.527 4.009 -31.156 1.00 76.12 333 GLU A N 1
ATOM 2791 C CA . GLU A 1 333 ? 10.651 4.740 -29.896 1.00 76.12 333 GLU A CA 1
ATOM 2792 C C . GLU A 1 333 ? 11.376 3.890 -28.857 1.00 76.12 333 GLU A C 1
ATOM 2794 O O . GLU A 1 333 ? 11.115 2.693 -28.716 1.00 76.12 333 GLU A O 1
ATOM 2799 N N . LYS A 1 334 ? 12.299 4.517 -28.126 1.00 83.44 334 LYS A N 1
ATOM 2800 C CA . LYS A 1 334 ? 13.103 3.900 -27.069 1.00 83.44 334 LYS A CA 1
ATOM 2801 C C . LYS A 1 334 ? 12.544 4.288 -25.698 1.00 83.44 334 LYS A C 1
ATOM 2803 O O . LYS A 1 334 ? 12.396 5.473 -25.404 1.00 83.44 334 LYS A O 1
ATOM 2808 N N . SER A 1 335 ? 12.297 3.298 -24.844 1.00 83.06 335 SER A N 1
ATOM 2809 C CA . SER A 1 335 ? 11.924 3.490 -23.438 1.00 83.06 335 SER A CA 1
ATOM 2810 C C . SER A 1 335 ? 13.100 4.011 -22.598 1.00 83.06 335 SER A C 1
ATOM 2812 O O . SER A 1 335 ? 14.257 3.983 -23.021 1.00 8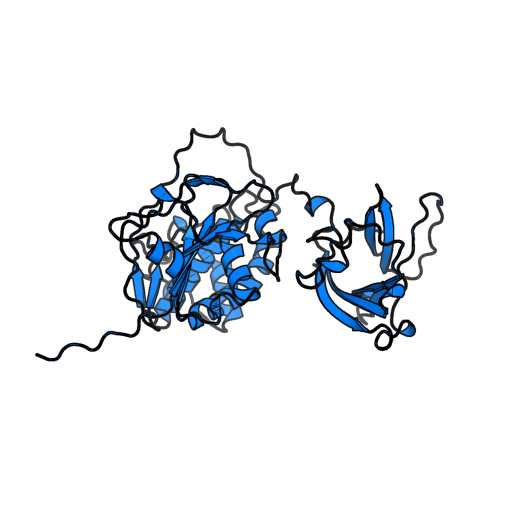3.06 335 SER A O 1
ATOM 2814 N N . LYS A 1 336 ? 12.865 4.406 -21.343 1.00 85.50 336 LYS A N 1
ATOM 2815 C CA . LYS A 1 336 ? 13.974 4.437 -20.364 1.00 85.50 336 LYS A CA 1
ATOM 2816 C C . LYS A 1 336 ? 14.396 3.005 -20.006 1.00 85.50 336 LYS A C 1
ATOM 2818 O O . LYS A 1 336 ? 13.784 2.042 -20.466 1.00 85.50 336 LYS A O 1
ATOM 2823 N N . SER A 1 337 ? 15.450 2.839 -19.206 1.00 86.12 337 SER A N 1
ATOM 2824 C CA . SER A 1 337 ? 15.885 1.494 -18.811 1.00 86.12 337 SER A CA 1
ATOM 2825 C C . SER A 1 337 ? 14.754 0.772 -18.070 1.00 86.12 337 SER A C 1
ATOM 2827 O O . SER A 1 337 ? 14.171 1.327 -17.153 1.00 86.12 337 SER A O 1
ATOM 2829 N N . ILE A 1 338 ? 14.440 -0.468 -18.407 1.00 85.44 338 ILE A N 1
ATOM 2830 C CA . ILE A 1 338 ? 13.513 -1.303 -17.643 1.00 85.44 338 ILE A CA 1
ATOM 2831 C C . ILE A 1 338 ? 14.108 -1.501 -16.247 1.00 85.44 338 ILE A C 1
ATOM 2833 O O . ILE A 1 338 ? 15.328 -1.562 -16.095 1.00 85.44 338 ILE A O 1
ATOM 2837 N N . MET A 1 339 ? 13.263 -1.569 -15.222 1.00 79.44 339 MET A N 1
ATOM 2838 C CA . MET A 1 339 ? 13.685 -1.902 -13.865 1.00 79.44 339 MET A CA 1
ATOM 2839 C C . MET A 1 339 ? 13.357 -3.369 -13.592 1.00 79.44 339 MET A C 1
ATOM 2841 O O . MET A 1 339 ? 12.211 -3.753 -13.794 1.00 79.44 339 MET A O 1
ATOM 2845 N N . LEU A 1 340 ? 14.319 -4.185 -13.146 1.00 77.56 340 LEU A N 1
ATOM 2846 C CA . LEU A 1 340 ? 14.118 -5.602 -12.793 1.00 77.56 340 LEU A CA 1
ATOM 2847 C C . LEU A 1 340 ? 14.331 -5.830 -11.291 1.00 77.56 340 LEU A C 1
ATOM 2849 O O . LEU A 1 340 ? 15.466 -5.751 -10.818 1.00 77.56 340 LEU A O 1
ATOM 2853 N N . TYR A 1 341 ? 13.257 -6.125 -10.554 1.00 69.12 341 TYR A N 1
ATOM 2854 C CA . TYR A 1 341 ? 13.294 -6.354 -9.102 1.00 69.12 341 TYR A CA 1
ATOM 2855 C C . TYR A 1 341 ? 13.755 -7.768 -8.744 1.00 69.12 341 TYR A C 1
ATOM 2857 O O . TYR A 1 341 ? 13.071 -8.719 -9.102 1.00 69.12 341 TYR A O 1
ATOM 2865 N N . ALA A 1 342 ? 14.853 -7.943 -8.011 1.00 58.97 342 ALA A N 1
ATOM 2866 C CA . ALA A 1 342 ? 15.241 -9.262 -7.493 1.00 58.97 342 ALA A CA 1
ATOM 2867 C C . ALA A 1 342 ? 14.578 -9.542 -6.122 1.00 58.97 342 ALA A C 1
ATOM 2869 O O . ALA A 1 342 ? 14.508 -8.622 -5.305 1.00 58.97 342 ALA A O 1
ATOM 2870 N N . PRO A 1 343 ? 14.109 -10.773 -5.836 1.00 53.31 343 PRO A N 1
ATOM 2871 C CA . PRO A 1 343 ? 13.601 -11.148 -4.517 1.00 53.31 343 PRO A CA 1
ATOM 2872 C C . PRO A 1 343 ? 14.754 -11.358 -3.523 1.00 53.31 343 PRO A C 1
ATOM 2874 O O . PRO A 1 343 ? 15.880 -11.696 -3.893 1.00 53.31 343 PRO A O 1
ATOM 2877 N N . LYS A 1 344 ? 14.458 -11.214 -2.228 1.00 51.50 344 LYS A N 1
ATOM 2878 C CA . LYS A 1 344 ? 15.435 -11.294 -1.126 1.00 51.50 344 LYS A CA 1
ATOM 2879 C C . LYS A 1 344 ? 16.139 -12.652 -0.982 1.00 51.50 344 LYS A C 1
ATOM 2881 O O . LYS A 1 344 ? 17.222 -12.696 -0.398 1.00 51.50 344 LYS A O 1
ATOM 2886 N N . GLU A 1 345 ? 15.550 -13.735 -1.484 1.00 53.06 345 GLU A N 1
ATOM 2887 C CA . GLU A 1 345 ? 16.078 -15.103 -1.352 1.00 53.06 345 GLU A CA 1
ATOM 2888 C C . GLU A 1 345 ? 17.245 -15.404 -2.316 1.00 53.06 345 GLU A C 1
ATOM 2890 O O . GLU A 1 345 ? 18.057 -16.281 -2.038 1.00 53.06 345 GLU A O 1
ATOM 2895 N N . GLU A 1 346 ? 17.428 -14.616 -3.384 1.00 53.84 346 GLU A N 1
ATOM 2896 C CA . GLU A 1 346 ? 18.480 -14.826 -4.404 1.00 53.84 346 GLU A CA 1
ATOM 2897 C C . GLU A 1 346 ? 19.728 -13.934 -4.180 1.00 53.84 346 GLU A C 1
ATOM 2899 O O . GLU A 1 346 ? 20.498 -13.637 -5.098 1.00 53.84 346 GLU A O 1
ATOM 2904 N N . LYS A 1 347 ? 19.962 -13.512 -2.924 1.00 46.28 347 LYS A N 1
ATOM 2905 C CA . LYS A 1 347 ? 21.072 -12.632 -2.479 1.00 46.28 347 LYS A CA 1
ATOM 2906 C C . LYS A 1 347 ? 22.479 -13.099 -2.864 1.00 46.28 347 LYS A C 1
ATOM 2908 O O . LYS A 1 347 ? 23.401 -12.289 -2.845 1.00 46.28 347 LYS A O 1
ATOM 2913 N N . ASN A 1 348 ? 22.657 -14.379 -3.180 1.00 48.94 348 ASN A N 1
ATOM 2914 C CA . ASN A 1 348 ? 23.971 -14.936 -3.498 1.00 48.94 348 ASN A CA 1
ATOM 2915 C C . ASN A 1 348 ? 24.422 -14.650 -4.940 1.00 48.94 348 ASN A C 1
ATOM 2917 O O . ASN A 1 348 ? 25.605 -14.798 -5.234 1.00 48.94 348 ASN A O 1
ATOM 2921 N N . ILE A 1 349 ? 23.513 -14.235 -5.830 1.00 53.22 349 ILE A N 1
ATOM 2922 C CA . ILE A 1 349 ? 23.777 -14.208 -7.279 1.00 53.22 349 ILE A CA 1
ATOM 2923 C C . ILE A 1 349 ? 23.911 -12.774 -7.815 1.00 53.22 349 ILE A C 1
ATOM 2925 O O . ILE A 1 349 ? 24.719 -12.530 -8.718 1.00 53.22 349 ILE A O 1
ATOM 2929 N N . PHE A 1 350 ? 23.196 -11.817 -7.209 1.00 54.94 350 PHE A N 1
ATOM 2930 C CA . PHE A 1 350 ? 23.218 -10.398 -7.575 1.00 54.94 350 PHE A CA 1
ATOM 2931 C C . PHE A 1 350 ? 23.774 -9.522 -6.418 1.00 54.94 350 PHE A C 1
ATOM 2933 O O . PHE A 1 350 ? 23.245 -9.511 -5.307 1.00 54.94 350 PHE A O 1
ATOM 2940 N N . LYS A 1 351 ? 24.861 -8.776 -6.678 1.00 45.56 351 LYS A N 1
ATOM 2941 C CA . LYS A 1 351 ? 25.604 -7.850 -5.797 1.00 45.56 351 LYS A CA 1
ATOM 2942 C C . LYS A 1 351 ? 24.766 -6.726 -5.171 1.00 45.56 351 LYS A C 1
ATOM 2944 O O . LYS A 1 351 ? 25.164 -6.231 -4.115 1.00 45.56 351 LYS A O 1
ATOM 2949 N N . LYS A 1 352 ? 23.665 -6.265 -5.782 1.00 45.38 352 LYS A N 1
ATOM 2950 C CA . LYS A 1 352 ? 22.828 -5.181 -5.215 1.00 45.38 352 LYS A CA 1
ATOM 2951 C C . LYS A 1 352 ? 21.353 -5.566 -5.111 1.00 45.38 352 LYS A C 1
ATOM 2953 O O . LYS A 1 352 ? 20.698 -5.862 -6.102 1.00 45.38 352 LYS A O 1
ATOM 2958 N N . ARG A 1 353 ? 20.837 -5.445 -3.879 1.00 51.78 353 ARG A N 1
ATOM 2959 C CA . ARG A 1 353 ? 19.526 -5.878 -3.350 1.00 51.78 353 ARG A CA 1
ATOM 2960 C C . ARG A 1 353 ? 18.259 -5.469 -4.128 1.00 51.78 353 ARG A C 1
ATOM 2962 O O . ARG A 1 353 ? 17.187 -5.898 -3.730 1.00 51.78 353 ARG A O 1
ATOM 2969 N N . TYR A 1 354 ? 18.334 -4.670 -5.195 1.00 50.50 354 TYR A N 1
ATOM 2970 C CA . TYR A 1 354 ? 17.142 -4.019 -5.761 1.00 50.50 354 TYR A CA 1
ATOM 2971 C C . TYR A 1 354 ? 17.027 -4.041 -7.284 1.00 50.50 354 TYR A C 1
ATOM 2973 O O . TYR A 1 354 ? 15.966 -3.699 -7.804 1.00 50.50 354 TYR A O 1
ATOM 2981 N N . LEU A 1 355 ? 18.086 -4.395 -8.017 1.00 53.69 355 LEU A N 1
ATOM 2982 C CA . LEU A 1 355 ? 18.140 -4.185 -9.463 1.00 53.69 355 LEU A CA 1
ATOM 2983 C C . LEU A 1 355 ? 19.076 -5.204 -10.107 1.00 53.69 355 LEU A C 1
ATOM 2985 O O . LEU A 1 355 ? 20.292 -5.040 -10.027 1.00 53.69 355 LEU A O 1
ATOM 2989 N N . ALA A 1 356 ? 18.540 -6.175 -10.852 1.00 49.94 356 ALA A N 1
ATOM 2990 C CA . ALA A 1 356 ? 19.378 -6.981 -11.755 1.00 49.94 356 ALA A CA 1
ATOM 2991 C C . ALA A 1 356 ? 20.128 -6.096 -12.787 1.00 49.94 356 ALA A C 1
ATOM 2993 O O . ALA A 1 356 ? 21.120 -6.505 -13.371 1.00 49.94 356 ALA A O 1
ATOM 2994 N N . ILE A 1 357 ? 19.691 -4.843 -12.958 1.00 54.34 357 ILE A N 1
ATOM 2995 C CA . ILE A 1 357 ? 20.197 -3.830 -13.898 1.00 54.34 357 ILE A CA 1
ATOM 2996 C C . ILE A 1 357 ? 21.121 -2.819 -13.177 1.00 54.34 357 ILE A C 1
ATOM 2998 O O . ILE A 1 357 ? 21.332 -1.711 -13.640 1.00 54.34 357 ILE A O 1
ATOM 3002 N N . GLN A 1 358 ? 21.664 -3.144 -11.996 1.00 59.84 358 GLN A N 1
ATOM 3003 C CA . GLN A 1 358 ? 22.847 -2.454 -11.435 1.00 59.84 358 GLN A CA 1
ATOM 3004 C C . GLN A 1 358 ? 24.100 -3.332 -11.457 1.00 59.84 358 GLN A C 1
ATOM 3006 O O . GLN A 1 358 ? 25.096 -3.042 -10.791 1.00 59.84 358 GLN A O 1
ATOM 3011 N N . GLU A 1 359 ? 24.049 -4.402 -12.240 1.00 68.06 359 GLU A N 1
ATOM 3012 C CA . GLU A 1 359 ? 25.169 -5.282 -12.507 1.00 68.06 359 GLU A CA 1
ATOM 3013 C C . GLU A 1 359 ? 25.482 -5.315 -13.985 1.00 68.06 359 GLU A C 1
ATOM 3015 O O . GLU A 1 359 ? 24.631 -5.060 -14.838 1.00 68.06 359 GLU A O 1
ATOM 3020 N N . ASN A 1 360 ? 26.724 -5.675 -14.276 1.00 80.00 360 ASN A N 1
ATOM 3021 C CA . ASN A 1 360 ? 27.077 -6.143 -15.592 1.00 80.00 360 ASN A CA 1
ATOM 3022 C C . ASN A 1 360 ? 26.442 -7.537 -15.796 1.00 80.00 360 ASN A C 1
ATOM 3024 O O . ASN A 1 360 ? 26.778 -8.496 -15.092 1.00 80.00 360 ASN A O 1
ATOM 3028 N N . LEU A 1 361 ? 25.521 -7.627 -16.756 1.00 83.75 361 LEU A N 1
ATOM 3029 C CA . LEU A 1 361 ? 24.823 -8.846 -17.151 1.00 83.75 361 LEU A CA 1
ATOM 3030 C C . LEU A 1 361 ? 25.499 -9.587 -18.317 1.00 83.75 361 LEU A C 1
ATOM 3032 O O . LEU A 1 361 ? 24.940 -10.560 -18.803 1.00 83.75 361 LEU A O 1
ATOM 3036 N N . ASP A 1 362 ? 26.694 -9.190 -18.756 1.00 86.44 362 ASP A N 1
ATOM 3037 C CA . ASP A 1 362 ? 27.436 -9.808 -19.873 1.00 86.44 362 ASP A CA 1
ATOM 3038 C C . ASP A 1 362 ? 27.809 -11.272 -19.612 1.00 86.44 362 ASP A C 1
ATOM 3040 O O . ASP A 1 362 ? 28.046 -12.032 -20.544 1.00 86.44 362 ASP A O 1
ATOM 3044 N N . LYS A 1 363 ? 27.834 -11.693 -18.342 1.00 85.62 363 LYS A N 1
ATOM 3045 C CA . LYS A 1 363 ? 28.029 -13.100 -17.953 1.00 85.62 363 LYS A CA 1
ATOM 3046 C C . LYS A 1 363 ? 26.763 -13.963 -18.068 1.00 85.62 363 LYS A C 1
ATOM 3048 O O . LYS A 1 363 ? 26.827 -15.151 -17.754 1.00 85.62 363 LYS A O 1
ATOM 3053 N N . TYR A 1 364 ? 25.625 -13.377 -18.431 1.00 88.62 364 TYR A N 1
ATOM 3054 C CA . TYR A 1 364 ? 24.340 -14.059 -18.536 1.00 88.62 364 TYR A CA 1
ATOM 3055 C C . TYR A 1 364 ? 23.791 -13.957 -19.955 1.00 88.62 364 TYR A C 1
ATOM 3057 O O . TYR A 1 364 ? 23.923 -12.921 -20.607 1.00 88.62 364 TYR A O 1
ATOM 3065 N N . ASP A 1 365 ? 23.081 -14.996 -20.387 1.00 91.62 365 ASP A N 1
ATOM 3066 C CA . ASP A 1 365 ? 22.259 -14.886 -21.586 1.00 91.62 365 ASP A CA 1
ATOM 3067 C C . ASP A 1 365 ? 20.918 -14.253 -21.225 1.00 91.62 365 ASP A C 1
ATOM 3069 O O . ASP A 1 365 ? 20.329 -14.528 -20.176 1.00 91.62 365 ASP A O 1
ATOM 3073 N N . LEU A 1 366 ? 20.433 -13.378 -22.096 1.00 92.12 366 LEU A N 1
ATOM 3074 C CA . LEU A 1 366 ? 19.232 -12.595 -21.857 1.00 92.12 366 LEU A CA 1
ATOM 3075 C C . LEU A 1 366 ? 18.191 -12.913 -22.919 1.00 92.12 366 LEU A C 1
ATOM 3077 O O . LEU A 1 366 ? 18.465 -12.828 -24.117 1.00 92.12 366 LEU A O 1
ATOM 3081 N N . PHE A 1 367 ? 16.978 -13.221 -22.474 1.00 93.31 367 PHE A N 1
ATOM 3082 C CA . PHE A 1 367 ? 15.854 -13.527 -23.350 1.00 93.31 367 PHE A CA 1
ATOM 3083 C C . PHE A 1 367 ? 14.597 -12.779 -22.911 1.00 93.31 367 PHE A C 1
ATOM 3085 O O . PHE A 1 367 ? 14.506 -12.269 -21.796 1.00 93.31 367 PHE A O 1
ATOM 3092 N N . TYR A 1 368 ? 13.594 -12.730 -23.776 1.00 92.06 368 TYR A N 1
ATOM 3093 C CA . TYR A 1 368 ? 12.265 -12.229 -23.454 1.00 92.06 368 TYR A CA 1
ATOM 3094 C C . TYR A 1 368 ? 11.194 -13.022 -24.198 1.00 92.06 368 TYR A C 1
ATOM 3096 O O . TYR A 1 368 ? 11.434 -13.551 -25.279 1.00 92.06 368 TYR A O 1
ATOM 3104 N N . SER A 1 369 ? 9.994 -13.107 -23.633 1.00 90.38 369 SER A N 1
ATOM 3105 C CA . SER A 1 369 ? 8.824 -13.643 -24.334 1.00 90.38 369 SER A CA 1
ATOM 3106 C C . SER A 1 369 ? 7.879 -12.512 -24.705 1.00 90.38 369 SER A C 1
ATOM 3108 O O . SER A 1 369 ? 7.743 -11.526 -23.975 1.00 90.38 369 SER A O 1
ATOM 3110 N N . ALA A 1 370 ? 7.209 -12.655 -25.844 1.00 84.19 370 ALA A N 1
ATOM 3111 C CA . ALA A 1 370 ? 6.187 -11.727 -26.290 1.00 84.19 370 ALA A CA 1
ATOM 3112 C C . ALA A 1 370 ? 4.959 -12.485 -26.797 1.00 84.19 370 ALA A C 1
ATOM 3114 O O . ALA A 1 370 ? 5.069 -13.581 -27.343 1.00 84.19 370 ALA A O 1
ATOM 3115 N N . LYS A 1 371 ? 3.782 -11.889 -26.611 1.00 77.50 371 LYS A N 1
ATOM 3116 C CA . LYS A 1 371 ? 2.510 -12.392 -27.130 1.00 77.50 371 LYS A CA 1
ATOM 3117 C C . LYS A 1 371 ? 2.030 -11.481 -28.251 1.00 77.50 371 LYS A C 1
ATOM 3119 O O . LYS A 1 371 ? 1.974 -10.263 -28.069 1.00 77.50 371 LYS A O 1
ATOM 3124 N N . SER A 1 372 ? 1.667 -12.065 -29.389 1.00 64.06 372 SER A N 1
ATOM 3125 C CA . SER A 1 372 ? 0.938 -11.349 -30.433 1.00 64.06 372 SER A CA 1
ATOM 3126 C C . SER A 1 372 ? -0.507 -11.134 -29.983 1.00 64.06 372 SER A C 1
ATOM 3128 O O . SER A 1 372 ? -1.141 -12.035 -29.432 1.00 64.06 372 SER A O 1
ATOM 3130 N N . TYR A 1 373 ? -1.034 -9.930 -30.196 1.00 57.56 373 TYR A N 1
ATOM 3131 C CA . TYR A 1 373 ? -2.463 -9.662 -30.052 1.00 57.56 373 TYR A CA 1
ATOM 3132 C C . TYR A 1 373 ? -3.075 -9.523 -31.442 1.00 57.56 373 TYR A C 1
ATOM 3134 O O . TYR A 1 373 ? -2.572 -8.786 -32.281 1.00 57.56 373 TYR A O 1
ATOM 3142 N N . SER A 1 374 ? -4.166 -10.243 -31.698 1.00 46.78 374 SER A N 1
ATOM 3143 C CA . SER A 1 374 ? -4.801 -10.320 -33.020 1.00 46.78 374 SER A CA 1
ATOM 3144 C C . SER A 1 374 ? -5.398 -8.995 -33.510 1.00 46.78 374 SER A C 1
ATOM 3146 O O . SER A 1 374 ? -5.630 -8.849 -34.705 1.00 46.78 374 SER A O 1
ATOM 3148 N N . PHE A 1 375 ? -5.636 -8.030 -32.614 1.00 44.59 375 PHE A N 1
ATOM 3149 C CA . PHE A 1 375 ? -6.351 -6.790 -32.936 1.00 44.59 375 PHE A CA 1
ATOM 3150 C C . PHE A 1 375 ? -5.448 -5.552 -33.093 1.00 44.59 375 PHE A C 1
ATOM 3152 O O . PHE A 1 375 ? -5.846 -4.577 -33.722 1.00 44.59 375 PHE A O 1
ATOM 3159 N N . TRP A 1 376 ? -4.209 -5.600 -32.596 1.00 41.66 376 TRP A N 1
ATOM 3160 C CA . TRP A 1 376 ? -3.207 -4.542 -32.754 1.00 41.66 376 TRP A CA 1
ATOM 3161 C C . TRP A 1 376 ? -1.944 -5.176 -33.327 1.00 41.66 376 TRP A C 1
ATOM 3163 O O . TRP A 1 376 ? -1.462 -6.158 -32.776 1.00 41.66 376 TRP A O 1
ATOM 3173 N N . ARG A 1 377 ? -1.395 -4.644 -34.425 1.00 47.62 377 ARG A N 1
ATOM 3174 C CA . ARG A 1 377 ? -0.145 -5.121 -35.059 1.00 47.62 377 ARG A CA 1
ATOM 3175 C C . ARG A 1 377 ? 1.097 -4.857 -34.176 1.00 47.62 377 ARG A C 1
ATOM 3177 O O . ARG A 1 377 ? 2.018 -4.147 -34.576 1.00 47.62 377 ARG A O 1
ATOM 3184 N N . GLY A 1 378 ? 1.115 -5.392 -32.959 1.00 57.91 378 GLY A N 1
ATOM 3185 C CA . GLY A 1 378 ? 2.144 -5.175 -31.950 1.00 57.91 378 GLY A CA 1
ATOM 3186 C C . GLY A 1 378 ? 2.380 -6.418 -31.097 1.00 57.91 378 GLY A C 1
ATOM 3187 O O . GLY A 1 378 ? 1.451 -7.143 -30.738 1.00 57.91 378 GLY A O 1
ATOM 3188 N N . LEU A 1 379 ? 3.649 -6.664 -30.776 1.00 66.94 379 LEU A N 1
ATOM 3189 C CA . LEU A 1 379 ? 4.058 -7.672 -29.804 1.00 66.94 379 LEU A CA 1
ATOM 3190 C C . LEU A 1 379 ? 3.978 -7.070 -28.398 1.00 66.94 379 LEU A C 1
ATOM 3192 O O . LEU A 1 379 ? 4.595 -6.044 -28.122 1.00 66.94 379 LEU A O 1
ATOM 3196 N N . LYS A 1 380 ? 3.251 -7.722 -27.486 1.00 78.00 380 LYS A N 1
ATOM 3197 C CA . LYS A 1 380 ? 3.253 -7.356 -26.065 1.00 78.00 380 LYS A CA 1
ATOM 3198 C C . LYS A 1 380 ? 4.243 -8.237 -25.328 1.00 78.00 380 LYS A C 1
ATOM 3200 O O . LYS A 1 380 ? 4.024 -9.441 -25.199 1.00 78.00 380 LYS A O 1
ATOM 3205 N N . ILE A 1 381 ? 5.319 -7.639 -24.835 1.00 83.88 381 ILE A N 1
ATOM 3206 C CA . ILE A 1 381 ? 6.314 -8.360 -24.040 1.00 83.88 381 ILE A CA 1
ATOM 3207 C C . ILE A 1 381 ? 5.677 -8.819 -22.732 1.00 83.88 381 ILE A C 1
ATOM 3209 O O . ILE A 1 381 ? 5.060 -8.022 -22.025 1.00 83.88 381 ILE A O 1
ATOM 3213 N N . SER A 1 382 ? 5.806 -10.110 -22.439 1.00 86.56 382 SER A N 1
ATOM 3214 C CA . SER A 1 382 ? 5.242 -10.741 -21.248 1.00 86.56 382 SER A CA 1
ATOM 3215 C C . SER A 1 382 ? 6.281 -11.005 -20.173 1.00 86.56 382 SER A C 1
ATOM 3217 O O . SER A 1 382 ? 5.979 -10.794 -18.999 1.00 86.56 382 SER A O 1
ATOM 3219 N N . ASN A 1 383 ? 7.487 -11.440 -20.543 1.00 91.31 383 ASN A N 1
ATOM 3220 C CA . ASN A 1 383 ? 8.527 -11.774 -19.574 1.00 91.31 383 ASN A CA 1
ATOM 3221 C C . ASN A 1 383 ? 9.927 -11.411 -20.076 1.00 91.31 383 ASN A C 1
ATOM 3223 O O . ASN A 1 383 ? 10.164 -11.379 -21.281 1.00 91.31 383 ASN A O 1
ATOM 3227 N N . ILE A 1 384 ? 10.851 -11.208 -19.137 1.00 91.69 384 ILE A N 1
ATOM 3228 C CA . ILE A 1 384 ? 12.302 -11.149 -19.346 1.00 91.69 384 ILE A CA 1
ATOM 3229 C C . ILE A 1 384 ? 12.934 -12.304 -18.573 1.00 91.69 384 ILE A C 1
ATOM 3231 O O . ILE A 1 384 ? 12.537 -12.579 -17.441 1.00 91.69 384 ILE A O 1
ATOM 3235 N N . TYR A 1 385 ? 13.925 -12.950 -19.175 1.00 92.00 385 TYR A N 1
ATOM 3236 C CA . TYR A 1 385 ? 14.661 -14.064 -18.598 1.00 92.00 385 TYR A CA 1
ATOM 3237 C C . TYR A 1 385 ? 16.151 -13.740 -18.544 1.00 92.00 385 TYR A C 1
ATOM 3239 O O . TYR A 1 385 ? 16.726 -13.279 -19.532 1.00 92.00 385 TYR A O 1
ATOM 3247 N N . ILE A 1 386 ? 16.770 -14.012 -17.398 1.00 90.88 386 ILE A N 1
ATOM 3248 C CA . ILE A 1 386 ? 18.224 -13.985 -17.225 1.00 90.88 386 ILE A CA 1
ATOM 3249 C C . ILE A 1 386 ? 18.678 -15.423 -17.010 1.00 90.88 386 ILE A C 1
ATOM 3251 O O . ILE A 1 386 ? 18.229 -16.085 -16.075 1.00 90.88 386 ILE A O 1
ATOM 3255 N N . VAL A 1 387 ? 19.553 -15.912 -17.878 1.00 91.50 387 VAL A N 1
ATOM 3256 C CA . VAL A 1 387 ? 20.015 -17.299 -17.900 1.00 91.50 387 VAL A CA 1
ATOM 3257 C C . VAL A 1 387 ? 21.457 -17.354 -17.409 1.00 91.50 387 VAL A C 1
ATOM 3259 O O . VAL A 1 387 ? 22.381 -16.841 -18.042 1.00 91.50 387 VAL A O 1
ATOM 3262 N N . ASN A 1 388 ? 21.658 -18.009 -16.268 1.00 90.12 388 ASN A N 1
ATOM 3263 C CA . ASN A 1 388 ? 22.970 -18.320 -15.717 1.00 90.12 388 ASN A CA 1
ATOM 3264 C C . ASN A 1 388 ? 23.334 -19.763 -16.069 1.00 90.12 388 ASN A C 1
ATOM 3266 O O . ASN A 1 388 ? 23.021 -20.698 -15.329 1.00 90.12 388 ASN A O 1
ATOM 3270 N N . ARG A 1 389 ? 24.032 -19.949 -17.195 1.00 90.88 389 ARG A N 1
ATOM 3271 C CA . ARG A 1 389 ? 24.461 -21.286 -17.635 1.00 90.88 389 ARG A CA 1
ATOM 3272 C C . ARG A 1 389 ? 25.445 -21.946 -16.675 1.00 90.88 389 ARG A C 1
ATOM 3274 O O . ARG A 1 389 ? 25.394 -23.161 -16.510 1.00 90.88 389 ARG A O 1
ATOM 3281 N N . LYS A 1 390 ? 26.302 -21.163 -16.010 1.00 88.19 390 LYS A N 1
ATOM 3282 C CA . LYS A 1 390 ? 27.292 -21.681 -15.053 1.00 88.19 390 LYS A CA 1
ATOM 3283 C C . LYS A 1 390 ? 26.619 -22.368 -13.864 1.00 88.19 390 LYS A C 1
ATOM 3285 O O . LYS A 1 390 ? 27.086 -23.408 -13.417 1.00 88.19 390 LYS A O 1
ATOM 3290 N N . GLU A 1 391 ? 25.521 -21.797 -13.380 1.00 86.62 391 GLU A N 1
ATOM 3291 C CA . GLU A 1 391 ? 24.741 -22.347 -12.264 1.00 86.62 391 GLU A CA 1
ATOM 3292 C C . GLU A 1 391 ? 23.533 -23.172 -12.719 1.00 86.62 391 GLU A C 1
ATOM 3294 O O . GLU A 1 391 ? 22.788 -23.662 -11.878 1.00 86.62 391 GLU A O 1
ATOM 3299 N N . LYS A 1 392 ? 23.338 -23.335 -14.035 1.00 91.88 392 LYS A N 1
ATOM 3300 C CA . LYS A 1 392 ? 22.181 -24.010 -14.640 1.00 91.88 392 LYS A CA 1
ATOM 3301 C C . LYS A 1 392 ? 20.832 -23.468 -14.143 1.00 91.88 392 LYS A C 1
ATOM 3303 O O . LYS A 1 392 ? 19.886 -24.230 -13.964 1.00 91.88 392 LYS A O 1
ATOM 3308 N N . LYS A 1 393 ? 20.729 -22.150 -13.962 1.00 90.25 393 LYS A N 1
ATOM 3309 C CA . LYS A 1 393 ? 19.519 -21.471 -13.474 1.00 90.25 393 LYS A CA 1
ATOM 3310 C C . LYS A 1 393 ? 18.995 -20.444 -14.466 1.00 90.25 393 LYS A C 1
ATOM 3312 O O . LYS A 1 393 ? 19.770 -19.785 -15.160 1.00 90.25 393 LYS A O 1
ATOM 3317 N N . VAL A 1 394 ? 17.680 -20.257 -14.464 1.00 90.06 394 VAL A N 1
ATOM 3318 C CA . VAL A 1 394 ? 16.981 -19.206 -15.206 1.00 90.06 394 VAL A CA 1
ATOM 3319 C C . VAL A 1 394 ? 16.081 -18.426 -14.263 1.00 90.06 394 VAL A C 1
ATOM 3321 O O . VAL A 1 394 ? 15.266 -18.993 -13.538 1.00 90.06 394 VAL A O 1
ATOM 3324 N N . PHE A 1 395 ? 16.210 -17.108 -14.303 1.00 88.00 395 PHE A N 1
ATOM 3325 C CA . PHE A 1 395 ? 15.417 -16.175 -13.515 1.00 88.00 395 PHE A CA 1
ATOM 3326 C C . PHE A 1 395 ? 14.384 -15.512 -14.426 1.00 88.00 395 PHE A C 1
ATOM 3328 O O . PHE A 1 395 ? 14.753 -14.979 -15.473 1.00 88.00 395 PHE A O 1
ATOM 3335 N N . SER A 1 396 ? 13.104 -15.554 -14.051 1.00 89.12 396 SER A N 1
ATOM 3336 C CA . SER A 1 396 ? 11.995 -14.984 -14.827 1.00 89.12 396 SER A CA 1
ATOM 3337 C C . SER A 1 396 ? 11.430 -13.744 -14.147 1.00 89.12 396 SER A C 1
ATOM 3339 O O . SER A 1 396 ? 11.092 -13.770 -12.961 1.00 89.12 396 SER A O 1
ATOM 3341 N N . TRP A 1 397 ? 11.237 -12.685 -14.927 1.00 88.50 397 TRP A N 1
ATOM 3342 C CA . TRP A 1 397 ? 10.455 -11.513 -14.557 1.00 88.50 397 TRP A CA 1
ATOM 3343 C C . TRP A 1 397 ? 9.263 -11.381 -15.477 1.00 88.50 397 TRP A C 1
ATOM 3345 O O . TRP A 1 397 ? 9.419 -11.362 -16.694 1.00 88.50 397 TRP A O 1
ATOM 3355 N N . LYS A 1 398 ? 8.080 -11.196 -14.905 1.00 86.19 398 LYS A N 1
ATOM 3356 C CA . LYS A 1 398 ? 6.895 -10.777 -15.644 1.00 86.19 398 LYS A CA 1
ATOM 3357 C C . LYS A 1 398 ? 6.948 -9.272 -15.878 1.00 86.19 398 LYS A C 1
ATOM 3359 O O . LYS A 1 398 ? 7.210 -8.522 -14.941 1.00 86.19 398 LYS A O 1
ATOM 3364 N N . ILE A 1 399 ? 6.671 -8.839 -17.103 1.00 83.62 399 ILE A N 1
ATOM 3365 C CA . ILE A 1 399 ? 6.652 -7.434 -17.511 1.00 83.62 399 ILE A CA 1
ATOM 3366 C C . ILE A 1 399 ? 5.221 -6.996 -17.811 1.00 83.62 399 ILE A C 1
ATOM 3368 O O . ILE A 1 399 ? 4.456 -7.700 -18.472 1.00 83.62 399 ILE A O 1
ATOM 3372 N N . LYS A 1 400 ? 4.854 -5.810 -17.327 1.00 75.69 400 LYS A N 1
ATOM 3373 C CA . LYS A 1 400 ? 3.593 -5.146 -17.648 1.00 75.69 400 LYS A CA 1
ATOM 3374 C C . LYS A 1 400 ? 3.863 -3.682 -17.969 1.00 75.69 400 LYS A C 1
ATOM 3376 O O . LYS A 1 400 ? 4.423 -2.972 -17.144 1.00 75.69 400 LYS A O 1
ATOM 3381 N N . ARG A 1 401 ? 3.426 -3.237 -19.146 1.00 70.38 401 ARG A N 1
ATOM 3382 C CA . ARG A 1 401 ? 3.391 -1.818 -19.499 1.00 70.38 401 ARG A CA 1
ATOM 3383 C C . ARG A 1 401 ? 2.027 -1.230 -19.117 1.00 70.38 401 ARG A C 1
ATOM 3385 O O . ARG A 1 401 ? 1.015 -1.868 -19.415 1.00 70.38 401 ARG A O 1
ATOM 3392 N N . ASP A 1 402 ? 2.011 -0.090 -18.435 1.00 61.09 402 ASP A N 1
ATOM 3393 C CA . ASP A 1 402 ? 0.814 0.744 -18.290 1.00 61.09 402 ASP A CA 1
ATOM 3394 C C . ASP A 1 402 ? 0.505 1.336 -19.677 1.00 61.09 402 ASP A C 1
ATOM 3396 O O . ASP A 1 402 ? 1.390 1.922 -20.306 1.00 61.09 402 ASP A O 1
ATOM 3400 N N . GLU A 1 403 ? -0.697 1.049 -20.186 1.00 51.41 403 GLU A N 1
ATOM 3401 C CA . GLU A 1 403 ? -1.197 1.495 -21.499 1.00 51.41 403 GLU A CA 1
ATOM 3402 C C . GLU A 1 403 ? -1.810 2.891 -21.423 1.00 51.41 403 GLU A C 1
ATOM 3404 O O . GLU A 1 403 ? -2.497 3.170 -20.410 1.00 51.41 403 GLU A O 1
#

Sequence (403 aa):
MVVASCSSEQNSHIFIVFHNIVNSVRIFNHKFYTKDKINEKFTFFGVNELYEKQITEDKGYNTIYEYDLDIYNPFLQKRGYMETSVYLHVYWNNLHKDLDFVGFCQYDMIHNNPIPILDENTIVVQSSHKNIVAFGKWQNMMCPKVRNLKFLLDSYNKHFDKNFTIQDLSGLPLSLWQTNIYPKKVFVKLCKWLEIFVKDIYPWSIEEPWETHWGVIGGYTERAIALFNALEKKQGMKIICWRLDHRCGHGPKRLAVERFQYNPKHWVNQFDLNIHSTFEKTMDLEQFDESKVFQVKEQSLQGNGLMKLGDSTYIYKENKDNISHLYLSCNGEKSKSIMLYAPKEEKNIFKKRYLAIQENLDKYDLFYSAKSYSFWRGLKISNIYIVNRKEKKVFSWKIKRDE